Protein AF-0000000084979780 (afdb_homodimer)

Structure (mmCIF, N/CA/C/O backbone):
data_AF-0000000084979780-model_v1
#
loop_
_entity.id
_entity.type
_entity.pdbx_description
1 polymer 'Hydroxymethylpyrimidine/phosphomethylpyrimidine kinase'
#
loop_
_atom_site.group_PDB
_atom_site.id
_atom_site.type_symbol
_atom_site.label_atom_id
_atom_site.label_alt_id
_atom_site.label_comp_id
_atom_site.label_asym_id
_atom_site.label_entity_id
_atom_site.label_seq_id
_atom_site.pdbx_PDB_ins_code
_atom_site.Cartn_x
_atom_site.Cartn_y
_atom_site.Cartn_z
_atom_site.occupancy
_atom_site.B_iso_or_equiv
_atom_site.auth_seq_id
_atom_site.auth_comp_id
_atom_site.auth_asym_id
_atom_site.auth_atom_id
_atom_site.pdbx_PDB_model_num
ATOM 1 N N . MET A 1 1 ? 12.984 9.969 -10 1 93.81 1 MET A N 1
ATOM 2 C CA . MET A 1 1 ? 11.641 9.883 -9.438 1 93.81 1 MET A CA 1
ATOM 3 C C . MET A 1 1 ? 11.625 10.367 -7.988 1 93.81 1 MET A C 1
ATOM 5 O O . MET A 1 1 ? 12.531 10.062 -7.215 1 93.81 1 MET A O 1
ATOM 9 N N . LYS A 1 2 ? 10.664 11.258 -7.609 1 97.56 2 LYS A N 1
ATOM 10 C CA . LYS A 1 2 ? 10.57 11.766 -6.246 1 97.56 2 LYS A CA 1
ATOM 11 C C . LYS A 1 2 ? 10.031 10.695 -5.297 1 97.56 2 LYS A C 1
ATOM 13 O O . LYS A 1 2 ? 9.203 9.875 -5.691 1 97.56 2 LYS A O 1
ATOM 18 N N . LYS A 1 3 ? 10.531 10.641 -4.078 1 98.31 3 LYS A N 1
ATOM 19 C CA . LYS A 1 3 ? 10.172 9.641 -3.074 1 98.31 3 LYS A CA 1
ATOM 20 C C . LYS A 1 3 ? 9.352 10.258 -1.945 1 98.31 3 LYS A C 1
ATOM 22 O O . LYS A 1 3 ? 9.664 11.359 -1.477 1 98.31 3 LYS A O 1
ATOM 27 N N . VAL A 1 4 ? 8.336 9.578 -1.515 1 98.88 4 VAL A N 1
ATOM 28 C CA . VAL A 1 4 ? 7.52 10.023 -0.39 1 98.88 4 VAL A CA 1
ATOM 29 C C . VAL A 1 4 ? 7.348 8.875 0.608 1 98.88 4 VAL A C 1
ATOM 31 O O . VAL A 1 4 ? 7.047 7.746 0.221 1 98.88 4 VAL A O 1
ATOM 34 N N . LEU A 1 5 ? 7.559 9.156 1.873 1 98.88 5 LEU A N 1
ATOM 35 C CA . LEU A 1 5 ? 7.363 8.203 2.961 1 98.88 5 LEU A CA 1
ATOM 36 C C . LEU A 1 5 ? 6.066 8.492 3.711 1 98.88 5 LEU A C 1
ATOM 38 O O . LEU A 1 5 ? 5.781 9.648 4.043 1 98.88 5 LEU A O 1
ATOM 42 N N . THR A 1 6 ? 5.285 7.473 3.896 1 98.88 6 THR A N 1
ATOM 43 C CA . THR A 1 6 ? 4.172 7.578 4.836 1 98.88 6 THR A CA 1
ATOM 44 C C . THR A 1 6 ? 4.41 6.695 6.055 1 98.88 6 THR A C 1
ATOM 46 O O . THR A 1 6 ? 4.828 5.543 5.926 1 98.88 6 THR A O 1
ATOM 49 N N . ILE A 1 7 ? 4.285 7.262 7.199 1 98.81 7 ILE A N 1
ATOM 50 C CA . ILE A 1 7 ? 4.312 6.574 8.484 1 98.81 7 ILE A CA 1
ATOM 51 C C . ILE A 1 7 ? 2.9 6.5 9.062 1 98.81 7 ILE A C 1
ATOM 53 O O . ILE A 1 7 ? 2.383 7.488 9.578 1 98.81 7 ILE A O 1
ATOM 57 N N . ALA A 1 8 ? 2.275 5.34 8.945 1 98 8 ALA A N 1
ATOM 58 C CA . ALA A 1 8 ? 0.847 5.285 9.25 1 98 8 ALA A CA 1
ATOM 59 C C . ALA A 1 8 ? 0.398 3.852 9.531 1 98 8 ALA A C 1
ATOM 61 O O . ALA A 1 8 ? 1.167 2.906 9.336 1 98 8 ALA A O 1
ATOM 62 N N . GLY A 1 9 ? -0.826 3.732 10.031 1 96.62 9 GLY A N 1
ATOM 63 C CA . GLY A 1 9 ? -1.444 2.43 10.219 1 96.62 9 GLY A CA 1
ATOM 64 C C . GLY A 1 9 ? -1.979 1.831 8.93 1 96.62 9 GLY A C 1
ATOM 65 O O . GLY A 1 9 ? -1.971 2.484 7.887 1 96.62 9 GLY A O 1
ATOM 66 N N . SER A 1 10 ? -2.41 0.563 9.102 1 97.62 10 SER A N 1
ATOM 67 C CA . SER A 1 10 ? -2.875 -0.19 7.941 1 97.62 10 SER A CA 1
ATOM 68 C C . SER A 1 10 ? -4.383 -0.415 7.992 1 97.62 10 SER A C 1
ATOM 70 O O . SER A 1 10 ? -4.918 -0.812 9.031 1 97.62 10 SER A O 1
ATOM 72 N N . ASP A 1 11 ? -5.047 -0.083 6.941 1 96.56 11 ASP A N 1
ATOM 73 C CA . ASP A 1 11 ? -6.438 -0.425 6.664 1 96.56 11 ASP A CA 1
ATOM 74 C C . ASP A 1 11 ? -6.535 -1.532 5.617 1 96.56 11 ASP A C 1
ATOM 76 O O . ASP A 1 11 ? -6.395 -1.275 4.418 1 96.56 11 ASP A O 1
ATOM 80 N N . PRO A 1 12 ? -6.828 -2.715 6.023 1 98 12 PRO A N 1
ATOM 81 C CA . PRO A 1 12 ? -6.82 -3.838 5.082 1 98 12 PRO A CA 1
ATOM 82 C C . PRO A 1 12 ? -7.82 -3.662 3.945 1 98 12 PRO A C 1
ATOM 84 O O . PRO A 1 12 ? -7.609 -4.18 2.846 1 98 12 PRO A O 1
ATOM 87 N N . PHE A 1 13 ? -8.875 -2.895 4.141 1 97.12 13 PHE A N 1
ATOM 88 C CA . PHE A 1 13 ? -9.883 -2.705 3.107 1 97.12 13 PHE A CA 1
ATOM 89 C C . PHE A 1 13 ? -9.383 -1.756 2.025 1 97.12 13 PHE A C 1
ATOM 91 O O . PHE A 1 13 ? -9.938 -1.713 0.925 1 97.12 13 PHE A O 1
ATOM 98 N N . GLY A 1 14 ? -8.359 -1.027 2.336 1 96.94 14 GLY A N 1
ATOM 99 C CA . GLY A 1 14 ? -7.621 -0.28 1.326 1 96.94 14 GLY A CA 1
ATOM 100 C C . GLY A 1 14 ? -8.156 1.123 1.115 1 96.94 14 GLY A C 1
ATOM 101 O O . GLY A 1 14 ? -7.738 1.822 0.191 1 96.94 14 GLY A O 1
ATOM 102 N N . GLY A 1 15 ? -9.102 1.529 1.965 1 94.88 15 GLY A N 1
ATOM 103 C CA . GLY A 1 15 ? -9.727 2.828 1.768 1 94.88 15 GLY A CA 1
ATOM 104 C C . GLY A 1 15 ? -9.047 3.939 2.547 1 94.88 15 GLY A C 1
ATOM 105 O O . GLY A 1 15 ? -9.203 5.117 2.219 1 94.88 15 GLY A O 1
ATOM 106 N N . ALA A 1 16 ? -8.336 3.619 3.551 1 94.44 16 ALA A N 1
ATOM 107 C CA . ALA A 1 16 ? -7.613 4.566 4.398 1 94.44 16 ALA A CA 1
ATOM 108 C C . ALA A 1 16 ? -6.227 4.035 4.758 1 94.44 16 ALA A C 1
ATOM 110 O O . ALA A 1 16 ? -5.699 3.154 4.074 1 94.44 16 ALA A O 1
ATOM 111 N N . GLY A 1 17 ? -5.605 4.684 5.672 1 95.69 17 GLY A N 1
ATOM 112 C CA . GLY A 1 17 ? -4.312 4.207 6.145 1 95.69 17 GLY A CA 1
ATOM 113 C C . GLY A 1 17 ? -3.223 4.305 5.094 1 95.69 17 GLY A C 1
ATOM 114 O O . GLY A 1 17 ? -3.34 5.074 4.137 1 95.69 17 GLY A O 1
ATOM 115 N N . MET A 1 18 ? -2.17 3.518 5.336 1 97.5 18 MET A N 1
ATOM 116 C CA . MET A 1 18 ? -1.017 3.568 4.441 1 97.5 18 MET A CA 1
ATOM 117 C C . MET A 1 18 ? -1.385 3.066 3.049 1 97.5 18 MET A C 1
ATOM 119 O O . MET A 1 18 ? -0.716 3.396 2.068 1 97.5 18 MET A O 1
ATOM 123 N N . GLN A 1 19 ? -2.518 2.24 2.949 1 98.56 19 GLN A N 1
ATOM 124 C CA . GLN A 1 19 ? -2.969 1.793 1.637 1 98.56 19 GLN A CA 1
ATOM 125 C C . GLN A 1 19 ? -3.453 2.967 0.791 1 98.56 19 GLN A C 1
ATOM 127 O O . GLN A 1 19 ? -3.064 3.102 -0.372 1 98.56 19 GLN A O 1
ATOM 132 N N . ALA A 1 20 ? -4.281 3.836 1.434 1 97.81 20 ALA A N 1
ATOM 133 C CA . ALA A 1 20 ? -4.73 5.031 0.726 1 97.81 20 ALA A CA 1
ATOM 134 C C . ALA A 1 20 ? -3.555 5.938 0.375 1 97.81 20 ALA A C 1
ATOM 136 O O . ALA A 1 20 ? -3.531 6.551 -0.694 1 97.81 20 ALA A O 1
ATOM 137 N N . ASP A 1 21 ? -2.615 6.016 1.278 1 98.62 21 ASP A N 1
ATOM 138 C CA . ASP A 1 21 ? -1.425 6.828 1.043 1 98.62 21 ASP A CA 1
ATOM 139 C C . ASP A 1 21 ? -0.659 6.336 -0.183 1 98.62 21 ASP A C 1
ATOM 141 O O . ASP A 1 21 ? -0.338 7.117 -1.078 1 98.62 21 ASP A O 1
ATOM 145 N N . LEU A 1 22 ? -0.401 5.059 -0.22 1 98.62 22 LEU A N 1
ATOM 146 C CA . LEU A 1 22 ? 0.39 4.473 -1.297 1 98.62 22 LEU A CA 1
ATOM 147 C C . LEU A 1 22 ? -0.335 4.594 -2.633 1 98.62 22 LEU A C 1
ATOM 149 O O . LEU A 1 22 ? 0.292 4.844 -3.664 1 98.62 22 LEU A O 1
ATOM 153 N N . LYS A 1 23 ? -1.643 4.355 -2.648 1 98.5 23 LYS A N 1
ATOM 154 C CA . LYS A 1 23 ? -2.428 4.527 -3.869 1 98.5 23 LYS A CA 1
ATOM 155 C C . LYS A 1 23 ? -2.342 5.965 -4.379 1 98.5 23 LYS A C 1
ATOM 157 O O . LYS A 1 23 ? -2.174 6.191 -5.582 1 98.5 23 LYS A O 1
ATOM 162 N N . THR A 1 24 ? -2.445 6.926 -3.453 1 98.69 24 THR A N 1
ATOM 163 C CA . THR A 1 24 ? -2.379 8.336 -3.807 1 98.69 24 THR A CA 1
ATOM 164 C C . THR A 1 24 ? -1.003 8.695 -4.363 1 98.69 24 THR A C 1
ATOM 166 O O . THR A 1 24 ? -0.896 9.383 -5.379 1 98.69 24 THR A O 1
ATOM 169 N N . MET A 1 25 ? 0.035 8.219 -3.719 1 98.75 25 MET A N 1
ATOM 170 C CA . MET A 1 25 ? 1.401 8.477 -4.168 1 98.75 25 MET A CA 1
ATOM 171 C C . MET A 1 25 ? 1.639 7.879 -5.551 1 98.75 25 MET A C 1
ATOM 173 O O . MET A 1 25 ? 2.24 8.523 -6.414 1 98.75 25 MET A O 1
ATOM 177 N N . THR A 1 26 ? 1.143 6.641 -5.746 1 98.44 26 THR A N 1
ATOM 178 C CA . THR A 1 26 ? 1.26 5.992 -7.047 1 98.44 26 THR A CA 1
ATOM 179 C C . THR A 1 26 ? 0.545 6.805 -8.125 1 98.44 26 THR A C 1
ATOM 181 O O . THR A 1 26 ? 1.095 7.035 -9.203 1 98.44 26 THR A O 1
ATOM 184 N N . ALA A 1 27 ? -0.66 7.27 -7.824 1 98.19 27 ALA A N 1
ATOM 185 C CA . ALA A 1 27 ? -1.44 8.07 -8.766 1 98.19 27 ALA A CA 1
ATOM 186 C C . ALA A 1 27 ? -0.72 9.375 -9.102 1 98.19 27 ALA A C 1
ATOM 188 O O . ALA A 1 27 ? -0.94 9.945 -10.172 1 98.19 27 ALA A O 1
ATOM 189 N N . HIS A 1 28 ? 0.14 9.836 -8.242 1 98.5 28 HIS A N 1
ATOM 190 C CA . HIS A 1 28 ? 0.884 11.078 -8.461 1 98.5 28 HIS A CA 1
ATOM 191 C C . HIS A 1 28 ? 2.24 10.797 -9.102 1 98.5 28 HIS A C 1
ATOM 193 O O . HIS A 1 28 ? 3.07 11.703 -9.219 1 98.5 28 HIS A O 1
ATOM 199 N N . ALA A 1 29 ? 2.545 9.531 -9.375 1 97.31 29 ALA A N 1
ATOM 200 C CA . ALA A 1 29 ? 3.773 9.109 -10.031 1 97.31 29 ALA A CA 1
ATOM 201 C C . ALA A 1 29 ? 4.996 9.414 -9.172 1 97.31 29 ALA A C 1
ATOM 203 O O . ALA A 1 29 ? 6.047 9.797 -9.688 1 97.31 29 ALA A O 1
ATOM 204 N N . VAL A 1 30 ? 4.855 9.359 -7.922 1 97.94 30 VAL A N 1
ATOM 205 C CA . VAL A 1 30 ? 5.992 9.398 -7.008 1 97.94 30 VAL A CA 1
ATOM 206 C C . VAL A 1 30 ? 6.203 8.023 -6.387 1 97.94 30 VAL A C 1
ATOM 208 O O . VAL A 1 30 ? 5.297 7.184 -6.402 1 97.94 30 VAL A O 1
ATOM 211 N N . TYR A 1 31 ? 7.406 7.75 -5.938 1 98 31 TYR A N 1
ATOM 212 C CA . TYR A 1 31 ? 7.758 6.469 -5.328 1 98 31 TYR A CA 1
ATOM 213 C C . TYR A 1 31 ? 7.375 6.445 -3.854 1 98 31 TYR A C 1
ATOM 215 O O . TYR A 1 31 ? 7.992 7.133 -3.035 1 98 31 TYR A O 1
ATOM 223 N N . GLY A 1 32 ? 6.391 5.586 -3.5 1 98.5 32 GLY A N 1
ATOM 224 C CA . GLY A 1 32 ? 5.883 5.535 -2.137 1 98.5 32 GLY A CA 1
ATOM 225 C C . GLY A 1 32 ? 6.633 4.555 -1.258 1 98.5 32 GLY A C 1
ATOM 226 O O . GLY A 1 32 ? 6.875 3.412 -1.657 1 98.5 32 GLY A O 1
ATOM 227 N N . MET A 1 33 ? 7.031 4.965 -0.113 1 98.69 33 MET A N 1
ATOM 228 C CA . MET A 1 33 ? 7.609 4.164 0.964 1 98.69 33 MET A CA 1
ATOM 229 C C . MET A 1 33 ? 6.715 4.188 2.199 1 98.69 33 MET A C 1
ATOM 231 O O . MET A 1 33 ? 5.922 5.113 2.379 1 98.69 33 MET A O 1
ATOM 235 N N . THR A 1 34 ? 6.797 3.086 2.998 1 98.75 34 THR A N 1
ATOM 236 C CA . THR A 1 34 ? 5.859 3.041 4.113 1 98.75 34 THR A CA 1
ATOM 237 C C . THR A 1 34 ? 6.547 2.52 5.375 1 98.75 34 THR A C 1
ATOM 239 O O . THR A 1 34 ? 7.34 1.58 5.312 1 98.75 34 THR A O 1
ATOM 242 N N . ALA A 1 35 ? 6.355 3.137 6.438 1 98.81 35 ALA A N 1
ATOM 243 C CA . ALA A 1 35 ? 6.594 2.582 7.77 1 98.81 35 ALA A CA 1
ATOM 244 C C . ALA A 1 35 ? 5.277 2.324 8.492 1 98.81 35 ALA A C 1
ATOM 246 O O . ALA A 1 35 ? 4.57 3.264 8.867 1 98.81 35 ALA A O 1
ATOM 247 N N . ILE A 1 36 ? 4.984 1.072 8.711 1 98.75 36 ILE A N 1
ATOM 248 C CA . ILE A 1 36 ? 3.691 0.669 9.25 1 98.75 36 ILE A CA 1
ATOM 249 C C . ILE A 1 36 ? 3.725 0.745 10.773 1 98.75 36 ILE A C 1
ATOM 251 O O . ILE A 1 36 ? 4.645 0.226 11.406 1 98.75 36 ILE A O 1
ATOM 255 N N . THR A 1 37 ? 2.693 1.314 11.344 1 98 37 THR A N 1
ATOM 256 C CA . THR A 1 37 ? 2.686 1.529 12.781 1 98 37 THR A CA 1
ATOM 257 C C . THR A 1 37 ? 1.686 0.6 13.461 1 98 37 THR A C 1
ATOM 259 O O . THR A 1 37 ? 1.779 0.354 14.664 1 98 37 THR A O 1
ATOM 262 N N . LEU A 1 38 ? 0.762 0.186 12.727 1 96 38 LEU A N 1
ATOM 263 C CA . LEU A 1 38 ? -0.234 -0.749 13.234 1 96 38 LEU A CA 1
ATOM 264 C C . LEU A 1 38 ? -0.916 -1.496 12.094 1 96 38 LEU A C 1
ATOM 266 O O . LEU A 1 38 ? -1.036 -0.969 10.984 1 96 38 LEU A O 1
ATOM 270 N N . VAL A 1 39 ? -1.308 -2.723 12.391 1 97.38 39 VAL A N 1
ATOM 271 C CA . VAL A 1 39 ? -2.156 -3.527 11.523 1 97.38 39 VAL A CA 1
ATOM 272 C C . VAL A 1 39 ? -3.561 -3.621 12.109 1 97.38 39 VAL A C 1
ATOM 274 O O . VAL A 1 39 ? -3.723 -3.85 13.312 1 97.38 39 VAL A O 1
ATOM 277 N N . SER A 1 40 ? -4.598 -3.412 11.25 1 96 40 SER A N 1
ATOM 278 C CA . SER A 1 40 ? -5.953 -3.422 11.789 1 96 40 SER A CA 1
ATOM 279 C C . SER A 1 40 ? -6.84 -4.418 11.047 1 96 40 SER A C 1
ATOM 281 O O . SER A 1 40 ? -6.457 -4.93 9.992 1 96 40 SER A O 1
ATOM 283 N N . SER A 1 41 ? -7.879 -4.773 11.727 1 96.44 41 SER A N 1
ATOM 284 C CA . SER A 1 41 ? -9.039 -5.418 11.117 1 96.44 41 SER A CA 1
ATOM 285 C C . SER A 1 41 ? -10.219 -4.461 11.047 1 96.44 41 SER A C 1
ATOM 287 O O . SER A 1 41 ? -10.773 -4.07 12.07 1 96.44 41 SER A O 1
ATOM 289 N N . GLN A 1 42 ? -10.516 -4.047 9.781 1 93.88 42 GLN A N 1
ATOM 290 C CA . GLN A 1 42 ? -11.562 -3.061 9.547 1 93.88 42 GLN A CA 1
ATOM 291 C C . GLN A 1 42 ? -12.047 -3.111 8.102 1 93.88 42 GLN A C 1
ATOM 293 O O . GLN A 1 42 ? -11.352 -3.617 7.223 1 93.88 42 GLN A O 1
ATOM 298 N N . ASN A 1 43 ? -13.195 -2.701 7.914 1 94.69 43 ASN A N 1
ATOM 299 C CA . ASN A 1 43 ? -13.805 -2.543 6.598 1 94.69 43 ASN A CA 1
ATOM 300 C C . ASN A 1 43 ? -14.836 -1.423 6.59 1 94.69 43 ASN A C 1
ATOM 302 O O . ASN A 1 43 ? -14.797 -0.53 7.438 1 94.69 43 ASN A O 1
ATOM 306 N N . THR A 1 44 ? -15.695 -1.312 5.566 1 92.62 44 THR A N 1
ATOM 307 C CA . THR A 1 44 ? -16.609 -0.184 5.473 1 92.62 44 THR A CA 1
ATOM 308 C C . THR A 1 44 ? -17.734 -0.316 6.5 1 92.62 44 THR A C 1
ATOM 310 O O . THR A 1 44 ? -18.484 0.637 6.738 1 92.62 44 THR A O 1
ATOM 313 N N . LEU A 1 45 ? -17.859 -1.456 7.125 1 92.38 45 LEU A N 1
ATOM 314 C CA . LEU A 1 45 ? -18.906 -1.711 8.102 1 92.38 45 LEU A CA 1
ATOM 315 C C . LEU A 1 45 ? -18.438 -1.369 9.508 1 92.38 45 LEU A C 1
ATOM 317 O O . LEU A 1 45 ? -19.266 -1.172 10.414 1 92.38 45 LEU A O 1
ATOM 321 N N . GLY A 1 46 ? -17.078 -1.398 9.703 1 89.5 46 GLY A N 1
ATOM 322 C CA . GLY A 1 46 ? -16.625 -1.092 11.047 1 89.5 46 GLY A CA 1
ATOM 323 C C . GLY A 1 46 ? -15.156 -1.358 11.266 1 89.5 46 GLY A C 1
ATOM 324 O O . GLY A 1 46 ? -14.477 -1.869 10.367 1 89.5 46 GLY A O 1
ATOM 325 N N . PHE A 1 47 ? -14.656 -0.922 12.438 1 90.12 47 PHE A N 1
ATOM 326 C CA . PHE A 1 47 ? -13.336 -1.198 12.984 1 90.12 47 PHE A CA 1
ATOM 327 C C . PHE A 1 47 ? -13.414 -2.264 14.07 1 90.12 47 PHE A C 1
ATOM 329 O O . PHE A 1 47 ? -14.109 -2.088 15.07 1 90.12 47 PHE A O 1
ATOM 336 N N . TYR A 1 48 ? -12.656 -3.307 13.938 1 94 48 TYR A N 1
ATOM 337 C CA . TYR A 1 48 ? -12.875 -4.457 14.805 1 94 48 TYR A CA 1
ATOM 338 C C . TYR A 1 48 ? -11.719 -4.633 15.789 1 94 48 TYR A C 1
ATOM 340 O O . TYR A 1 48 ? -11.938 -4.883 16.969 1 94 48 TYR A O 1
ATOM 348 N N . GLU A 1 49 ? -10.531 -4.566 15.258 1 93.81 49 GLU A N 1
ATOM 349 C CA . GLU A 1 49 ? -9.367 -4.82 16.094 1 93.81 49 GLU A CA 1
ATOM 350 C C . GLU A 1 49 ? -8.109 -4.195 15.508 1 93.81 49 GLU A C 1
ATOM 352 O O . GLU A 1 49 ? -8.07 -3.857 14.32 1 93.81 49 GLU A O 1
ATOM 357 N N . SER A 1 50 ? -7.07 -4.035 16.359 1 93.12 50 SER A N 1
ATOM 358 C CA . SER A 1 50 ? -5.77 -3.566 15.883 1 93.12 50 SER A CA 1
ATOM 359 C C . SER A 1 50 ? -4.629 -4.273 16.609 1 93.12 50 SER A C 1
ATOM 361 O O . SER A 1 50 ? -4.797 -4.723 17.75 1 93.12 50 SER A O 1
ATOM 363 N N . GLN A 1 51 ? -3.578 -4.52 15.945 1 95.06 51 GLN A N 1
ATOM 364 C CA . GLN A 1 51 ? -2.297 -4.973 16.469 1 95.06 51 GLN A CA 1
ATOM 365 C C . GLN A 1 51 ? -1.204 -3.934 16.234 1 95.06 51 GLN A C 1
ATOM 367 O O . GLN A 1 51 ? -0.739 -3.762 15.109 1 95.06 51 GLN A O 1
ATOM 372 N N . PRO A 1 52 ? -0.747 -3.301 17.328 1 94.81 52 PRO A N 1
ATOM 373 C CA . PRO A 1 52 ? 0.339 -2.336 17.125 1 94.81 52 PRO A CA 1
ATOM 374 C C . PRO A 1 52 ? 1.641 -2.994 16.688 1 94.81 52 PRO A C 1
ATOM 376 O O . PRO A 1 52 ? 1.931 -4.129 17.078 1 94.81 52 PRO A O 1
ATOM 379 N N . VAL A 1 53 ? 2.381 -2.365 15.836 1 97.56 53 VAL A N 1
ATOM 380 C CA . VAL A 1 53 ? 3.77 -2.725 15.57 1 97.56 53 VAL A CA 1
ATOM 381 C C . VAL A 1 53 ? 4.652 -2.262 16.719 1 97.56 53 VAL A C 1
ATOM 383 O O . VAL A 1 53 ? 4.426 -1.196 17.297 1 97.56 53 VAL A O 1
ATOM 386 N N . ASN A 1 54 ? 5.605 -3.1 17.047 1 97.44 54 ASN A N 1
ATOM 387 C CA . ASN A 1 54 ? 6.531 -2.689 18.094 1 97.44 54 ASN A CA 1
ATOM 388 C C . ASN A 1 54 ? 7.219 -1.37 17.75 1 97.44 54 ASN A C 1
ATOM 390 O O . ASN A 1 54 ? 7.66 -1.173 16.609 1 97.44 54 ASN A O 1
ATOM 394 N N . SER A 1 55 ? 7.273 -0.476 18.828 1 97.94 55 SER A N 1
ATOM 395 C CA . SER A 1 55 ? 7.863 0.837 18.594 1 97.94 55 SER A CA 1
ATOM 396 C C . SER A 1 55 ? 9.281 0.715 18.047 1 97.94 55 SER A C 1
ATOM 398 O O . SER A 1 55 ? 9.695 1.51 17.188 1 97.94 55 SER A O 1
ATOM 400 N N . ASP A 1 56 ? 10.016 -0.312 18.5 1 98.38 56 ASP A N 1
ATOM 401 C CA . ASP A 1 56 ? 11.367 -0.543 17.984 1 98.38 56 ASP A CA 1
ATOM 402 C C . ASP A 1 56 ? 11.328 -0.905 16.5 1 98.38 56 ASP A C 1
ATOM 404 O O . ASP A 1 56 ? 12.18 -0.464 15.727 1 98.38 56 ASP A O 1
ATOM 408 N N . MET A 1 57 ? 10.367 -1.691 16.125 1 98.31 57 MET A N 1
ATOM 409 C CA . MET A 1 57 ? 10.227 -2.078 14.719 1 98.31 57 MET A CA 1
ATOM 410 C C . MET A 1 57 ? 9.836 -0.878 13.867 1 98.31 57 MET A C 1
ATOM 412 O O . MET A 1 57 ? 10.273 -0.766 12.719 1 98.31 57 MET A O 1
ATOM 416 N N . VAL A 1 58 ? 9 -0.003 14.414 1 98.69 58 VAL A N 1
ATOM 417 C CA . VAL A 1 58 ? 8.664 1.221 13.695 1 98.69 58 VAL A CA 1
ATOM 418 C C . VAL A 1 58 ? 9.922 2.035 13.43 1 98.69 58 VAL A C 1
ATOM 420 O O . VAL A 1 58 ? 10.156 2.488 12.305 1 98.69 58 VAL A O 1
ATOM 423 N N . LYS A 1 59 ? 10.773 2.168 14.445 1 98.81 59 LYS A N 1
ATOM 424 C CA . LYS A 1 59 ? 12.031 2.896 14.297 1 98.81 59 LYS A CA 1
ATOM 425 C C . LYS A 1 59 ? 12.93 2.238 13.25 1 98.81 59 LYS A C 1
ATOM 427 O O . LYS A 1 59 ? 13.547 2.926 12.438 1 98.81 59 LYS A O 1
ATOM 432 N N . LYS A 1 60 ? 12.984 0.942 13.289 1 98.75 60 LYS A N 1
ATOM 433 C CA . LYS A 1 60 ? 13.852 0.203 12.367 1 98.75 60 LYS A CA 1
ATOM 434 C C . LYS A 1 60 ? 13.391 0.368 10.922 1 98.75 60 LYS A C 1
ATOM 436 O O . LYS A 1 60 ? 14.211 0.405 10.008 1 98.75 60 LYS A O 1
ATOM 441 N N . GLN A 1 61 ? 12.07 0.373 10.68 1 98.75 61 GLN A N 1
ATOM 442 C CA . GLN A 1 61 ? 11.57 0.669 9.344 1 98.75 61 GLN A CA 1
ATOM 443 C C . GLN A 1 61 ? 12.055 2.033 8.859 1 98.75 61 GLN A C 1
ATOM 445 O O . GLN A 1 61 ? 12.539 2.164 7.734 1 98.75 61 GLN A O 1
ATOM 450 N N . ILE A 1 62 ? 11.867 3.045 9.734 1 98.88 62 ILE A N 1
ATOM 451 C CA . ILE A 1 62 ? 12.258 4.41 9.391 1 98.88 62 ILE A CA 1
ATOM 452 C C . ILE A 1 62 ? 13.758 4.477 9.148 1 98.88 62 ILE A C 1
ATOM 454 O O . ILE A 1 62 ? 14.211 5.059 8.164 1 98.88 62 ILE A O 1
ATOM 458 N N . ASP A 1 63 ? 14.57 3.809 9.984 1 98.81 63 ASP A N 1
ATOM 459 C CA . ASP A 1 63 ? 16.016 3.76 9.836 1 98.81 63 ASP A CA 1
ATOM 460 C C . ASP A 1 63 ? 16.422 3.129 8.508 1 98.81 63 ASP A C 1
ATOM 462 O O . ASP A 1 63 ? 17.328 3.609 7.832 1 98.81 63 ASP A O 1
ATOM 466 N N . ALA A 1 64 ? 15.758 2.061 8.172 1 98.06 64 ALA A N 1
ATOM 467 C CA . ALA A 1 64 ? 16.078 1.359 6.934 1 98.06 64 ALA A CA 1
ATOM 468 C C . ALA A 1 64 ? 15.867 2.268 5.723 1 98.06 64 ALA A C 1
ATOM 470 O O . ALA A 1 64 ? 16.672 2.252 4.785 1 98.06 64 ALA A O 1
ATOM 471 N N . ILE A 1 65 ? 14.836 3.047 5.734 1 98.44 65 ILE A N 1
ATOM 472 C CA . ILE A 1 65 ? 14.516 3.926 4.621 1 98.44 65 ILE A CA 1
ATOM 473 C C . ILE A 1 65 ? 15.531 5.062 4.547 1 98.44 65 ILE A C 1
ATOM 475 O O . ILE A 1 65 ? 16.156 5.277 3.504 1 98.44 65 ILE A O 1
ATOM 479 N N . PHE A 1 66 ? 15.773 5.746 5.617 1 98.38 66 PHE A N 1
ATOM 480 C CA . PHE A 1 66 ? 16.578 6.957 5.621 1 98.38 66 PHE A CA 1
ATOM 481 C C . PHE A 1 66 ? 18.062 6.625 5.441 1 98.38 66 PHE A C 1
ATOM 483 O O . PHE A 1 66 ? 18.844 7.461 4.977 1 98.38 66 PHE A O 1
ATOM 490 N N . SER A 1 67 ? 18.469 5.398 5.793 1 97.5 67 SER A N 1
ATOM 491 C CA . SER A 1 67 ? 19.859 5.004 5.629 1 97.5 67 SER A CA 1
ATOM 492 C C . SER A 1 67 ? 20.156 4.621 4.184 1 97.5 67 SER A C 1
ATOM 494 O O . SER A 1 67 ? 21.328 4.496 3.795 1 97.5 67 SER A O 1
ATOM 496 N N . ASP A 1 68 ? 19.125 4.445 3.389 1 96.88 68 ASP A N 1
ATOM 497 C CA . ASP A 1 68 ? 19.297 4.031 1.998 1 96.88 68 ASP A CA 1
ATOM 498 C C . ASP A 1 68 ? 19.047 5.199 1.045 1 96.88 68 ASP A C 1
ATOM 500 O O . ASP A 1 68 ? 19.969 5.691 0.404 1 96.88 68 ASP A O 1
ATOM 504 N N . ASP A 1 69 ? 17.891 5.727 1.022 1 95.56 69 ASP A N 1
ATOM 505 C CA . ASP A 1 69 ? 17.516 6.82 0.13 1 95.56 69 ASP A CA 1
ATOM 506 C C . ASP A 1 69 ? 16.531 7.766 0.804 1 95.56 69 ASP A C 1
ATOM 508 O O . ASP A 1 69 ? 15.367 7.414 1.007 1 95.56 69 ASP A O 1
ATOM 512 N N . ILE A 1 70 ? 16.938 8.992 1.052 1 97.5 70 ILE A N 1
ATOM 513 C CA . ILE A 1 70 ? 16.172 9.961 1.84 1 97.5 70 ILE A CA 1
ATOM 514 C C . ILE A 1 70 ? 14.93 10.391 1.065 1 97.5 70 ILE A C 1
ATOM 516 O O . ILE A 1 70 ? 15.031 10.828 -0.084 1 97.5 70 ILE A O 1
ATOM 520 N N . PRO A 1 71 ? 13.742 10.273 1.664 1 98.56 71 PRO A N 1
ATOM 521 C CA . PRO A 1 71 ? 12.523 10.727 0.991 1 98.56 71 PRO A CA 1
ATOM 522 C C . PRO A 1 71 ? 12.523 12.234 0.729 1 98.56 71 PRO A C 1
ATOM 524 O O . PRO A 1 71 ? 13.109 13 1.496 1 98.56 71 PRO A O 1
ATOM 527 N N . ASP A 1 72 ? 11.82 12.633 -0.339 1 98.75 72 ASP A N 1
ATOM 528 C CA . ASP A 1 72 ? 11.68 14.047 -0.686 1 98.75 72 ASP A CA 1
ATOM 529 C C . ASP A 1 72 ? 10.547 14.695 0.102 1 98.75 72 ASP A C 1
ATOM 531 O O . ASP A 1 72 ? 10.445 15.922 0.166 1 98.75 72 ASP A O 1
ATOM 535 N N . ALA A 1 73 ? 9.68 13.922 0.677 1 98.88 73 ALA A N 1
ATOM 536 C CA . ALA A 1 73 ? 8.633 14.328 1.609 1 98.88 73 ALA A CA 1
ATOM 537 C C . ALA A 1 73 ? 8.266 13.188 2.551 1 98.88 73 ALA A C 1
ATOM 539 O O . ALA A 1 73 ? 8.477 12.016 2.229 1 98.88 73 ALA A O 1
ATOM 540 N N . THR A 1 74 ? 7.758 13.492 3.678 1 98.88 74 THR A N 1
ATOM 541 C CA . THR A 1 74 ? 7.32 12.531 4.684 1 98.88 74 THR A CA 1
ATOM 542 C C . THR A 1 74 ? 5.953 12.922 5.242 1 98.88 74 THR A C 1
ATOM 544 O O . THR A 1 74 ? 5.707 14.094 5.539 1 98.88 74 THR A O 1
ATOM 547 N N . LYS A 1 75 ? 5.109 11.953 5.328 1 98.62 75 LYS A N 1
ATOM 548 C CA . LYS A 1 75 ? 3.766 12.156 5.859 1 98.62 75 LYS A CA 1
ATOM 549 C C . LYS A 1 75 ? 3.463 11.164 6.98 1 98.62 75 LYS A C 1
ATOM 551 O O . LYS A 1 75 ? 3.865 10 6.914 1 98.62 75 LYS A O 1
ATOM 556 N N . THR A 1 76 ? 2.773 11.656 8 1 98.56 76 THR A N 1
ATOM 557 C CA . THR A 1 76 ? 2.287 10.734 9.023 1 98.56 76 THR A CA 1
ATOM 558 C C . THR A 1 76 ? 0.767 10.625 8.977 1 98.56 76 THR A C 1
ATOM 560 O O . THR A 1 76 ? 0.083 11.578 8.594 1 98.56 76 THR A O 1
ATOM 563 N N . GLY A 1 77 ? 0.318 9.461 9.281 1 96.25 77 GLY A N 1
ATOM 564 C CA . GLY A 1 77 ? -1.099 9.211 9.492 1 96.25 77 GLY A CA 1
ATOM 565 C C . GLY A 1 77 ? -1.421 8.805 10.922 1 96.25 77 GLY A C 1
ATOM 566 O O . GLY A 1 77 ? -0.913 9.398 11.875 1 96.25 77 GLY A O 1
ATOM 567 N N . MET A 1 78 ? -2.209 7.848 11.086 1 91.75 78 MET A N 1
ATOM 568 C CA . MET A 1 78 ? -2.68 7.426 12.398 1 91.75 78 MET A CA 1
ATOM 569 C C . MET A 1 78 ? -1.553 6.789 13.203 1 91.75 78 MET A C 1
ATOM 571 O O . MET A 1 78 ? -0.911 5.844 12.742 1 91.75 78 MET A O 1
ATOM 575 N N . LEU A 1 79 ? -1.308 7.336 14.281 1 95.38 79 LEU A N 1
ATOM 576 C CA . LEU A 1 79 ? -0.403 6.832 15.305 1 95.38 79 LEU A CA 1
ATOM 577 C C . LEU A 1 79 ? -1.157 6.543 16.594 1 95.38 79 LEU A C 1
ATOM 579 O O . LEU A 1 79 ? -1.539 7.465 17.328 1 95.38 79 LEU A O 1
ATOM 583 N N . GLN A 1 80 ? -1.29 5.352 16.938 1 91.56 80 GLN A N 1
ATOM 584 C CA . GLN A 1 80 ? -2.32 4.918 17.891 1 91.56 80 GLN A CA 1
ATOM 585 C C . GLN A 1 80 ? -1.872 5.129 19.328 1 91.56 80 GLN A C 1
ATOM 587 O O . GLN A 1 80 ? -2.676 5.496 20.188 1 91.56 80 GLN A O 1
ATOM 592 N N . THR A 1 81 ? -0.606 4.895 19.688 1 94.25 81 THR A N 1
ATOM 593 C CA . THR A 1 81 ? -0.201 4.855 21.078 1 94.25 81 THR A CA 1
ATOM 594 C C . THR A 1 81 ? 0.879 5.895 21.359 1 94.25 81 THR A C 1
ATOM 596 O O . THR A 1 81 ? 1.555 6.359 20.438 1 94.25 81 THR A O 1
ATOM 599 N N . VAL A 1 82 ? 1.006 6.184 22.625 1 96.88 82 VAL A N 1
ATOM 600 C CA . VAL A 1 82 ? 2.035 7.109 23.094 1 96.88 82 VAL A CA 1
ATOM 601 C C . VAL A 1 82 ? 3.412 6.609 22.656 1 96.88 82 VAL A C 1
ATOM 603 O O . VAL A 1 82 ? 4.242 7.391 22.188 1 96.88 82 VAL A O 1
ATOM 606 N N . GLU A 1 83 ? 3.645 5.32 22.812 1 97.62 83 GLU A N 1
ATOM 607 C CA . GLU A 1 83 ? 4.934 4.715 22.484 1 97.62 83 GLU A CA 1
ATOM 608 C C . GLU A 1 83 ? 5.273 4.895 21.016 1 97.62 83 GLU A C 1
ATOM 610 O O . GLU A 1 83 ? 6.406 5.23 20.672 1 97.62 83 GLU A O 1
ATOM 615 N N . ILE A 1 84 ? 4.305 4.695 20.172 1 97.81 84 ILE A N 1
ATOM 616 C CA . ILE A 1 84 ? 4.504 4.82 18.734 1 97.81 84 ILE A CA 1
ATOM 617 C C . ILE A 1 84 ? 4.758 6.281 18.375 1 97.81 84 ILE A C 1
ATOM 619 O O . ILE A 1 84 ? 5.652 6.582 17.578 1 97.81 84 ILE A O 1
ATOM 623 N N . ILE A 1 85 ? 3.943 7.164 18.953 1 98.06 85 ILE A N 1
ATOM 624 C CA . ILE A 1 85 ? 4.098 8.586 18.672 1 98.06 85 ILE A CA 1
ATOM 625 C C . ILE A 1 85 ? 5.496 9.047 19.078 1 98.06 85 ILE A C 1
ATOM 627 O O . ILE A 1 85 ? 6.168 9.742 18.312 1 98.06 85 ILE A O 1
ATOM 631 N N . LYS A 1 86 ? 5.938 8.625 20.188 1 98.56 86 LYS A N 1
ATOM 632 C CA . LYS A 1 86 ? 7.258 9 20.672 1 98.56 86 LYS A CA 1
ATOM 633 C C . LYS A 1 86 ? 8.359 8.414 19.797 1 98.56 86 LYS A C 1
ATOM 635 O O . LYS A 1 86 ? 9.367 9.07 19.531 1 98.56 86 LYS A O 1
ATOM 640 N N . ALA A 1 87 ? 8.188 7.191 19.375 1 98.69 87 ALA A N 1
ATOM 641 C CA . ALA A 1 87 ? 9.156 6.555 18.484 1 98.69 87 ALA A CA 1
ATOM 642 C C . ALA A 1 87 ? 9.273 7.316 17.172 1 98.69 87 ALA A C 1
ATOM 644 O O . ALA A 1 87 ? 10.383 7.59 16.703 1 98.69 87 ALA A O 1
ATOM 645 N N . VAL A 1 88 ? 8.172 7.637 16.609 1 98.81 88 VAL A N 1
ATOM 646 C CA . VAL A 1 88 ? 8.141 8.359 15.336 1 98.81 88 VAL A CA 1
ATOM 647 C C . VAL A 1 88 ? 8.758 9.75 15.523 1 98.81 88 VAL A C 1
ATOM 649 O O . VAL A 1 88 ? 9.602 10.172 14.734 1 98.81 88 VAL A O 1
ATOM 652 N N . ALA A 1 89 ? 8.352 10.422 16.547 1 98.81 89 ALA A N 1
ATOM 653 C CA . ALA A 1 89 ? 8.875 11.758 16.828 1 98.81 89 ALA A CA 1
ATOM 654 C C . ALA A 1 89 ? 10.391 11.734 16.984 1 98.81 89 ALA A C 1
ATOM 656 O O . ALA A 1 89 ? 11.094 12.617 16.484 1 98.81 89 ALA A O 1
ATOM 657 N N . SER A 1 90 ? 10.859 10.773 17.703 1 98.81 90 SER A N 1
ATOM 658 C CA . SER A 1 90 ? 12.297 10.656 17.922 1 98.81 90 SER A CA 1
ATOM 659 C C . SER A 1 90 ? 13.055 10.516 16.609 1 98.81 90 SER A C 1
ATOM 661 O O . SER A 1 90 ? 14.094 11.156 16.406 1 98.81 90 SER A O 1
ATOM 663 N N . LYS A 1 91 ? 12.57 9.734 15.695 1 98.81 91 LYS A N 1
ATOM 664 C CA . LYS A 1 91 ? 13.234 9.523 14.414 1 98.81 91 LYS A CA 1
ATOM 665 C C . LYS A 1 91 ? 13.102 10.75 13.516 1 98.81 91 LYS A C 1
ATOM 667 O O . LYS A 1 91 ? 14.008 11.055 12.742 1 98.81 91 LYS A O 1
ATOM 672 N N . LEU A 1 92 ? 11.977 11.414 13.625 1 98.75 92 LEU A N 1
ATOM 673 C CA . LEU A 1 92 ? 11.797 12.625 12.828 1 98.75 92 LEU A CA 1
ATOM 674 C C . LEU A 1 92 ? 12.719 13.734 13.312 1 98.75 92 LEU A C 1
ATOM 676 O O . LEU A 1 92 ? 13.195 14.547 12.516 1 98.75 92 LEU A O 1
ATOM 680 N N . ARG A 1 93 ? 12.984 13.797 14.617 1 98.69 93 ARG A N 1
ATOM 681 C CA . ARG A 1 93 ? 13.961 14.742 15.148 1 98.69 93 ARG A CA 1
ATOM 682 C C . ARG A 1 93 ? 15.367 14.391 14.688 1 98.69 93 ARG A C 1
ATOM 684 O O . ARG A 1 93 ? 16.172 15.281 14.414 1 98.69 93 ARG A O 1
ATOM 691 N N . GLU A 1 94 ? 15.617 13.133 14.609 1 98.56 94 GLU A N 1
ATOM 692 C CA . GLU A 1 94 ? 16.938 12.641 14.227 1 98.56 94 GLU A CA 1
ATOM 693 C C . GLU A 1 94 ? 17.219 12.914 12.75 1 98.56 94 GLU A C 1
ATOM 695 O O . GLU A 1 94 ? 18.281 13.445 12.406 1 98.56 94 GLU A O 1
ATOM 700 N N . TYR A 1 95 ? 16.25 12.625 11.844 1 98.5 95 TYR A N 1
ATOM 701 C CA . TYR A 1 95 ? 16.516 12.641 10.406 1 98.5 95 TYR A CA 1
ATOM 702 C C . TYR A 1 95 ? 16.125 13.977 9.797 1 98.5 95 TYR A C 1
ATOM 704 O O . TYR A 1 95 ? 16.562 14.32 8.695 1 98.5 95 TYR A O 1
ATOM 712 N N . LYS A 1 96 ? 15.188 14.727 10.477 1 98 96 LYS A N 1
ATOM 713 C CA . LYS A 1 96 ? 14.742 16.047 10.031 1 98 96 LYS A CA 1
ATOM 714 C C . LYS A 1 96 ? 14.32 16 8.562 1 98 96 LYS A C 1
ATOM 716 O O . LYS A 1 96 ? 14.852 16.75 7.738 1 98 96 LYS A O 1
ATOM 721 N N . PRO A 1 97 ? 13.297 15.188 8.297 1 97.81 97 PRO A N 1
ATOM 722 C CA . PRO A 1 97 ? 12.898 15.016 6.895 1 97.81 97 PRO A CA 1
ATOM 723 C C . PRO A 1 97 ? 12.359 16.297 6.27 1 97.81 97 PRO A C 1
ATOM 725 O O . PRO A 1 97 ? 11.859 17.172 6.98 1 97.81 97 PRO A O 1
ATOM 728 N N . LYS A 1 98 ? 12.492 16.344 4.98 1 95.19 98 LYS A N 1
ATOM 729 C CA . LYS A 1 98 ? 11.945 17.469 4.219 1 95.19 98 LYS A CA 1
ATOM 730 C C . LYS A 1 98 ? 10.43 17.344 4.062 1 95.19 98 LYS A C 1
ATOM 732 O O . LYS A 1 98 ? 9.906 16.234 3.961 1 95.19 98 LYS A O 1
ATOM 737 N N . ASN A 1 99 ? 9.742 18.5 3.932 1 98.56 99 ASN A N 1
ATOM 738 C CA . ASN A 1 99 ? 8.312 18.516 3.643 1 98.56 99 ASN A CA 1
ATOM 739 C C . ASN A 1 99 ? 7.547 17.547 4.539 1 98.56 99 ASN A C 1
ATOM 741 O O . ASN A 1 99 ? 6.871 16.641 4.047 1 98.56 99 ASN A O 1
ATOM 745 N N . LEU A 1 100 ? 7.66 17.781 5.824 1 98.88 100 LEU A N 1
ATOM 746 C CA . LEU A 1 100 ? 6.977 16.922 6.789 1 98.88 100 LEU A CA 1
ATOM 747 C C . LEU A 1 100 ? 5.516 17.328 6.941 1 98.88 100 LEU A C 1
ATOM 749 O O . LEU A 1 100 ? 5.219 18.391 7.496 1 98.88 100 LEU A O 1
ATOM 753 N N . VAL A 1 101 ? 4.613 16.516 6.41 1 98.94 101 VAL A N 1
ATOM 754 C CA . VAL A 1 101 ? 3.168 16.688 6.508 1 98.94 101 VAL A CA 1
ATOM 755 C C . VAL A 1 101 ? 2.609 15.797 7.613 1 98.94 101 VAL A C 1
ATOM 757 O O . VAL A 1 101 ? 2.713 14.57 7.539 1 98.94 101 VAL A O 1
ATOM 760 N N . ILE A 1 102 ? 2.002 16.375 8.602 1 98.69 102 ILE A N 1
ATOM 761 C CA . ILE A 1 102 ? 1.432 15.578 9.68 1 98.69 102 ILE A CA 1
ATOM 762 C C . ILE A 1 102 ? -0.093 15.633 9.617 1 98.69 102 ILE A C 1
ATOM 764 O O . ILE A 1 102 ? -0.69 16.703 9.766 1 98.69 102 ILE A O 1
ATOM 768 N N . ASP A 1 103 ? -0.676 14.547 9.289 1 97.38 103 ASP A N 1
ATOM 769 C CA . ASP A 1 103 ? -2.113 14.352 9.445 1 97.38 103 ASP A CA 1
ATOM 770 C C . ASP A 1 103 ? -2.451 13.914 10.867 1 97.38 103 ASP A C 1
ATOM 772 O O . ASP A 1 103 ? -2.244 12.75 11.234 1 97.38 103 ASP A O 1
ATOM 776 N N . PRO A 1 104 ? -2.943 14.828 11.633 1 95.75 104 PRO A N 1
ATOM 777 C CA . PRO A 1 104 ? -3.148 14.516 13.055 1 95.75 104 PRO A CA 1
ATOM 778 C C . PRO A 1 104 ? -4.414 13.703 13.305 1 95.75 104 PRO A C 1
ATOM 780 O O . PRO A 1 104 ? -5.316 14.164 14.008 1 95.75 104 PRO A O 1
ATOM 783 N N . VAL A 1 105 ? -4.438 12.492 12.914 1 90.12 105 VAL A N 1
ATOM 784 C CA . VAL A 1 105 ? -5.59 11.609 13.023 1 90.12 105 VAL A CA 1
ATOM 785 C C . VAL A 1 105 ? -5.875 11.32 14.5 1 90.12 105 VAL A C 1
ATOM 787 O O . VAL A 1 105 ? -5.113 10.609 15.156 1 90.12 105 VAL A O 1
ATOM 790 N N . MET A 1 106 ? -6.938 11.891 14.945 1 84.19 106 MET A N 1
ATOM 791 C CA . MET A 1 106 ? -7.328 11.719 16.344 1 84.19 106 MET A CA 1
ATOM 792 C C . MET A 1 106 ? -8.648 10.969 16.438 1 84.19 106 MET A C 1
ATOM 794 O O . MET A 1 106 ? -8.898 10.266 17.422 1 84.19 106 MET A O 1
ATOM 798 N N . MET A 1 107 ? -9.43 11.18 15.516 1 67.38 107 MET A N 1
ATOM 799 C CA . MET A 1 107 ? -10.773 10.602 15.508 1 67.38 107 MET A CA 1
ATOM 800 C C . MET A 1 107 ? -11.07 9.93 14.172 1 67.38 107 MET A C 1
ATOM 802 O O . MET A 1 107 ? -10.477 10.281 13.156 1 67.38 107 MET A O 1
ATOM 806 N N . SER A 1 108 ? -11.828 8.789 14.312 1 57.06 108 SER A N 1
ATOM 807 C CA . SER A 1 108 ? -12.297 8.234 13.047 1 57.06 108 SER A CA 1
ATOM 808 C C . SER A 1 108 ? -13.438 9.062 12.469 1 57.06 108 SER A C 1
ATOM 810 O O . SER A 1 108 ? -14.008 9.906 13.156 1 57.06 108 SER A O 1
ATOM 812 N N . PHE A 1 109 ? -13.68 9 11.133 1 46.41 109 PHE A N 1
ATOM 813 C CA . PHE A 1 109 ? -14.844 9.633 10.523 1 46.41 109 PHE A CA 1
ATOM 814 C C . PHE A 1 109 ? -16.094 9.406 11.367 1 46.41 109 PHE A C 1
ATOM 816 O O . PHE A 1 109 ? -16.984 10.25 11.406 1 46.41 109 PHE A O 1
ATOM 823 N N . ARG A 1 110 ? -16.203 8.297 12.062 1 46.38 110 ARG A N 1
ATOM 824 C CA . ARG A 1 110 ? -17.453 8.008 12.758 1 46.38 110 ARG A CA 1
ATOM 825 C C . ARG A 1 110 ? -17.406 8.5 14.203 1 46.38 110 ARG A C 1
ATOM 827 O O . ARG A 1 110 ? -18.234 8.109 15.023 1 46.38 110 ARG A O 1
ATOM 834 N N . THR A 1 111 ? -16.625 9.289 14.43 1 50.5 111 THR A N 1
ATOM 835 C CA . THR A 1 111 ? -16.656 9.922 15.742 1 50.5 111 THR A CA 1
ATOM 836 C C . THR A 1 111 ? -16.109 8.984 16.812 1 50.5 111 THR A C 1
ATOM 838 O O . THR A 1 111 ? -16.281 9.227 18.016 1 50.5 111 THR A O 1
ATOM 841 N N . ILE A 1 112 ? -15.594 7.926 16.266 1 56.72 112 ILE A N 1
ATOM 842 C CA . ILE A 1 112 ? -14.992 7.043 17.266 1 56.72 112 ILE A CA 1
ATOM 843 C C . ILE A 1 112 ? -13.547 7.461 17.531 1 56.72 112 ILE A C 1
ATOM 845 O O . ILE A 1 112 ? -12.781 7.695 16.594 1 56.72 112 ILE A O 1
ATOM 849 N N . LYS A 1 113 ? -13.484 7.668 18.797 1 63.5 113 LYS A N 1
ATOM 850 C CA . LYS A 1 113 ? -12.125 7.965 19.234 1 63.5 113 LYS A CA 1
ATOM 851 C C . LYS A 1 113 ? -11.172 6.824 18.875 1 63.5 113 LYS A C 1
ATOM 853 O O . LYS A 1 113 ? -11.367 5.688 19.312 1 63.5 113 LYS A O 1
ATOM 858 N N . LEU A 1 114 ? -10.219 7.113 18 1 68.38 114 LEU A N 1
ATOM 859 C CA . LEU A 1 114 ? -9.25 6.113 17.578 1 68.38 114 LEU A CA 1
ATOM 860 C C . LEU A 1 114 ? -8.07 6.035 18.547 1 68.38 114 LEU A C 1
ATOM 862 O O . LEU A 1 114 ? -7.391 5.012 18.625 1 68.38 114 LEU A O 1
ATOM 866 N N . ILE A 1 115 ? -7.828 7.219 19.188 1 79.62 115 ILE A N 1
ATOM 867 C CA . ILE A 1 115 ? -6.699 7.246 20.109 1 79.62 115 ILE A CA 1
ATOM 868 C C . ILE A 1 115 ? -7.121 7.891 21.438 1 79.62 115 ILE A C 1
ATOM 870 O O . ILE A 1 115 ? -8.039 8.719 21.469 1 79.62 115 ILE A O 1
ATOM 874 N N . ASP A 1 116 ? -6.465 7.508 22.5 1 85.75 116 ASP A N 1
ATOM 875 C CA . ASP A 1 116 ? -6.871 7.992 23.812 1 85.75 116 ASP A CA 1
ATOM 876 C C . ASP A 1 116 ? -6.293 9.383 24.094 1 85.75 116 ASP A C 1
ATOM 878 O O . ASP A 1 116 ? -5.52 9.906 23.297 1 85.75 116 ASP A O 1
ATOM 882 N N . ASP A 1 117 ? -6.648 9.938 25.188 1 91.19 117 ASP A N 1
ATOM 883 C CA . ASP A 1 117 ? -6.312 11.32 25.516 1 91.19 117 ASP A CA 1
ATOM 884 C C . ASP A 1 117 ? -4.809 11.484 25.719 1 91.19 117 ASP A C 1
ATOM 886 O O . ASP A 1 117 ? -4.242 12.531 25.391 1 91.19 117 ASP A O 1
ATOM 890 N N . ASN A 1 118 ? -4.188 10.531 26.266 1 94.56 118 ASN A N 1
ATOM 891 C CA . ASN A 1 118 ? -2.744 10.594 26.453 1 94.56 118 ASN A CA 1
ATOM 892 C C . ASN A 1 118 ? -1.999 10.617 25.125 1 94.56 118 ASN A C 1
ATOM 894 O O . ASN A 1 118 ? -1 11.32 24.984 1 94.56 118 ASN A O 1
ATOM 898 N N . ALA A 1 119 ? -2.492 9.859 24.203 1 94 119 ALA A N 1
ATOM 899 C CA . ALA A 1 119 ? -1.903 9.836 22.875 1 94 119 ALA A CA 1
ATOM 900 C C . ALA A 1 119 ? -2.104 11.164 22.156 1 94 119 ALA A C 1
ATOM 902 O O . ALA A 1 119 ? -1.201 11.656 21.469 1 94 119 ALA A O 1
ATOM 903 N N . ILE A 1 120 ? -3.266 11.734 22.344 1 94.69 120 ILE A N 1
ATOM 904 C CA . ILE A 1 120 ? -3.568 13.016 21.734 1 94.69 120 ILE A CA 1
ATOM 905 C C . ILE A 1 120 ? -2.617 14.086 22.266 1 94.69 120 ILE A C 1
ATOM 907 O O . ILE A 1 120 ? -2.039 14.859 21.5 1 94.69 120 ILE A O 1
ATOM 911 N N . GLU A 1 121 ? -2.465 14.094 23.531 1 96 121 GLU A N 1
ATOM 912 C CA . GLU A 1 121 ? -1.562 15.055 24.156 1 96 121 GLU A CA 1
ATOM 913 C C . GLU A 1 121 ? -0.132 14.875 23.656 1 96 121 GLU A C 1
ATOM 915 O O . GLU A 1 121 ? 0.561 15.859 23.391 1 96 121 GLU A O 1
ATOM 920 N N . THR A 1 122 ? 0.279 13.656 23.594 1 97.25 122 THR A N 1
ATOM 921 C CA . THR A 1 122 ? 1.627 13.367 23.125 1 97.25 122 THR A CA 1
ATOM 922 C C . THR A 1 122 ? 1.794 13.797 21.656 1 97.25 122 THR A C 1
ATOM 924 O O . THR A 1 122 ? 2.834 14.344 21.281 1 97.25 122 THR A O 1
ATOM 927 N N . LEU A 1 123 ? 0.814 13.539 20.875 1 97.5 123 LEU A N 1
ATOM 928 C CA . LEU A 1 123 ? 0.819 13.953 19.484 1 97.5 123 LEU A CA 1
ATOM 929 C C . LEU A 1 123 ? 0.99 15.461 19.359 1 97.5 123 LEU A C 1
ATOM 931 O O . LEU A 1 123 ? 1.819 15.938 18.578 1 97.5 123 LEU A O 1
ATOM 935 N N . ILE A 1 124 ? 0.275 16.156 20.125 1 97.19 124 ILE A N 1
ATOM 936 C CA . ILE A 1 124 ? 0.256 17.625 20.078 1 97.19 124 ILE A CA 1
ATOM 937 C C . ILE A 1 124 ? 1.585 18.172 20.578 1 97.19 124 ILE A C 1
ATOM 939 O O . ILE A 1 124 ? 2.154 19.094 19.984 1 97.19 124 ILE A O 1
ATOM 943 N N . ASP A 1 125 ? 2.111 17.547 21.578 1 97.19 125 ASP A N 1
ATOM 944 C CA . ASP A 1 125 ? 3.277 18.094 22.25 1 97.19 125 ASP A CA 1
ATOM 945 C C . ASP A 1 125 ? 4.57 17.656 21.562 1 97.19 125 ASP A C 1
ATOM 947 O O . ASP A 1 125 ? 5.535 18.422 21.516 1 97.19 125 ASP A O 1
ATOM 951 N N . GLU A 1 126 ? 4.539 16.484 21.031 1 97.69 126 GLU A N 1
ATOM 952 C CA . GLU A 1 126 ? 5.816 15.922 20.625 1 97.69 126 GLU A CA 1
ATOM 953 C C . GLU A 1 126 ? 5.914 15.828 19.094 1 97.69 126 GLU A C 1
ATOM 955 O O . GLU A 1 126 ? 7.012 15.82 18.547 1 97.69 126 GLU A O 1
ATOM 960 N N . LEU A 1 127 ? 4.805 15.75 18.422 1 98.31 127 LEU A N 1
ATOM 961 C CA . LEU A 1 127 ? 4.859 15.484 17 1 98.31 127 LEU A CA 1
ATOM 962 C C . LEU A 1 127 ? 4.527 16.734 16.188 1 98.31 127 LEU A C 1
ATOM 964 O O . LEU A 1 127 ? 5.266 17.109 15.273 1 98.31 127 LEU A O 1
ATOM 968 N N . ILE A 1 128 ? 3.51 17.469 16.547 1 98.12 128 ILE A N 1
ATOM 969 C CA . ILE A 1 128 ? 2.994 18.609 15.773 1 98.12 128 ILE A CA 1
ATOM 970 C C . ILE A 1 128 ? 4.078 19.672 15.641 1 98.12 128 ILE A C 1
ATOM 972 O O . ILE A 1 128 ? 4.273 20.234 14.555 1 98.12 128 ILE A O 1
ATOM 976 N N . PRO A 1 129 ? 4.891 19.922 16.672 1 98.12 129 PRO A N 1
ATOM 977 C CA . PRO A 1 129 ? 5.902 20.969 16.562 1 98.12 129 PRO A CA 1
ATOM 978 C C . PRO A 1 129 ? 6.965 20.656 15.5 1 98.12 129 PRO A C 1
ATOM 980 O O . PRO A 1 129 ? 7.723 21.547 15.109 1 98.12 129 PRO A O 1
ATOM 983 N N . LEU A 1 130 ? 7.062 19.438 15.016 1 98.56 130 LEU A N 1
ATOM 984 C CA . LEU A 1 130 ? 8.078 19.031 14.047 1 98.56 130 LEU A CA 1
ATOM 985 C C . LEU A 1 130 ? 7.598 19.297 12.625 1 98.56 130 LEU A C 1
ATOM 987 O O . LEU A 1 130 ? 8.398 19.266 11.68 1 98.56 130 LEU A O 1
ATOM 991 N N . ALA A 1 131 ? 6.34 19.609 12.414 1 98.69 131 ALA A N 1
ATOM 992 C CA . ALA A 1 131 ? 5.691 19.625 11.109 1 98.69 131 ALA A CA 1
ATOM 993 C C . ALA A 1 131 ? 6.043 20.875 10.32 1 98.69 131 ALA A C 1
ATOM 995 O O . ALA A 1 131 ? 6.176 21.969 10.906 1 98.69 131 ALA A O 1
ATOM 996 N N . ASP A 1 132 ? 6.188 20.719 9.031 1 98.69 132 ASP A N 1
ATOM 997 C CA . ASP A 1 132 ? 6.121 21.875 8.148 1 98.69 132 ASP A CA 1
ATOM 998 C C . ASP A 1 132 ? 4.676 22.312 7.93 1 98.69 132 ASP A C 1
ATOM 1000 O O . ASP A 1 132 ? 4.395 23.516 7.812 1 98.69 132 ASP A O 1
ATOM 1004 N N . VAL A 1 133 ? 3.803 21.359 7.883 1 98.81 133 VAL A N 1
ATOM 1005 C CA . VAL A 1 133 ? 2.377 21.609 7.707 1 98.81 133 VAL A CA 1
ATOM 1006 C C . VAL A 1 133 ? 1.566 20.5 8.367 1 98.81 133 VAL A C 1
ATOM 1008 O O . VAL A 1 133 ? 1.951 19.328 8.32 1 98.81 133 VAL A O 1
ATOM 1011 N N . ILE A 1 134 ? 0.487 20.828 9.023 1 98.69 134 ILE A N 1
ATOM 1012 C CA . ILE A 1 134 ? -0.468 19.859 9.555 1 98.69 134 ILE A CA 1
ATOM 1013 C C . ILE A 1 134 ? -1.8 20 8.82 1 98.69 134 ILE A C 1
ATOM 1015 O O . ILE A 1 134 ? -2.127 21.062 8.305 1 98.69 134 ILE A O 1
ATOM 1019 N N . THR A 1 135 ? -2.559 18.875 8.789 1 97.94 135 THR A N 1
ATOM 1020 C CA . THR A 1 135 ? -3.785 18.859 8 1 97.94 135 THR A CA 1
ATOM 1021 C C . THR A 1 135 ? -4.984 18.484 8.867 1 97.94 135 THR A C 1
ATOM 1023 O O . THR A 1 135 ? -5.742 17.578 8.523 1 97.94 135 THR A O 1
ATOM 1026 N N . PRO A 1 136 ? -5.258 19.172 9.852 1 95.5 136 PRO A N 1
ATOM 1027 C CA . PRO A 1 136 ? -6.367 18.844 10.75 1 95.5 136 PRO A CA 1
ATOM 1028 C C . PRO A 1 136 ? -7.734 19.109 10.117 1 95.5 136 PRO A C 1
ATOM 1030 O O . PRO A 1 136 ? -7.867 19.984 9.258 1 95.5 136 PRO A O 1
ATOM 1033 N N . ASN A 1 137 ? -8.664 18.266 10.531 1 91.19 137 ASN A N 1
ATOM 1034 C CA . ASN A 1 137 ? -10.047 18.625 10.211 1 91.19 137 ASN A CA 1
ATOM 1035 C C . ASN A 1 137 ? -10.625 19.609 11.234 1 91.19 137 ASN A C 1
ATOM 1037 O O . ASN A 1 137 ? -9.898 20.094 12.102 1 91.19 137 ASN A O 1
ATOM 1041 N N . TRP A 1 138 ? -11.891 19.922 11.062 1 88.94 138 TRP A N 1
ATOM 1042 C CA . TRP A 1 138 ? -12.562 20.922 11.906 1 88.94 138 TRP A CA 1
ATOM 1043 C C . TRP A 1 138 ? -12.422 20.562 13.383 1 88.94 138 TRP A C 1
ATOM 1045 O O . TRP A 1 138 ? -11.961 21.375 14.188 1 88.94 138 TRP A O 1
ATOM 1055 N N . GLY A 1 139 ? -12.789 19.281 13.727 1 88.81 139 GLY A N 1
ATOM 1056 C CA . GLY A 1 139 ? -12.711 18.812 15.102 1 88.81 139 GLY A CA 1
ATOM 1057 C C . GLY A 1 139 ? -11.297 18.797 15.648 1 88.81 139 GLY A C 1
ATOM 1058 O O . GLY A 1 139 ? -11.055 19.188 16.797 1 88.81 139 GLY A O 1
ATOM 1059 N N . GLU A 1 140 ? -10.367 18.391 14.883 1 92.88 140 GLU A N 1
ATOM 1060 C CA . GLU A 1 140 ? -8.961 18.359 15.273 1 92.88 140 GLU A CA 1
ATOM 1061 C C . GLU A 1 140 ? -8.398 19.766 15.445 1 92.88 140 GLU A C 1
ATOM 1063 O O . GLU A 1 140 ? -7.586 20 16.344 1 92.88 140 GLU A O 1
ATOM 1068 N N . THR A 1 141 ? -8.852 20.688 14.625 1 94.62 141 THR A N 1
ATOM 1069 C CA . THR A 1 141 ? -8.43 22.078 14.75 1 94.62 141 THR A CA 1
ATOM 1070 C C . THR A 1 141 ? -8.883 22.672 16.078 1 94.62 141 THR A C 1
ATOM 1072 O O . THR A 1 141 ? -8.133 23.406 16.734 1 94.62 141 THR A O 1
ATOM 1075 N N . GLU A 1 142 ? -10.125 22.312 16.422 1 94.56 142 GLU A N 1
ATOM 1076 C CA . GLU A 1 142 ? -10.633 22.781 17.703 1 94.56 142 GLU A CA 1
ATOM 1077 C C . GLU A 1 142 ? -9.789 22.25 18.859 1 94.56 142 GLU A C 1
ATOM 1079 O O . GLU A 1 142 ? -9.469 22.984 19.781 1 94.56 142 GLU A O 1
ATOM 1084 N N . ILE A 1 143 ? -9.398 21.031 18.75 1 93.88 143 ILE A N 1
ATOM 1085 C CA . ILE A 1 143 ? -8.641 20.391 19.812 1 93.88 143 ILE A CA 1
ATOM 1086 C C . ILE A 1 143 ? -7.25 21.016 19.906 1 93.88 143 ILE A C 1
ATOM 1088 O O . ILE A 1 143 ? -6.797 21.375 21 1 93.88 143 ILE A O 1
ATOM 1092 N N . ILE A 1 144 ? -6.582 21.188 18.797 1 96.81 144 ILE A N 1
ATOM 1093 C CA . ILE A 1 144 ? -5.199 21.656 18.766 1 96.81 144 ILE A CA 1
ATOM 1094 C C . ILE A 1 144 ? -5.141 23.125 19.172 1 96.81 144 ILE A C 1
ATOM 1096 O O . ILE A 1 144 ? -4.227 23.531 19.875 1 96.81 144 ILE A O 1
ATOM 1100 N N . SER A 1 145 ? -6.113 23.922 18.734 1 97.38 145 SER A N 1
ATOM 1101 C CA . SER A 1 145 ? -6.133 25.344 19.047 1 97.38 145 SER A CA 1
ATOM 1102 C C . SER A 1 145 ? -6.746 25.609 20.406 1 97.38 145 SER A C 1
ATOM 1104 O O . SER A 1 145 ? -6.641 26.719 20.938 1 97.38 145 SER A O 1
ATOM 1106 N N . ASN A 1 146 ? -7.418 24.594 20.938 1 96.56 146 ASN A N 1
ATOM 1107 C CA . ASN A 1 146 ? -8.195 24.766 22.156 1 96.56 146 ASN A CA 1
ATOM 1108 C C . ASN A 1 146 ? -9.203 25.906 22.031 1 96.56 146 ASN A C 1
ATOM 1110 O O . ASN A 1 146 ? -9.273 26.781 22.891 1 96.56 146 ASN A O 1
ATOM 1114 N N . MET A 1 147 ? -9.914 25.922 20.875 1 95.44 147 MET A N 1
ATOM 1115 C CA . MET A 1 147 ? -10.906 26.938 20.562 1 95.44 147 MET A CA 1
ATOM 1116 C C . MET A 1 147 ? -12.086 26.328 19.812 1 95.44 147 MET A C 1
ATOM 1118 O O . MET A 1 147 ? -11.906 25.5 18.922 1 95.44 147 MET A O 1
ATOM 1122 N N . LYS A 1 148 ? -13.273 26.719 20.219 1 95.19 148 LYS A N 1
ATOM 1123 C CA . LYS A 1 148 ? -14.453 26.328 19.438 1 95.19 148 LYS A CA 1
ATOM 1124 C C . LYS A 1 148 ? -14.539 27.141 18.141 1 95.19 148 LYS A C 1
ATOM 1126 O O . LYS A 1 148 ? -14.266 28.328 18.125 1 95.19 148 LYS A O 1
ATOM 1131 N N . ILE A 1 149 ? -14.914 26.469 17.109 1 92.88 149 ILE A N 1
ATOM 1132 C CA . ILE A 1 149 ? -15.031 27.109 15.797 1 92.88 149 ILE A CA 1
ATOM 1133 C C . ILE A 1 149 ? -16.484 27.078 15.344 1 92.88 149 ILE A C 1
ATOM 1135 O O . ILE A 1 149 ? -17.062 26.016 15.125 1 92.88 149 ILE A O 1
ATOM 1139 N N . ASN A 1 150 ? -17.078 28.234 15.148 1 91.19 150 ASN A N 1
ATOM 1140 C CA . ASN A 1 150 ? -18.484 28.312 14.797 1 91.19 150 ASN A CA 1
ATOM 1141 C C . ASN A 1 150 ? -18.703 28.953 13.43 1 91.19 150 ASN A C 1
ATOM 1143 O O . ASN A 1 150 ? -19.797 28.891 12.867 1 91.19 150 ASN A O 1
ATOM 1147 N N . ASN A 1 151 ? -17.703 29.578 12.914 1 89.69 151 ASN A N 1
ATOM 1148 C CA . ASN A 1 151 ? -17.781 30.266 11.625 1 89.69 151 ASN A CA 1
ATOM 1149 C C . ASN A 1 151 ? -16.406 30.375 10.969 1 89.69 151 ASN A C 1
ATOM 1151 O O . ASN A 1 151 ? -15.406 29.906 11.523 1 89.69 151 ASN A O 1
ATOM 1155 N N . GLU A 1 152 ? -16.328 30.969 9.828 1 91.38 152 GLU A N 1
ATOM 1156 C CA . GLU A 1 152 ? -15.094 31.078 9.039 1 91.38 152 GLU A CA 1
ATOM 1157 C C . GLU A 1 152 ? -14.07 31.953 9.75 1 91.38 152 GLU A C 1
ATOM 1159 O O . GLU A 1 152 ? -12.867 31.688 9.672 1 91.38 152 GLU A O 1
ATOM 1164 N N . GLU A 1 153 ? -14.586 32.969 10.336 1 94.88 153 GLU A N 1
ATOM 1165 C CA . GLU A 1 153 ? -13.672 33.844 11.07 1 94.88 153 GLU A CA 1
ATOM 1166 C C . GLU A 1 153 ? -12.992 33.094 12.211 1 94.88 153 GLU A C 1
ATOM 1168 O O . GLU A 1 153 ? -11.805 33.281 12.469 1 94.88 153 GLU A O 1
ATOM 1173 N N . ASP A 1 154 ? -13.773 32.25 12.891 1 95.5 154 ASP A N 1
ATOM 1174 C CA . ASP A 1 154 ? -13.211 31.422 13.961 1 95.5 154 ASP A CA 1
ATOM 1175 C C . ASP A 1 154 ? -12.141 30.484 13.422 1 95.5 154 ASP A C 1
ATOM 1177 O O . ASP A 1 154 ? -11.141 30.219 14.094 1 95.5 154 ASP A O 1
ATOM 1181 N N . MET A 1 155 ? -12.391 29.969 12.25 1 94.75 155 MET A N 1
ATOM 1182 C CA . MET A 1 155 ? -11.445 29.047 11.641 1 94.75 155 MET A CA 1
ATOM 1183 C C . MET A 1 155 ? -10.102 29.734 11.391 1 94.75 155 MET A C 1
ATOM 1185 O O . MET A 1 155 ? -9.047 29.156 11.648 1 94.75 155 MET A O 1
ATOM 1189 N N . ILE A 1 156 ? -10.164 30.953 10.867 1 97.06 156 ILE A N 1
ATOM 1190 C CA . ILE A 1 156 ? -8.961 31.734 10.609 1 97.06 156 ILE A CA 1
ATOM 1191 C C . ILE A 1 156 ? -8.211 31.969 11.922 1 97.06 156 ILE A C 1
ATOM 1193 O O . ILE A 1 156 ? -6.996 31.797 11.992 1 97.06 156 ILE A O 1
ATOM 1197 N N . LYS A 1 157 ? -8.938 32.312 12.961 1 97.94 157 LYS A N 1
ATOM 1198 C CA . LYS A 1 157 ? -8.336 32.562 14.266 1 97.94 157 LYS A CA 1
ATOM 1199 C C . LYS A 1 157 ? -7.688 31.312 14.836 1 97.94 157 LYS A C 1
ATOM 1201 O O . LYS A 1 157 ? -6.578 31.359 15.367 1 97.94 157 LYS A O 1
ATOM 1206 N N . ALA A 1 158 ? -8.438 30.234 14.75 1 97.69 158 ALA A N 1
ATOM 1207 C CA . ALA A 1 158 ? -7.926 28.953 15.266 1 97.69 158 ALA A CA 1
ATOM 1208 C C . ALA A 1 158 ? -6.641 28.547 14.555 1 97.69 158 ALA A C 1
ATOM 1210 O O . ALA A 1 158 ? -5.68 28.125 15.188 1 97.69 158 ALA A O 1
ATOM 1211 N N . ALA A 1 159 ? -6.621 28.688 13.258 1 98.12 159 ALA A N 1
ATOM 1212 C CA . ALA A 1 159 ? -5.441 28.344 12.469 1 98.12 159 ALA A CA 1
ATOM 1213 C C . ALA A 1 159 ? -4.258 29.234 12.844 1 98.12 159 ALA A C 1
ATOM 1215 O O . ALA A 1 159 ? -3.119 28.75 12.914 1 98.12 159 ALA A O 1
ATOM 1216 N N . LYS A 1 160 ? -4.523 30.484 13.047 1 98.44 160 LYS A N 1
ATOM 1217 C CA . LYS A 1 160 ? -3.484 31.422 13.453 1 98.44 160 LYS A CA 1
ATOM 1218 C C . LYS A 1 160 ? -2.883 31.016 14.797 1 98.44 160 LYS A C 1
ATOM 1220 O O . LYS A 1 160 ? -1.664 31.047 14.977 1 98.44 160 LYS A O 1
ATOM 1225 N N . ILE A 1 161 ? -3.754 30.672 15.719 1 98.5 161 ILE A N 1
ATOM 1226 C CA . ILE A 1 161 ? -3.303 30.25 17.047 1 98.5 161 ILE A CA 1
ATOM 1227 C C . ILE A 1 161 ? -2.355 29.062 16.906 1 98.5 161 ILE A C 1
ATOM 1229 O O . ILE A 1 161 ? -1.291 29.031 17.531 1 98.5 161 ILE A O 1
ATOM 1233 N N . ILE A 1 162 ? -2.746 28.094 16.109 1 98.5 162 ILE A N 1
ATOM 1234 C CA . ILE A 1 162 ? -1.935 26.891 15.906 1 98.5 162 ILE A CA 1
ATOM 1235 C C . ILE A 1 162 ? -0.602 27.266 15.266 1 98.5 162 ILE A C 1
ATOM 1237 O O . ILE A 1 162 ? 0.459 26.844 15.719 1 98.5 162 ILE A O 1
ATOM 1241 N N . PHE A 1 163 ? -0.626 28.094 14.219 1 98.44 163 PHE A N 1
ATOM 1242 C CA . PHE A 1 163 ? 0.572 28.531 13.516 1 98.44 163 PHE A CA 1
ATOM 1243 C C . PHE A 1 163 ? 1.543 29.219 14.469 1 98.44 163 PHE A C 1
ATOM 1245 O O . PHE A 1 163 ? 2.742 28.922 14.453 1 98.44 163 PHE A O 1
ATOM 1252 N N . GLU A 1 164 ? 1.044 30.125 15.258 1 98 164 GLU A N 1
ATOM 1253 C CA . GLU A 1 164 ? 1.884 30.906 16.156 1 98 164 GLU A CA 1
ATOM 1254 C C . GLU A 1 164 ? 2.48 30.031 17.266 1 98 164 GLU A C 1
ATOM 1256 O O . GLU A 1 164 ? 3.619 30.234 17.688 1 98 164 GLU A O 1
ATOM 1261 N N . LYS A 1 165 ? 1.707 29.094 17.688 1 98 165 LYS A N 1
ATOM 1262 C CA . LYS A 1 165 ? 2.143 28.266 18.797 1 98 165 LYS A CA 1
ATOM 1263 C C . LYS A 1 165 ? 3.174 27.234 18.344 1 98 165 LYS A C 1
ATOM 1265 O O . LYS A 1 165 ? 4.141 26.953 19.062 1 98 165 LYS A O 1
ATOM 1270 N N . TYR A 1 166 ? 2.955 26.656 17.219 1 97.81 166 TYR A N 1
ATOM 1271 C CA . TYR A 1 166 ? 3.762 25.5 16.828 1 97.81 166 TYR A CA 1
ATOM 1272 C C . TYR A 1 166 ? 4.648 25.828 15.641 1 97.81 166 TYR A C 1
ATOM 1274 O O . TYR A 1 166 ? 5.496 25.016 15.25 1 97.81 166 TYR A O 1
ATOM 1282 N N . ASN A 1 167 ? 4.508 26.984 15 1 96.44 167 ASN A N 1
ATOM 1283 C CA . ASN A 1 167 ? 5.328 27.469 13.898 1 96.44 167 ASN A CA 1
ATOM 1284 C C . ASN A 1 167 ? 5.277 26.531 12.695 1 96.44 167 ASN A C 1
ATOM 1286 O O . ASN A 1 167 ? 6.309 26.234 12.094 1 96.44 167 ASN A O 1
ATOM 1290 N N . CYS A 1 168 ? 4.129 25.969 12.398 1 97.5 168 CYS A N 1
ATOM 1291 C CA . CYS A 1 168 ? 3.881 25.141 11.219 1 97.5 168 CYS A CA 1
ATOM 1292 C C . CYS A 1 168 ? 2.67 25.656 10.445 1 97.5 168 CYS A C 1
ATOM 1294 O O . CYS A 1 168 ? 1.768 26.266 11.023 1 97.5 168 CYS A O 1
ATOM 1296 N N . ALA A 1 169 ? 2.686 25.484 9.125 1 98.75 169 ALA A N 1
ATOM 1297 C CA . ALA A 1 169 ? 1.5 25.812 8.336 1 98.75 169 ALA A CA 1
ATOM 1298 C C . ALA A 1 169 ? 0.323 24.922 8.719 1 98.75 169 ALA A C 1
ATOM 1300 O O . ALA A 1 169 ? 0.514 23.797 9.172 1 98.75 169 ALA A O 1
ATOM 1301 N N . VAL A 1 170 ? -0.864 25.453 8.57 1 98.69 170 VAL A N 1
ATOM 1302 C CA . VAL A 1 170 ? -2.074 24.734 8.953 1 98.69 170 VAL A CA 1
ATOM 1303 C C . VAL A 1 170 ? -3.027 24.656 7.762 1 98.69 170 VAL A C 1
ATOM 1305 O O . VAL A 1 170 ? -3.531 25.688 7.297 1 98.69 170 VAL A O 1
ATOM 1308 N N . TYR A 1 171 ? -3.195 23.469 7.242 1 98.31 171 TYR A N 1
ATOM 1309 C CA . TYR A 1 171 ? -4.223 23.188 6.25 1 98.31 171 TYR A CA 1
ATOM 1310 C C . TYR A 1 171 ? -5.438 22.531 6.895 1 98.31 171 TYR A C 1
ATOM 1312 O O . TYR A 1 171 ? -5.496 21.297 7.023 1 98.31 171 TYR A O 1
ATOM 1320 N N . THR A 1 172 ? -6.43 23.297 7.234 1 95.06 172 THR A N 1
ATOM 1321 C CA . THR A 1 172 ? -7.594 22.766 7.938 1 95.06 172 THR A CA 1
ATOM 1322 C C . THR A 1 172 ? -8.719 22.438 6.957 1 95.06 172 THR A C 1
ATOM 1324 O O . THR A 1 172 ? -9.102 23.281 6.141 1 95.06 172 THR A O 1
ATOM 1327 N N . LYS A 1 173 ? -9.18 21.172 7.039 1 89.69 173 LYS A N 1
ATOM 1328 C CA . LYS A 1 173 ? -10.297 20.703 6.227 1 89.69 173 LYS A CA 1
ATOM 1329 C C . LYS A 1 173 ? -11.633 21.031 6.883 1 89.69 173 LYS A C 1
ATOM 1331 O O . LYS A 1 173 ? -11.805 20.828 8.086 1 89.69 173 LYS A O 1
ATOM 1336 N N . THR A 1 174 ? -12.383 21.75 6.148 1 75.06 174 THR A N 1
ATOM 1337 C CA . THR A 1 174 ? -13.633 22.234 6.734 1 75.06 174 THR A CA 1
ATOM 1338 C C . THR A 1 174 ? -14.797 21.312 6.359 1 75.06 174 THR A C 1
ATOM 1340 O O . THR A 1 174 ? -14.867 20.828 5.23 1 75.06 174 THR A O 1
ATOM 1343 N N . THR A 1 175 ? -15.102 20.281 7.164 1 58.94 175 THR A N 1
ATOM 1344 C CA . THR A 1 175 ? -16.344 19.547 6.922 1 58.94 175 THR A CA 1
ATOM 1345 C C . THR A 1 175 ? -17.547 20.406 7.23 1 58.94 175 THR A C 1
ATOM 1347 O O . THR A 1 175 ? -18.688 19.922 7.234 1 58.94 175 THR A O 1
ATOM 1350 N N . LEU A 1 176 ? -17.219 21.531 7.785 1 48.91 176 LEU A N 1
ATOM 1351 C CA . LEU A 1 176 ? -18.266 22.219 8.539 1 48.91 176 LEU A CA 1
ATOM 1352 C C . LEU A 1 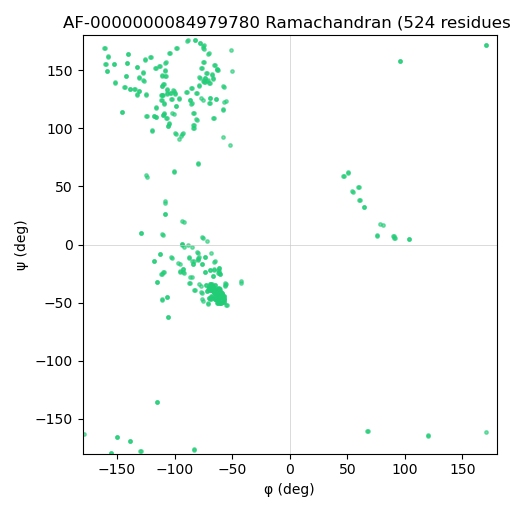176 ? -19.531 22.359 7.703 1 48.91 176 LEU A C 1
ATOM 1354 O O . LEU A 1 176 ? -19.484 22.25 6.477 1 48.91 176 LEU A O 1
ATOM 1358 N N . GLN A 1 177 ? -20.547 22.75 8.562 1 49.12 177 GLN A N 1
ATOM 1359 C CA . GLN A 1 177 ? -21.938 23.156 8.461 1 49.12 177 GLN A CA 1
ATOM 1360 C C . GLN A 1 177 ? -22.094 24.375 7.566 1 49.12 177 GLN A C 1
ATOM 1362 O O . GLN A 1 177 ? -21.375 25.359 7.727 1 49.12 177 GLN A O 1
ATOM 1367 N N . GLY A 1 178 ? -22.328 24.109 6.34 1 53.31 178 GLY A N 1
ATOM 1368 C CA . GLY A 1 178 ? -22.828 25.125 5.422 1 53.31 178 GLY A CA 1
ATOM 1369 C C . GLY A 1 178 ? -22.812 24.672 3.973 1 53.31 178 GLY A C 1
ATOM 1370 O O . GLY A 1 178 ? -22.75 23.469 3.691 1 53.31 178 GLY A O 1
ATOM 1371 N N . ASN A 1 179 ? -22.875 25.656 3.113 1 61.38 179 ASN A N 1
ATOM 1372 C CA . ASN A 1 179 ? -23.219 25.5 1.705 1 61.38 179 ASN A CA 1
ATOM 1373 C C . ASN A 1 179 ? -21.984 25.203 0.855 1 61.38 179 ASN A C 1
ATOM 1375 O O . ASN A 1 179 ? -22.094 25.016 -0.358 1 61.38 179 ASN A O 1
ATOM 1379 N N . ASN A 1 180 ? -20.578 25.141 1.71 1 70 180 ASN A N 1
ATOM 1380 C CA . ASN A 1 180 ? -19.438 24.875 0.839 1 70 180 ASN A CA 1
ATOM 1381 C C . ASN A 1 180 ? -18.438 23.922 1.504 1 70 180 ASN A C 1
ATOM 1383 O O . ASN A 1 180 ? -18.578 23.594 2.684 1 70 180 ASN A O 1
ATOM 1387 N N . ALA A 1 181 ? -17.516 23.312 0.77 1 83.75 181 ALA A N 1
ATOM 1388 C CA . ALA A 1 181 ? -16.453 22.422 1.221 1 83.75 181 ALA A CA 1
ATOM 1389 C C . ALA A 1 181 ? -15.078 23.094 1.116 1 83.75 181 ALA A C 1
ATOM 1391 O O . ALA A 1 181 ? -14.094 22.453 0.739 1 83.75 181 ALA A O 1
ATOM 1392 N N . ASN A 1 182 ? -15.078 24.453 1.431 1 91.12 182 ASN A N 1
ATOM 1393 C CA . ASN A 1 182 ? -13.805 25.172 1.369 1 91.12 182 ASN A CA 1
ATOM 1394 C C . ASN A 1 182 ? -12.883 24.781 2.52 1 91.12 182 ASN A C 1
ATOM 1396 O O . ASN A 1 182 ? -13.336 24.594 3.648 1 91.12 182 ASN A O 1
ATOM 1400 N N . ASP A 1 183 ? -11.609 24.672 2.176 1 94.94 183 ASP A N 1
ATOM 1401 C CA . ASP A 1 183 ? -10.57 24.484 3.182 1 94.94 183 ASP A CA 1
ATOM 1402 C C . ASP A 1 183 ? -9.797 25.781 3.42 1 94.94 183 ASP A C 1
ATOM 1404 O O . ASP A 1 183 ? -9.961 26.75 2.684 1 94.94 183 ASP A O 1
ATOM 1408 N N . LEU A 1 184 ? -9.07 25.8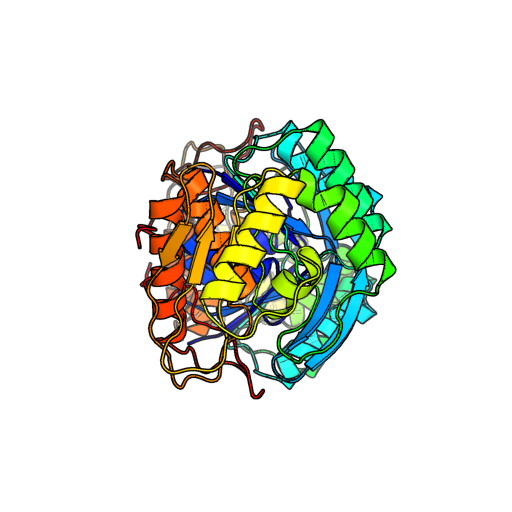12 4.48 1 96.88 184 LEU A N 1
ATOM 1409 C CA . LEU A 1 184 ? -8.266 26.984 4.816 1 96.88 184 LEU A CA 1
ATOM 1410 C C . LEU A 1 184 ? -6.801 26.594 5 1 96.88 184 LEU A C 1
ATOM 1412 O O . LEU A 1 184 ? -6.488 25.641 5.707 1 96.88 184 LEU A O 1
ATOM 1416 N N . LEU A 1 185 ? -5.922 27.328 4.309 1 98.38 185 LEU A N 1
ATOM 1417 C CA . LEU A 1 185 ? -4.484 27.203 4.504 1 98.38 185 LEU A CA 1
ATOM 1418 C C . LEU A 1 185 ? -3.932 28.453 5.207 1 98.38 185 LEU A C 1
ATOM 1420 O O . LEU A 1 185 ? -4.129 29.578 4.738 1 98.38 185 LEU A O 1
ATOM 1424 N N . TYR A 1 186 ? -3.326 28.266 6.344 1 98.56 186 TYR A N 1
ATOM 1425 C CA . TYR A 1 186 ? -2.648 29.344 7.062 1 98.56 186 TYR A CA 1
ATOM 1426 C C . TYR A 1 186 ? -1.138 29.141 7.047 1 98.56 186 TYR A C 1
ATOM 1428 O O . TYR A 1 186 ? -0.643 28.078 7.434 1 98.56 186 TYR A O 1
ATOM 1436 N N . THR A 1 187 ? -0.42 30.156 6.562 1 98.25 187 THR A N 1
ATOM 1437 C CA . THR A 1 187 ? 1.035 30.109 6.461 1 98.25 187 THR A CA 1
ATOM 1438 C C . THR A 1 187 ? 1.662 31.359 7.066 1 98.25 187 THR A C 1
ATOM 1440 O O . THR A 1 187 ? 0.959 32.219 7.621 1 98.25 187 THR A O 1
ATOM 1443 N N . LYS A 1 188 ? 2.977 31.438 6.973 1 96.75 188 LYS A N 1
ATOM 1444 C CA . LYS A 1 188 ? 3.689 32.625 7.445 1 96.75 188 LYS A CA 1
ATOM 1445 C C . LYS A 1 188 ? 3.275 33.844 6.66 1 96.75 188 LYS A C 1
ATOM 1447 O O . LYS A 1 188 ? 3.385 34.969 7.16 1 96.75 188 LYS A O 1
ATOM 1452 N N . ASP A 1 189 ? 2.729 33.625 5.414 1 97.06 189 ASP A N 1
ATOM 1453 C CA . ASP A 1 189 ? 2.361 34.75 4.535 1 97.06 189 ASP A CA 1
ATOM 1454 C C . ASP A 1 189 ? 0.896 35.125 4.723 1 97.06 189 ASP A C 1
ATOM 1456 O O . ASP A 1 189 ? 0.406 36.062 4.078 1 97.06 189 ASP A O 1
ATOM 1460 N N . GLY A 1 190 ? 0.222 34.438 5.57 1 97.25 190 GLY A N 1
ATOM 1461 C CA . GLY A 1 190 ? -1.194 34.688 5.785 1 97.25 190 GLY A CA 1
ATOM 1462 C C . GLY A 1 190 ? -2.068 33.5 5.484 1 97.25 190 GLY A C 1
ATOM 1463 O O . GLY A 1 190 ? -1.593 32.344 5.496 1 97.25 190 GLY A O 1
ATOM 1464 N N . TYR A 1 191 ? -3.383 33.781 5.34 1 97.88 191 TYR A N 1
ATOM 1465 C CA . TYR A 1 191 ? -4.312 32.688 5.117 1 97.88 191 TYR A CA 1
ATOM 1466 C C . TYR A 1 191 ? -4.844 32.688 3.689 1 97.88 191 TYR A C 1
ATOM 1468 O O . TYR A 1 191 ? -4.91 33.75 3.059 1 97.88 191 TYR A O 1
ATOM 1476 N N . TYR A 1 192 ? -5.168 31.531 3.145 1 97.69 192 TYR A N 1
ATOM 1477 C CA . TYR A 1 192 ? -5.773 31.312 1.835 1 97.69 192 TYR A CA 1
ATOM 1478 C C . TYR A 1 192 ? -6.945 30.344 1.93 1 97.69 192 TYR A C 1
ATOM 1480 O O . TYR A 1 192 ? -6.824 29.281 2.527 1 97.69 192 TYR A O 1
ATO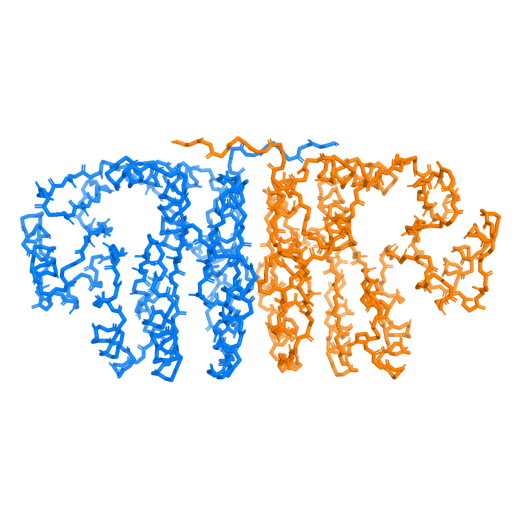M 1488 N N . TRP A 1 193 ? -8.031 30.766 1.369 1 95.44 193 TRP A N 1
ATOM 1489 C CA . TRP A 1 193 ? -9.117 29.812 1.204 1 95.44 193 TRP A CA 1
ATOM 1490 C C . TRP A 1 193 ? -8.883 28.938 -0.023 1 95.44 193 TRP A C 1
ATOM 1492 O O . TRP A 1 193 ? -8.508 29.438 -1.087 1 95.44 193 TRP A O 1
ATOM 1502 N N . ILE A 1 194 ? -9.016 27.641 0.198 1 95.88 194 ILE A N 1
ATOM 1503 C CA . ILE A 1 194 ? -8.961 26.672 -0.885 1 95.88 194 ILE A CA 1
ATOM 1504 C C . ILE A 1 194 ? -10.375 26.219 -1.244 1 95.88 194 ILE A C 1
ATOM 1506 O O . ILE A 1 194 ? -11.023 25.5 -0.476 1 95.88 194 ILE A O 1
ATOM 1510 N N . GLU A 1 195 ? -10.797 26.578 -2.42 1 90.25 195 GLU A N 1
ATOM 1511 C CA . GLU A 1 195 ? -12.188 26.344 -2.814 1 90.25 195 GLU A CA 1
ATOM 1512 C C . GLU A 1 195 ? -12.453 24.859 -3.016 1 90.25 195 GLU A C 1
ATOM 1514 O O . GLU A 1 195 ? -11.602 24.125 -3.537 1 90.25 195 GLU A O 1
ATOM 1519 N N . GLY A 1 196 ? -13.602 24.484 -2.543 1 87.38 196 GLY A N 1
ATOM 1520 C CA . GLY A 1 196 ? -14.078 23.125 -2.736 1 87.38 196 GLY A CA 1
A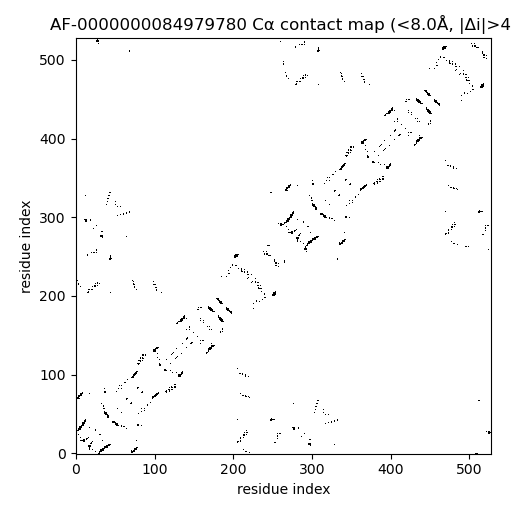TOM 1521 C C . GLY A 1 196 ? -15.57 23.047 -3.018 1 87.38 196 GLY A C 1
ATOM 1522 O O . GLY A 1 196 ? -16.312 23.984 -2.744 1 87.38 196 GLY A O 1
ATOM 1523 N N . GLU A 1 197 ? -15.938 21.969 -3.654 1 83.31 197 GLU A N 1
ATOM 1524 C CA . GLU A 1 197 ? -17.344 21.703 -3.961 1 83.31 197 GLU A CA 1
ATOM 1525 C C . GLU A 1 197 ? -17.922 20.688 -2.988 1 83.31 197 GLU A C 1
ATOM 1527 O O . GLU A 1 197 ? -17.281 19.688 -2.648 1 83.31 197 GLU A O 1
ATOM 1532 N N . LYS A 1 198 ? -19.109 21.062 -2.504 1 80.94 198 LYS A N 1
ATOM 1533 C CA . LYS A 1 198 ? -19.797 20.078 -1.67 1 80.94 198 LYS A CA 1
ATOM 1534 C C . LYS A 1 198 ? -20.438 18.984 -2.52 1 80.94 198 LYS A C 1
ATOM 1536 O O . LYS A 1 198 ? -21.172 19.281 -3.463 1 80.94 198 LYS A O 1
ATOM 1541 N N . LEU A 1 199 ? -20.062 17.844 -2.143 1 81 199 LEU A N 1
ATOM 1542 C CA . LEU A 1 199 ? -20.594 16.703 -2.875 1 81 199 LEU A CA 1
ATOM 1543 C C . LEU A 1 199 ? -21.609 15.945 -2.033 1 81 199 LEU A C 1
ATOM 1545 O O . LEU A 1 199 ? -21.516 15.914 -0.805 1 81 199 LEU A O 1
ATOM 1549 N N . LYS A 1 200 ? -22.719 15.359 -2.623 1 76.38 200 LYS A N 1
ATOM 1550 C CA . LYS A 1 200 ? -23.766 14.57 -1.956 1 76.38 200 LYS A CA 1
ATOM 1551 C C . LYS A 1 200 ? -23.266 13.172 -1.62 1 76.38 200 LYS A C 1
ATOM 1553 O O . LYS A 1 200 ? -23.906 12.445 -0.859 1 76.38 200 LYS A O 1
ATOM 1558 N N . ASN A 1 201 ? -22.047 13 -1.871 1 69.81 201 ASN A N 1
ATOM 1559 C CA . ASN A 1 201 ? -21.5 11.656 -1.737 1 69.81 201 ASN A CA 1
ATOM 1560 C C . ASN A 1 201 ? -21.234 11.305 -0.278 1 69.81 201 ASN A C 1
ATOM 1562 O O . ASN A 1 201 ? -20.781 12.148 0.498 1 69.81 201 ASN A O 1
ATOM 1566 N N . THR A 1 202 ? -21.609 10.102 -0.033 1 68.38 202 THR A N 1
ATOM 1567 C CA . THR A 1 202 ? -21.469 9.625 1.339 1 68.38 202 THR A CA 1
ATOM 1568 C C . THR A 1 202 ? -20.188 8.836 1.512 1 68.38 202 THR A C 1
ATOM 1570 O O . THR A 1 202 ? -19.75 8.578 2.637 1 68.38 202 THR A O 1
ATOM 1573 N N . ASN A 1 203 ? -19.609 8.445 0.457 1 76.5 203 ASN A N 1
ATOM 1574 C CA . ASN A 1 203 ? -18.375 7.668 0.563 1 76.5 203 ASN A CA 1
ATOM 1575 C C . ASN A 1 203 ? -17.156 8.57 0.73 1 76.5 203 ASN A C 1
ATOM 1577 O O . ASN A 1 203 ? -16.656 9.125 -0.246 1 76.5 203 ASN A O 1
ATOM 1581 N N . VAL A 1 204 ? -16.734 8.672 1.999 1 77.06 204 VAL A N 1
ATOM 1582 C CA . VAL A 1 204 ? -15.703 9.664 2.289 1 77.06 204 VAL A CA 1
ATOM 1583 C C . VAL A 1 204 ? -14.555 9.016 3.059 1 77.06 204 VAL A C 1
ATOM 1585 O O . VAL A 1 204 ? -13.617 9.695 3.482 1 77.06 204 VAL A O 1
ATOM 1588 N N . ARG A 1 205 ? -14.578 7.711 3.148 1 82.88 205 ARG A N 1
ATOM 1589 C CA . ARG A 1 205 ? -13.531 7.027 3.904 1 82.88 205 ARG A CA 1
ATOM 1590 C C . ARG A 1 205 ? -12.164 7.238 3.262 1 82.88 205 ARG A C 1
ATOM 1592 O O . ARG A 1 205 ? -12 7.027 2.059 1 82.88 205 ARG A O 1
ATOM 1599 N N . GLY A 1 206 ? -11.266 7.707 4.027 1 88.44 206 GLY A N 1
ATOM 1600 C CA . GLY A 1 206 ? -9.891 7.852 3.578 1 88.44 206 GLY A CA 1
ATOM 1601 C C . GLY A 1 206 ? -9.602 9.203 2.957 1 88.44 206 GLY A C 1
ATOM 1602 O O . GLY A 1 206 ? -8.492 9.453 2.486 1 88.44 206 GLY A O 1
ATOM 1603 N N . THR A 1 207 ? -10.555 10.125 2.994 1 90.25 207 THR A N 1
ATOM 1604 C CA . THR A 1 207 ? -10.383 11.438 2.377 1 90.25 207 THR A CA 1
ATOM 1605 C C . THR A 1 207 ? -9.234 12.195 3.025 1 90.25 207 THR A C 1
ATOM 1607 O O . THR A 1 207 ? -8.438 12.836 2.334 1 90.25 207 THR A O 1
ATOM 1610 N N . GLY A 1 208 ? -9.133 12.125 4.312 1 92.19 208 GLY A N 1
ATOM 1611 C CA . GLY A 1 208 ? -8.047 12.789 5.012 1 92.19 208 GLY A CA 1
ATOM 1612 C C . GLY A 1 208 ? -6.68 12.227 4.672 1 92.19 208 GLY A C 1
ATOM 1613 O O . GLY A 1 208 ? -5.734 12.977 4.41 1 92.19 208 GLY A O 1
ATOM 1614 N N . CYS A 1 209 ? -6.559 10.875 4.68 1 95.31 209 CYS A N 1
ATOM 1615 C CA . CYS A 1 209 ? -5.316 10.211 4.305 1 95.31 209 CYS A CA 1
ATOM 1616 C C . CYS A 1 209 ? -4.914 10.578 2.883 1 95.31 209 CYS A C 1
ATOM 1618 O O . CYS A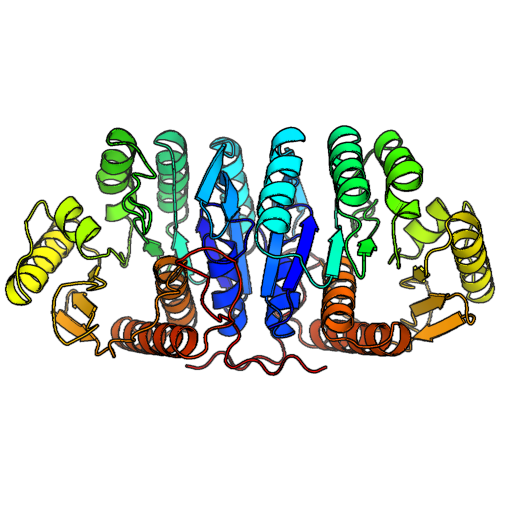 1 209 ? -3.74 10.852 2.617 1 95.31 209 CYS A O 1
ATOM 1620 N N . THR A 1 210 ? -5.879 10.617 2.02 1 97.12 210 THR A N 1
ATOM 1621 C CA . THR A 1 210 ? -5.641 10.898 0.609 1 97.12 210 THR A CA 1
ATOM 1622 C C . THR A 1 210 ? -5.184 12.344 0.417 1 97.12 210 THR A C 1
ATOM 1624 O O . THR A 1 210 ? -4.238 12.602 -0.328 1 97.12 210 THR A O 1
ATOM 1627 N N . LEU A 1 211 ? -5.828 13.25 1.082 1 97 211 LEU A N 1
ATOM 1628 C CA . LEU A 1 211 ? -5.488 14.664 0.948 1 97 211 LEU A CA 1
ATOM 1629 C C . LEU A 1 211 ? -4.062 14.922 1.423 1 97 211 LEU A C 1
ATOM 1631 O O . LEU A 1 211 ? -3.285 15.586 0.731 1 97 211 LEU A O 1
ATOM 1635 N N . SER A 1 212 ? -3.758 14.438 2.588 1 98.44 212 SER A N 1
ATOM 1636 C CA . SER A 1 212 ? -2.43 14.68 3.143 1 98.44 212 SER A CA 1
ATOM 1637 C C . SER A 1 212 ? -1.349 14.008 2.303 1 98.44 212 SER A C 1
ATOM 1639 O O . SER A 1 212 ? -0.25 14.547 2.152 1 98.44 212 SER A O 1
ATOM 1641 N N . SER A 1 213 ? -1.638 12.844 1.733 1 98.69 213 SER A N 1
ATOM 1642 C CA . SER A 1 213 ? -0.678 12.156 0.879 1 98.69 213 SER A CA 1
ATOM 1643 C C . SER A 1 213 ? -0.506 12.875 -0.455 1 98.69 213 SER A C 1
ATOM 1645 O O . SER A 1 213 ? 0.601 12.938 -0.995 1 98.69 213 SER A O 1
ATOM 1647 N N . ALA A 1 214 ? -1.622 13.375 -1.01 1 98.75 214 ALA A N 1
ATOM 1648 C CA . ALA A 1 214 ? -1.542 14.18 -2.227 1 98.75 214 ALA A CA 1
ATOM 1649 C C . ALA A 1 214 ? -0.715 15.438 -1.996 1 98.75 214 ALA A C 1
ATOM 1651 O O . ALA A 1 214 ? 0.118 15.805 -2.828 1 98.75 214 ALA A O 1
ATOM 1652 N N . LEU A 1 215 ? -0.95 16.078 -0.872 1 98.81 215 LEU A N 1
ATOM 1653 C CA . LEU A 1 215 ? -0.179 17.266 -0.501 1 98.81 215 LEU A CA 1
ATOM 1654 C C . LEU A 1 215 ? 1.31 16.938 -0.425 1 98.81 215 LEU A C 1
ATOM 1656 O O . LEU A 1 215 ? 2.133 17.641 -1.02 1 98.81 215 LEU A O 1
ATOM 1660 N N . ALA A 1 216 ? 1.645 15.867 0.289 1 98.88 216 ALA A N 1
ATOM 1661 C CA . ALA A 1 216 ? 3.035 15.438 0.433 1 98.88 216 ALA A CA 1
ATOM 1662 C C . ALA A 1 216 ? 3.656 15.133 -0.926 1 98.88 216 ALA A C 1
ATOM 1664 O O . ALA A 1 216 ? 4.812 15.477 -1.181 1 98.88 216 ALA A O 1
ATOM 1665 N N . SER A 1 217 ? 2.9 14.453 -1.795 1 98.88 217 SER A N 1
ATOM 1666 C CA . SER A 1 217 ? 3.391 14.102 -3.123 1 98.88 217 SER A CA 1
ATOM 1667 C C . SER A 1 217 ? 3.705 15.352 -3.943 1 98.88 217 SER A C 1
ATOM 1669 O O . SER A 1 217 ? 4.75 15.43 -4.59 1 98.88 217 SER A O 1
ATOM 1671 N N . ASN A 1 218 ? 2.838 16.297 -3.947 1 98.81 218 ASN A N 1
ATOM 1672 C CA . ASN A 1 218 ? 3.031 17.531 -4.699 1 98.81 218 ASN A CA 1
ATOM 1673 C C . ASN A 1 218 ? 4.207 18.344 -4.16 1 98.81 218 ASN A C 1
ATOM 1675 O O . ASN A 1 218 ? 4.965 18.938 -4.93 1 98.81 218 ASN A O 1
ATOM 1679 N N . LEU A 1 219 ? 4.34 18.359 -2.824 1 98.88 219 LEU A N 1
ATOM 1680 C CA . LEU A 1 219 ? 5.488 19.031 -2.223 1 98.88 219 LEU A CA 1
ATOM 1681 C C . LEU A 1 219 ? 6.789 18.359 -2.629 1 98.88 219 LEU A C 1
ATOM 1683 O O . LEU A 1 219 ? 7.781 19.031 -2.932 1 98.88 219 LEU A O 1
ATOM 1687 N N . ALA A 1 220 ? 6.781 17.047 -2.594 1 98.75 220 ALA A N 1
ATOM 1688 C CA . ALA A 1 220 ? 7.949 16.281 -3.023 1 98.75 220 ALA A CA 1
ATOM 1689 C C . ALA A 1 220 ? 8.359 16.656 -4.445 1 98.75 220 ALA A C 1
ATOM 1691 O O . ALA A 1 220 ? 9.547 16.719 -4.766 1 98.75 220 ALA A O 1
ATOM 1692 N N . LYS A 1 221 ? 7.375 16.969 -5.266 1 98.25 221 LYS A N 1
ATOM 1693 C CA . LYS A 1 221 ? 7.602 17.312 -6.672 1 98.25 221 LYS A CA 1
ATOM 1694 C C . LYS A 1 221 ? 8.07 18.75 -6.824 1 98.25 221 LYS A C 1
ATOM 1696 O O . LYS A 1 221 ? 8.359 19.203 -7.934 1 98.25 221 LYS A O 1
ATOM 1701 N N . GLY A 1 222 ? 8.07 19.5 -5.754 1 98.25 222 GLY A N 1
ATOM 1702 C CA . GLY A 1 222 ? 8.656 20.828 -5.781 1 98.25 222 GLY A CA 1
ATOM 1703 C C . GLY A 1 222 ? 7.621 21.938 -5.836 1 98.25 222 GLY A C 1
ATOM 1704 O O . GLY A 1 222 ? 7.969 23.109 -5.93 1 98.25 222 GLY A O 1
ATOM 1705 N N . MET A 1 223 ? 6.355 21.641 -5.758 1 98.31 223 MET A N 1
ATOM 1706 C CA . MET A 1 223 ? 5.324 22.672 -5.719 1 98.31 223 MET A CA 1
ATOM 1707 C C . MET A 1 223 ? 5.402 23.469 -4.422 1 98.31 223 MET A C 1
ATOM 1709 O O . MET A 1 223 ? 5.734 22.922 -3.369 1 98.31 223 MET A O 1
ATOM 1713 N N . ASP A 1 224 ? 5.074 24.734 -4.543 1 98.19 224 ASP A N 1
ATOM 1714 C CA . ASP A 1 224 ? 4.938 25.5 -3.305 1 98.19 224 ASP A CA 1
ATOM 1715 C C . ASP A 1 224 ? 3.693 25.078 -2.529 1 98.19 224 ASP A C 1
ATOM 1717 O O . ASP A 1 224 ? 2.789 24.453 -3.09 1 98.19 224 ASP A O 1
ATOM 1721 N N . LEU A 1 225 ? 3.645 25.438 -1.31 1 98.62 225 LEU A N 1
ATOM 1722 C CA . LEU A 1 225 ? 2.643 24.906 -0.39 1 98.62 225 LEU A CA 1
ATOM 1723 C C . LEU A 1 225 ? 1.234 25.266 -0.86 1 98.62 225 LEU A C 1
ATOM 1725 O O . LEU A 1 225 ? 0.336 24.422 -0.831 1 98.62 225 LEU A O 1
ATOM 1729 N N . LEU A 1 226 ? 1.003 26.484 -1.271 1 98.44 226 LEU A N 1
ATOM 1730 C CA . LEU A 1 226 ? -0.324 26.891 -1.716 1 98.44 226 LEU A CA 1
ATOM 1731 C C . LEU A 1 226 ? -0.747 26.109 -2.953 1 98.44 226 LEU A C 1
ATOM 1733 O O . LEU A 1 226 ? -1.85 25.562 -2.998 1 98.44 226 LEU A O 1
ATOM 1737 N N . SER A 1 227 ? 0.086 26.031 -3.975 1 98.44 227 SER A N 1
ATOM 1738 C CA . SER A 1 227 ? -0.208 25.297 -5.195 1 98.44 227 SER A CA 1
ATOM 1739 C C . SER A 1 227 ? -0.422 23.812 -4.902 1 98.44 227 SER A C 1
ATOM 1741 O O . SER A 1 227 ? -1.317 23.188 -5.473 1 98.44 227 SER A O 1
ATOM 1743 N N . ALA A 1 228 ? 0.441 23.266 -4.023 1 98.62 228 ALA A N 1
ATOM 1744 C CA . ALA A 1 228 ? 0.317 21.859 -3.633 1 98.62 228 ALA A CA 1
ATOM 1745 C C . ALA A 1 228 ? -1.024 21.594 -2.955 1 98.62 228 ALA A C 1
ATOM 1747 O O . ALA A 1 228 ? -1.652 20.562 -3.191 1 98.62 228 ALA A O 1
ATOM 1748 N N . SER A 1 229 ? -1.429 22.516 -2.131 1 98.19 229 SER A N 1
ATOM 1749 C CA . SER A 1 229 ? -2.697 22.406 -1.418 1 98.19 229 SER A CA 1
ATOM 1750 C C . SER A 1 229 ? -3.877 22.422 -2.385 1 98.19 229 SER A C 1
ATOM 1752 O O . SER A 1 229 ? -4.785 21.594 -2.279 1 98.19 229 SER A O 1
ATOM 1754 N N . LYS A 1 230 ? -3.869 23.359 -3.318 1 97.88 230 LYS A N 1
ATOM 1755 C CA . LYS A 1 230 ? -4.934 23.453 -4.312 1 97.88 230 LYS A CA 1
ATOM 1756 C C . LYS A 1 230 ? -5.008 22.188 -5.16 1 97.88 230 LYS A C 1
ATOM 1758 O O . LYS A 1 230 ? -6.098 21.672 -5.426 1 97.88 230 LYS A O 1
ATOM 1763 N N . ALA A 1 231 ? -3.881 21.703 -5.555 1 98.25 231 ALA A N 1
ATOM 1764 C CA . ALA A 1 231 ? -3.822 20.484 -6.363 1 98.25 231 ALA A CA 1
ATOM 1765 C C . ALA A 1 231 ? -4.328 19.281 -5.582 1 98.25 231 ALA A C 1
ATOM 1767 O O . ALA A 1 231 ? -5.023 18.422 -6.133 1 98.25 231 ALA A O 1
ATOM 1768 N N . ALA A 1 232 ? -3.943 19.188 -4.293 1 98 232 ALA A N 1
ATOM 1769 C CA . ALA A 1 232 ? -4.398 18.094 -3.445 1 98 232 ALA A CA 1
ATOM 1770 C C . ALA A 1 232 ? -5.918 18.109 -3.305 1 98 232 ALA A C 1
ATOM 1772 O O . ALA A 1 232 ? -6.562 17.062 -3.396 1 98 232 ALA A O 1
ATOM 1773 N N . LYS A 1 233 ? -6.48 19.266 -3.105 1 95.88 233 LYS A N 1
ATOM 1774 C CA . LYS A 1 233 ? -7.93 19.406 -2.992 1 95.88 233 LYS A CA 1
ATOM 1775 C C . LYS A 1 233 ? -8.625 18.984 -4.281 1 95.88 233 LYS A C 1
ATOM 1777 O O . LYS A 1 233 ? -9.648 18.312 -4.246 1 95.88 233 LYS A O 1
ATOM 1782 N N . ARG A 1 234 ? -8.117 19.406 -5.395 1 95.94 234 ARG A N 1
ATOM 1783 C CA . ARG A 1 234 ? -8.68 19.031 -6.688 1 95.94 234 ARG A CA 1
ATOM 1784 C C . ARG A 1 234 ? -8.656 17.516 -6.871 1 95.94 234 ARG A C 1
ATOM 1786 O O . ARG A 1 234 ? -9.633 16.922 -7.34 1 95.94 234 ARG A O 1
ATOM 1793 N N . TYR A 1 235 ? -7.555 16.922 -6.516 1 96.62 235 TYR A N 1
ATOM 1794 C CA . TYR A 1 235 ? -7.418 15.469 -6.633 1 96.62 235 TYR A CA 1
ATOM 1795 C C . TYR A 1 235 ? -8.477 14.75 -5.809 1 96.62 235 TYR A C 1
ATOM 1797 O O . TYR A 1 235 ? -9.172 13.867 -6.312 1 96.62 235 TYR A O 1
ATOM 1805 N N . VAL A 1 236 ? -8.586 15.141 -4.555 1 94.69 236 VAL A N 1
ATOM 1806 C CA . VAL A 1 236 ? -9.508 14.477 -3.641 1 94.69 236 VAL A CA 1
ATOM 1807 C C . VAL A 1 236 ? -10.945 14.703 -4.105 1 94.69 236 VAL A C 1
ATOM 1809 O O . VAL A 1 236 ? -11.766 13.781 -4.07 1 94.69 236 VAL A O 1
ATOM 1812 N N . THR A 1 237 ? -11.273 15.891 -4.535 1 92.44 237 THR A N 1
ATOM 1813 C CA . THR A 1 237 ? -12.617 16.203 -5.012 1 92.44 237 THR A CA 1
ATOM 1814 C C . THR A 1 237 ? -12.984 15.328 -6.207 1 92.44 237 THR A C 1
ATOM 1816 O O . THR A 1 237 ? -14.086 14.773 -6.262 1 92.44 237 THR A O 1
ATOM 1819 N N . ASN A 1 238 ? -12.086 15.188 -7.109 1 93.94 238 ASN A N 1
ATOM 1820 C CA . ASN A 1 238 ? -12.344 14.367 -8.289 1 93.94 238 ASN A CA 1
ATOM 1821 C C . ASN A 1 238 ? -12.414 12.883 -7.938 1 93.94 238 ASN A C 1
ATOM 1823 O O . ASN A 1 238 ? -13.195 12.141 -8.531 1 93.94 238 ASN A O 1
ATOM 1827 N N . ALA A 1 239 ? -11.578 12.469 -7.012 1 94.06 239 ALA A N 1
ATOM 1828 C CA . ALA A 1 239 ? -11.648 11.086 -6.551 1 94.06 239 ALA A CA 1
ATOM 1829 C C . ALA A 1 239 ? -13 10.781 -5.91 1 94.06 239 ALA A C 1
ATOM 1831 O O . ALA A 1 239 ? -13.523 9.68 -6.051 1 94.06 239 ALA A O 1
ATOM 1832 N N . LEU A 1 240 ? -13.516 11.758 -5.195 1 91.06 240 LEU A N 1
ATOM 1833 C CA . LEU A 1 240 ? -14.82 11.633 -4.551 1 91.06 240 LEU A CA 1
ATOM 1834 C C . LEU A 1 240 ? -15.938 11.586 -5.586 1 91.06 240 LEU A C 1
ATOM 1836 O O . LEU A 1 240 ? -16.906 10.836 -5.434 1 91.06 240 LEU A O 1
ATOM 1840 N N . LYS A 1 241 ? -15.867 12.352 -6.652 1 90.88 241 LYS A N 1
ATOM 1841 C CA . LYS A 1 241 ? -16.875 12.422 -7.703 1 90.88 241 LYS A CA 1
ATOM 1842 C C . LYS A 1 241 ? -16.953 11.109 -8.477 1 90.88 241 LYS A C 1
ATOM 1844 O O . LYS A 1 241 ? -18.016 10.75 -9 1 90.88 241 LYS A O 1
ATOM 1849 N N . ASN A 1 242 ? -15.852 10.422 -8.492 1 90.69 242 ASN A N 1
ATOM 1850 C CA . ASN A 1 242 ? -15.789 9.148 -9.203 1 90.69 242 ASN A CA 1
ATOM 1851 C C . ASN A 1 242 ? -15.914 7.965 -8.25 1 90.69 242 ASN A C 1
ATOM 1853 O O . ASN A 1 242 ? -15.023 7.121 -8.18 1 90.69 242 ASN A O 1
ATOM 1857 N N . ASP A 1 243 ? -16.984 7.879 -7.609 1 85 243 ASP A N 1
ATOM 1858 C CA . ASP A 1 243 ? -17.234 6.855 -6.598 1 85 243 ASP A CA 1
ATOM 1859 C C . ASP A 1 243 ? -17.031 5.453 -7.172 1 85 243 ASP A C 1
ATOM 1861 O O . ASP A 1 243 ? -17.734 5.047 -8.102 1 85 243 ASP A O 1
ATOM 1865 N N . PRO A 1 244 ? -16.141 4.68 -6.531 1 88.94 244 PRO A N 1
ATOM 1866 C CA . PRO A 1 244 ? -15.891 3.338 -7.055 1 88.94 244 PRO A CA 1
ATOM 1867 C C . PRO A 1 244 ? -16.969 2.336 -6.656 1 88.94 244 PRO A C 1
ATOM 1869 O O . PRO A 1 244 ? -17.016 1.226 -7.191 1 88.94 244 PRO A O 1
ATOM 1872 N N . LYS A 1 245 ? -17.891 2.631 -5.723 1 88.56 245 LYS A N 1
ATOM 1873 C CA . LYS A 1 245 ? -19.016 1.799 -5.273 1 88.56 245 LYS A CA 1
ATOM 1874 C C . LYS A 1 245 ? -18.516 0.483 -4.684 1 88.56 245 LYS A C 1
ATOM 1876 O O . LYS A 1 245 ? -18.969 -0.593 -5.082 1 88.56 245 LYS A O 1
ATOM 1881 N N . ILE A 1 246 ? -17.547 0.668 -3.793 1 93.38 246 ILE A N 1
ATOM 1882 C CA . ILE A 1 246 ? -16.953 -0.487 -3.139 1 93.38 246 ILE A CA 1
ATOM 1883 C C . ILE A 1 246 ? -17.344 -0.511 -1.664 1 93.38 246 ILE A C 1
ATOM 1885 O O . ILE A 1 246 ? -17.328 0.524 -0.993 1 93.38 246 ILE A O 1
ATOM 1889 N N . GLY A 1 247 ? -17.703 -1.73 -1.172 1 92.94 247 GLY A N 1
ATOM 1890 C CA . GLY A 1 247 ? -18.047 -1.912 0.23 1 92.94 247 GLY A CA 1
ATOM 1891 C C . GLY A 1 247 ? -19.531 -1.85 0.494 1 92.94 247 GLY A C 1
ATOM 1892 O O . GLY A 1 247 ? -20.281 -1.26 -0.288 1 92.94 247 GLY A O 1
ATOM 1893 N N . LYS A 1 248 ? -20.047 -2.393 1.554 1 91.81 248 LYS A N 1
ATOM 1894 C CA . LYS A 1 248 ? -21.453 -2.455 1.925 1 91.81 248 LYS A CA 1
ATOM 1895 C C . LYS A 1 248 ? -21.781 -1.427 3.002 1 91.81 248 LYS A C 1
ATOM 1897 O O . LYS A 1 248 ? -22.953 -1.187 3.301 1 91.81 248 LYS A O 1
ATOM 1902 N N . GLY A 1 249 ? -20.703 -0.862 3.551 1 88.19 249 GLY A N 1
ATOM 1903 C CA . GLY A 1 249 ? -20.922 0.098 4.621 1 88.19 249 GLY A CA 1
ATOM 1904 C C . GLY A 1 249 ? -21.422 1.441 4.125 1 88.19 249 GLY A C 1
ATOM 1905 O O . GLY A 1 249 ? -21.422 1.7 2.918 1 88.19 249 GLY A O 1
ATOM 1906 N N . GLU A 1 250 ? -21.812 2.305 4.996 1 80.06 250 GLU A N 1
ATOM 1907 C CA . GLU A 1 250 ? -22.375 3.611 4.688 1 80.06 250 GLU A CA 1
ATOM 1908 C C . GLU A 1 250 ? -21.344 4.535 4.062 1 80.06 250 GLU A C 1
ATOM 1910 O O . GLU A 1 250 ? -21.672 5.379 3.225 1 80.06 250 GLU A O 1
ATOM 1915 N N . LYS A 1 251 ? -20.125 4.348 4.523 1 84.25 251 LYS A N 1
ATOM 1916 C CA . LYS A 1 251 ? -19.031 5.195 4.043 1 84.25 251 LYS A CA 1
ATOM 1917 C C . LYS A 1 251 ? -17.953 4.363 3.369 1 84.25 251 LYS A C 1
ATOM 1919 O O . LYS A 1 251 ? -17.047 3.848 4.035 1 84.25 251 LYS A O 1
ATOM 1924 N N . GLY A 1 252 ? -18.031 4.328 2.088 1 87.19 252 GLY A N 1
ATOM 1925 C CA . GLY A 1 252 ? -17.047 3.584 1.316 1 87.19 252 GLY A CA 1
ATOM 1926 C C . GLY A 1 252 ? -15.836 4.414 0.944 1 87.19 252 GLY A C 1
ATOM 1927 O O . GLY A 1 252 ? -15.75 5.594 1.288 1 87.19 252 GLY A O 1
ATOM 1928 N N . PRO A 1 253 ? -14.891 3.74 0.329 1 91.81 253 PRO A N 1
ATOM 1929 C CA . PRO A 1 253 ? -13.656 4.422 -0.072 1 91.81 253 PRO A CA 1
ATOM 1930 C C . PRO A 1 253 ? -13.852 5.32 -1.29 1 91.81 253 PRO A C 1
ATOM 1932 O O . PRO A 1 253 ? -14.906 5.285 -1.929 1 91.81 253 PRO A O 1
ATOM 1935 N N . ILE A 1 254 ? -12.828 6.152 -1.543 1 90.12 254 ILE A N 1
ATOM 1936 C CA . ILE A 1 254 ? -12.828 6.992 -2.734 1 90.12 254 ILE A CA 1
ATOM 19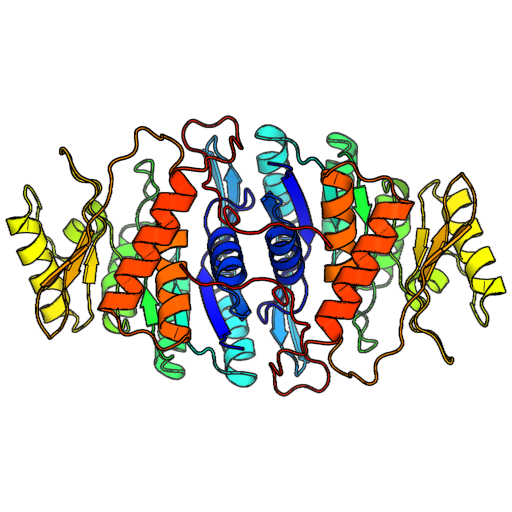37 C C . ILE A 1 254 ? -12 6.328 -3.834 1 90.12 254 ILE A C 1
ATOM 1939 O O . ILE A 1 254 ? -11.32 5.324 -3.592 1 90.12 254 ILE A O 1
ATOM 1943 N N . ASN A 1 255 ? -12.086 6.867 -5.062 1 93.75 255 ASN A N 1
ATOM 1944 C CA . ASN A 1 255 ? -11.383 6.301 -6.207 1 93.75 255 ASN A CA 1
ATOM 1945 C C . ASN A 1 255 ? -10.023 6.969 -6.414 1 93.75 255 ASN A C 1
ATOM 1947 O O . ASN A 1 255 ? -9.906 7.922 -7.188 1 93.75 255 ASN A O 1
ATOM 1951 N N . HIS A 1 256 ? -8.992 6.34 -5.871 1 95.62 256 HIS A N 1
ATOM 1952 C CA . HIS A 1 256 ? -7.648 6.91 -5.941 1 95.62 256 HIS A CA 1
ATOM 1953 C C . HIS A 1 256 ? -7.109 6.883 -7.367 1 95.62 256 HIS A C 1
ATOM 1955 O O . HIS A 1 256 ? -6.18 7.625 -7.695 1 95.62 256 HIS A O 1
ATOM 1961 N N . SER A 1 257 ? -7.637 6 -8.242 1 93.75 257 SER A N 1
ATOM 1962 C CA . SER A 1 257 ? -7.082 5.781 -9.578 1 93.75 257 SER A CA 1
ATOM 1963 C C . SER A 1 257 ? -7.988 6.367 -10.656 1 93.75 257 SER A C 1
ATOM 1965 O O . SER A 1 257 ? -7.961 5.926 -11.805 1 93.75 257 SER A O 1
ATOM 1967 N N . TYR A 1 258 ? -8.773 7.379 -10.328 1 93.31 258 TYR A N 1
ATOM 1968 C CA . TYR A 1 258 ? -9.844 7.859 -11.195 1 93.31 258 TYR A CA 1
ATOM 1969 C C . TYR A 1 258 ? -9.289 8.352 -12.523 1 93.31 258 TYR A C 1
ATOM 1971 O O . TYR A 1 258 ? -10.008 8.391 -13.523 1 93.31 258 TYR A O 1
ATOM 1979 N N . LYS A 1 259 ? -8.016 8.68 -12.609 1 93.5 259 LYS A N 1
ATOM 1980 C CA . LYS A 1 259 ? -7.441 9.188 -13.852 1 93.5 259 LYS A CA 1
ATOM 1981 C C . LYS A 1 259 ? -6.484 8.18 -14.477 1 93.5 259 LYS A C 1
ATOM 1983 O O . LYS A 1 259 ? -5.746 8.5 -15.406 1 93.5 259 LYS A O 1
ATOM 1988 N N . ILE A 1 260 ? -6.422 6.996 -13.969 1 93.56 260 ILE A N 1
ATOM 1989 C CA . ILE A 1 260 ? -5.477 5.988 -14.445 1 93.56 260 ILE A CA 1
ATOM 1990 C C . ILE A 1 260 ? -6.18 5.027 -15.398 1 93.56 260 ILE A C 1
ATOM 1992 O O . ILE A 1 260 ? -7.227 4.469 -15.07 1 93.56 260 ILE A O 1
ATOM 1996 N N . GLU A 1 261 ? -5.656 4.75 -16.578 1 88.06 261 GLU A N 1
ATOM 1997 C CA . GLU A 1 261 ? -6.262 3.883 -17.594 1 88.06 261 GLU A CA 1
ATOM 1998 C C . GLU A 1 261 ? -6.109 2.412 -17.219 1 88.06 261 GLU A C 1
ATOM 2000 O O . GLU A 1 261 ? -7.07 1.646 -17.281 1 88.06 261 GLU A O 1
ATOM 2005 N N . GLY A 1 262 ? -4.898 2.053 -16.828 1 86.69 262 GLY A N 1
ATOM 2006 C CA . GLY A 1 262 ? -4.68 0.727 -16.281 1 86.69 262 GLY A CA 1
ATOM 2007 C C . GLY A 1 262 ? -4.586 -0.357 -17.328 1 86.69 262 GLY A C 1
ATOM 2008 O O . GLY A 1 262 ? -4.797 -1.536 -17.031 1 86.69 262 GLY A O 1
ATOM 2009 N N . ASN A 1 263 ? -4.34 0.039 -18.609 1 88.06 263 ASN A N 1
ATOM 2010 C CA . ASN A 1 263 ? -4.215 -0.933 -19.703 1 88.06 263 ASN A CA 1
ATOM 2011 C C . ASN A 1 263 ? -2.766 -1.084 -20.156 1 88.06 263 ASN A C 1
ATOM 2013 O O . ASN A 1 263 ? -2.068 -0.089 -20.359 1 88.06 263 ASN A O 1
ATOM 2017 N N . TYR A 1 264 ? -2.348 -2.33 -20.219 1 89.62 264 TYR A N 1
ATOM 2018 C CA . TYR A 1 264 ? -0.977 -2.615 -20.625 1 89.62 264 TYR A CA 1
ATOM 2019 C C . TYR A 1 264 ? -0.939 -3.723 -21.672 1 89.62 264 TYR A C 1
ATOM 2021 O O . TYR A 1 264 ? -1.824 -4.582 -21.703 1 89.62 264 TYR A O 1
ATOM 2029 N N . MET B 1 1 ? -15.719 -0.818 -10.164 1 93.94 1 MET B N 1
ATOM 2030 C CA . MET B 1 1 ? -14.273 -1.013 -10.125 1 93.94 1 MET B CA 1
ATOM 2031 C C . MET B 1 1 ? -13.93 -2.404 -9.609 1 93.94 1 MET B C 1
ATOM 2033 O O . MET B 1 1 ? -14.547 -2.896 -8.664 1 93.94 1 MET B O 1
ATOM 2037 N N . LYS B 1 2 ? -13.016 -3.148 -10.289 1 97.62 2 LYS B N 1
ATOM 2038 C CA . LYS B 1 2 ? -12.617 -4.488 -9.867 1 97.62 2 LYS B CA 1
ATOM 2039 C C . LYS B 1 2 ? -11.719 -4.43 -8.641 1 97.62 2 LYS B C 1
ATOM 2041 O O . LYS B 1 2 ? -10.93 -3.494 -8.484 1 97.62 2 LYS B O 1
ATOM 2046 N N . LYS B 1 3 ? -11.852 -5.371 -7.723 1 98.31 3 LYS B N 1
ATOM 2047 C CA . LYS B 1 3 ? -11.109 -5.418 -6.465 1 98.31 3 LYS B CA 1
ATOM 2048 C C . LYS B 1 3 ? -10.102 -6.562 -6.465 1 98.31 3 LYS B C 1
ATOM 2050 O O . LYS B 1 3 ? -10.414 -7.668 -6.91 1 98.31 3 LYS B O 1
ATOM 2055 N N . VAL B 1 4 ? -8.922 -6.305 -5.969 1 98.88 4 VAL B N 1
ATOM 2056 C CA . VAL B 1 4 ? -7.891 -7.328 -5.84 1 98.88 4 VAL B CA 1
ATOM 2057 C C . VAL B 1 4 ? -7.312 -7.301 -4.426 1 98.88 4 VAL B C 1
ATOM 2059 O O . VAL B 1 4 ? -6.992 -6.234 -3.898 1 98.88 4 VAL B O 1
ATOM 2062 N N . LEU B 1 5 ? -7.203 -8.461 -3.805 1 98.88 5 LEU B N 1
ATOM 2063 C CA . LEU B 1 5 ? -6.605 -8.617 -2.484 1 98.88 5 LEU B CA 1
ATOM 2064 C C . LEU B 1 5 ? -5.199 -9.203 -2.594 1 98.88 5 LEU B C 1
ATOM 2066 O O . LEU B 1 5 ? -4.98 -10.172 -3.326 1 98.88 5 LEU B O 1
ATOM 2070 N N . THR B 1 6 ? -4.273 -8.578 -1.938 1 98.88 6 THR B N 1
ATOM 2071 C CA . THR B 1 6 ? -2.971 -9.203 -1.746 1 98.88 6 THR B CA 1
ATOM 2072 C C . THR B 1 6 ? -2.756 -9.57 -0.28 1 98.88 6 THR B C 1
ATOM 2074 O O . THR B 1 6 ? -3.049 -8.773 0.613 1 98.88 6 THR B O 1
ATOM 2077 N N . ILE B 1 7 ? -2.391 -10.773 -0.035 1 98.81 7 ILE B N 1
ATOM 2078 C CA . ILE B 1 7 ? -1.98 -11.289 1.269 1 98.81 7 ILE B CA 1
ATOM 2079 C C . ILE B 1 7 ? -0.468 -11.492 1.289 1 98.81 7 ILE B C 1
ATOM 2081 O O . ILE B 1 7 ? 0.043 -12.461 0.726 1 98.81 7 ILE B O 1
ATOM 2085 N N . ALA B 1 8 ? 0.24 -10.57 1.921 1 98 8 ALA B N 1
ATOM 2086 C CA . ALA B 1 8 ? 1.691 -10.578 1.755 1 98 8 ALA B CA 1
ATOM 2087 C C . ALA B 1 8 ? 2.377 -9.797 2.869 1 98 8 ALA B C 1
ATOM 2089 O O . ALA B 1 8 ? 1.712 -9.141 3.674 1 98 8 ALA B O 1
ATOM 2090 N N . GLY B 1 9 ? 3.693 -9.93 2.934 1 96.69 9 GLY B N 1
ATOM 2091 C CA . GLY B 1 9 ? 4.5 -9.141 3.854 1 96.69 9 GLY B CA 1
ATOM 2092 C C . GLY B 1 9 ? 4.734 -7.723 3.377 1 96.69 9 GLY B C 1
ATOM 2093 O O . GLY B 1 9 ? 4.355 -7.367 2.258 1 96.69 9 GLY B O 1
ATOM 2094 N N . SER B 1 10 ? 5.355 -6.969 4.297 1 97.62 10 SER B N 1
ATOM 2095 C CA . SER B 1 10 ? 5.578 -5.551 4.031 1 97.62 10 SER B CA 1
ATOM 2096 C C . SER B 1 10 ? 7.059 -5.25 3.824 1 97.62 10 SER B C 1
ATOM 2098 O O . SER B 1 10 ? 7.902 -5.691 4.609 1 97.62 10 SER B O 1
ATOM 2100 N N . ASP B 1 11 ? 7.363 -4.602 2.762 1 96.5 11 ASP B N 1
ATOM 2101 C CA . ASP B 1 11 ? 8.656 -3.994 2.469 1 96.5 11 ASP B CA 1
ATOM 2102 C C . ASP B 1 11 ? 8.609 -2.477 2.633 1 96.5 11 ASP B C 1
ATOM 2104 O O . ASP B 1 11 ? 8.117 -1.77 1.751 1 96.5 11 ASP B O 1
ATOM 2108 N N . PRO B 1 12 ? 9.141 -1.975 3.684 1 98 12 PRO B N 1
ATOM 2109 C CA . PRO B 1 12 ? 9.016 -0.54 3.951 1 98 12 PRO B CA 1
ATOM 2110 C C . PRO B 1 12 ? 9.641 0.319 2.852 1 98 12 PRO B C 1
ATOM 2112 O O . PRO B 1 12 ? 9.203 1.45 2.625 1 98 12 PRO B O 1
ATOM 2115 N N . PHE B 1 13 ? 10.602 -0.189 2.107 1 97.12 13 PHE B N 1
ATOM 2116 C CA . PHE B 1 13 ? 11.258 0.583 1.062 1 97.12 13 PHE B CA 1
ATOM 2117 C C . PHE B 1 13 ? 10.367 0.705 -0.168 1 97.12 13 PHE B C 1
ATOM 2119 O O . PHE B 1 13 ? 10.586 1.57 -1.018 1 97.12 13 PHE B O 1
ATOM 2126 N N . GLY B 1 14 ? 9.375 -0.137 -0.232 1 96.94 14 GLY B N 1
ATOM 2127 C CA . GLY B 1 14 ? 8.312 0.031 -1.208 1 96.94 14 GLY B CA 1
ATOM 2128 C C . GLY B 1 14 ? 8.594 -0.665 -2.525 1 96.94 14 GLY B C 1
ATOM 2129 O O . GLY B 1 14 ? 7.859 -0.486 -3.498 1 96.94 14 GLY B O 1
ATOM 2130 N N . GLY B 1 15 ? 9.68 -1.442 -2.564 1 94.88 15 GLY B N 1
ATOM 2131 C CA . GLY B 1 15 ? 10.055 -2.068 -3.82 1 94.88 15 GLY B CA 1
ATOM 2132 C C . GLY B 1 15 ? 9.477 -3.461 -3.994 1 94.88 15 GLY B C 1
ATOM 2133 O O . GLY B 1 15 ? 9.375 -3.961 -5.113 1 94.88 15 GLY B O 1
ATOM 2134 N N . ALA B 1 16 ? 9.109 -4.086 -2.955 1 94.44 16 ALA B N 1
ATOM 2135 C CA . ALA B 1 16 ? 8.523 -5.43 -2.953 1 94.44 16 ALA B CA 1
ATOM 2136 C C . ALA B 1 16 ? 7.367 -5.52 -1.965 1 94.44 16 ALA B C 1
ATOM 2138 O O . ALA B 1 16 ? 6.781 -4.504 -1.586 1 94.44 16 ALA B O 1
ATOM 2139 N N . GLY B 1 17 ? 6.934 -6.711 -1.723 1 95.69 17 GLY B N 1
ATOM 2140 C CA . GLY B 1 17 ? 5.891 -6.914 -0.731 1 95.69 17 GLY B CA 1
ATOM 2141 C C . GLY B 1 17 ? 4.551 -6.332 -1.146 1 95.69 17 GLY B C 1
ATOM 2142 O O . GLY B 1 17 ? 4.309 -6.102 -2.332 1 95.69 17 GLY B O 1
ATOM 2143 N N . MET B 1 18 ? 3.713 -6.129 -0.13 1 97.56 18 MET B N 1
ATOM 2144 C CA . MET B 1 18 ? 2.365 -5.637 -0.398 1 97.56 18 MET B CA 1
ATOM 2145 C C . MET B 1 18 ? 2.408 -4.223 -0.971 1 97.56 18 MET B C 1
ATOM 2147 O O . MET B 1 18 ? 1.462 -3.789 -1.631 1 97.56 18 MET B O 1
ATOM 2151 N N . GLN B 1 19 ? 3.562 -3.471 -0.719 1 98.56 19 GLN B N 1
ATOM 2152 C CA . GLN B 1 19 ? 3.697 -2.141 -1.306 1 98.56 19 GLN B CA 1
ATOM 2153 C C . GLN B 1 19 ? 3.779 -2.217 -2.826 1 98.56 19 GLN B C 1
ATOM 2155 O O . GLN B 1 19 ? 3.076 -1.486 -3.529 1 98.56 19 GLN B O 1
ATOM 2160 N N . ALA B 1 20 ? 4.633 -3.158 -3.309 1 97.81 20 ALA B N 1
ATOM 2161 C CA . ALA B 1 20 ? 4.723 -3.355 -4.754 1 97.81 20 ALA B CA 1
ATOM 2162 C C . ALA B 1 20 ? 3.389 -3.834 -5.324 1 97.81 20 ALA B C 1
ATOM 2164 O O . ALA B 1 20 ? 3 -3.439 -6.426 1 97.81 20 ALA B O 1
ATOM 2165 N N . ASP B 1 21 ? 2.729 -4.672 -4.582 1 98.69 21 ASP B N 1
ATOM 2166 C CA . ASP B 1 21 ? 1.426 -5.176 -5.008 1 98.69 21 ASP B CA 1
ATOM 2167 C C . ASP B 1 21 ? 0.424 -4.035 -5.176 1 98.69 21 ASP B C 1
ATOM 2169 O O . ASP B 1 21 ? -0.223 -3.922 -6.219 1 98.69 21 ASP B O 1
ATOM 2173 N N . LEU B 1 22 ? 0.328 -3.205 -4.18 1 98.62 22 LEU B N 1
ATOM 2174 C CA . LEU B 1 22 ? -0.645 -2.119 -4.18 1 98.62 22 LEU B CA 1
ATOM 2175 C C . LEU B 1 22 ? -0.331 -1.11 -5.281 1 98.62 22 LEU B C 1
ATOM 2177 O O . LEU B 1 22 ? -1.242 -0.583 -5.922 1 98.62 22 LEU B O 1
ATOM 2181 N N . LYS B 1 23 ? 0.942 -0.781 -5.465 1 98.5 23 LYS B N 1
ATOM 2182 C CA . LYS B 1 23 ? 1.338 0.115 -6.547 1 98.5 23 LYS B CA 1
ATOM 2183 C C . LYS B 1 23 ? 0.936 -0.454 -7.906 1 98.5 23 LYS B C 1
ATOM 2185 O O . LYS B 1 23 ? 0.419 0.27 -8.758 1 98.5 23 LYS B O 1
ATOM 2190 N N . THR B 1 24 ? 1.172 -1.755 -8.094 1 98.69 24 THR B N 1
ATOM 2191 C CA . THR B 1 24 ? 0.835 -2.426 -9.344 1 98.69 24 THR B CA 1
ATOM 2192 C C . THR B 1 24 ? -0.674 -2.416 -9.57 1 98.69 24 THR B C 1
ATOM 2194 O O . THR B 1 24 ? -1.137 -2.125 -10.68 1 98.69 24 THR B O 1
ATOM 2197 N N . MET B 1 25 ? -1.428 -2.715 -8.547 1 98.75 25 MET B N 1
ATOM 2198 C CA . MET B 1 25 ? -2.885 -2.719 -8.641 1 98.75 25 MET B CA 1
ATOM 2199 C C . MET B 1 25 ? -3.412 -1.326 -8.969 1 98.75 25 MET B C 1
ATOM 2201 O O . MET B 1 25 ? -4.301 -1.179 -9.812 1 98.75 25 MET B O 1
ATOM 2205 N N . THR B 1 26 ? -2.834 -0.313 -8.297 1 98.44 26 THR B N 1
ATOM 2206 C CA . THR B 1 26 ? -3.219 1.066 -8.57 1 98.44 26 THR B CA 1
ATOM 2207 C C . THR B 1 26 ? -2.932 1.428 -10.023 1 98.44 26 THR B C 1
ATOM 2209 O O . THR B 1 26 ? -3.779 2.014 -10.703 1 98.44 26 THR B O 1
ATOM 2212 N N . ALA B 1 27 ? -1.756 1.051 -10.508 1 98.19 27 ALA B N 1
ATOM 2213 C CA . ALA B 1 27 ? -1.368 1.326 -11.891 1 98.19 27 ALA B CA 1
ATOM 2214 C C . ALA B 1 27 ? -2.312 0.638 -12.875 1 98.19 27 ALA B C 1
ATOM 2216 O O . ALA B 1 27 ? -2.467 1.085 -14.016 1 98.19 27 ALA B O 1
ATOM 2217 N N . HIS B 1 28 ? -2.959 -0.42 -12.469 1 98.5 28 HIS B N 1
ATOM 2218 C CA . HIS B 1 28 ? -3.881 -1.165 -13.32 1 98.5 28 HIS B CA 1
ATOM 2219 C C . HIS B 1 28 ? -5.316 -0.676 -13.141 1 98.5 28 HIS B C 1
ATOM 2221 O O . HIS B 1 28 ? -6.254 -1.28 -13.664 1 98.5 28 HIS B O 1
ATOM 2227 N N . ALA B 1 29 ? -5.52 0.316 -12.281 1 97.38 29 ALA B N 1
ATOM 2228 C CA . ALA B 1 29 ? -6.82 0.933 -12.031 1 97.38 29 ALA B CA 1
ATOM 2229 C C . ALA B 1 29 ? -7.789 -0.066 -11.406 1 97.38 29 ALA B C 1
ATOM 2231 O O . ALA B 1 29 ? -8.984 -0.067 -11.727 1 97.38 29 ALA B O 1
ATOM 2232 N N . VAL B 1 30 ? -7.32 -0.953 -10.648 1 97.94 30 VAL B N 1
ATOM 2233 C CA . VAL B 1 30 ? -8.164 -1.803 -9.812 1 97.94 30 VAL B CA 1
ATOM 2234 C C . VAL B 1 30 ? -8.023 -1.389 -8.352 1 97.94 30 VAL B C 1
ATOM 2236 O O . VAL B 1 30 ? -7.055 -0.716 -7.98 1 97.94 30 VAL B O 1
ATOM 2239 N N . TYR B 1 31 ? -9.016 -1.699 -7.547 1 98 31 TYR B N 1
ATOM 2240 C CA . TYR B 1 31 ? -9.016 -1.358 -6.129 1 98 31 TYR B CA 1
ATOM 2241 C C . TYR B 1 31 ? -8.25 -2.393 -5.316 1 98 31 TYR B C 1
ATOM 2243 O O . TYR B 1 31 ? -8.703 -3.527 -5.152 1 98 31 TYR B O 1
ATOM 2251 N N . GLY B 1 32 ? -7.102 -1.97 -4.73 1 98.5 32 GLY B N 1
ATOM 2252 C CA . GLY B 1 32 ? -6.238 -2.885 -4 1 98.5 32 GLY B CA 1
ATOM 2253 C C . GLY B 1 32 ? -6.594 -2.992 -2.529 1 98.5 32 GLY B C 1
ATOM 2254 O O . GLY B 1 32 ? -6.785 -1.977 -1.856 1 98.5 32 GLY B O 1
ATOM 2255 N N . MET B 1 33 ? -6.707 -4.164 -2.029 1 98.69 33 MET B N 1
ATOM 2256 C CA . MET B 1 33 ? -6.867 -4.516 -0.622 1 98.69 33 MET B CA 1
ATOM 2257 C C . MET B 1 33 ? -5.684 -5.34 -0.128 1 98.69 33 MET B C 1
ATOM 2259 O O . MET B 1 33 ? -4.996 -5.984 -0.923 1 98.69 33 MET B O 1
ATOM 2263 N N . THR B 1 34 ? -5.406 -5.227 1.192 1 98.75 34 THR B N 1
ATOM 2264 C CA . THR B 1 34 ? -4.207 -5.914 1.654 1 98.75 34 THR B CA 1
ATOM 2265 C C . THR B 1 34 ? -4.457 -6.598 2.994 1 98.75 34 THR B C 1
ATOM 2267 O O . THR B 1 34 ? -5.121 -6.039 3.869 1 98.75 34 THR B O 1
ATOM 2270 N N . ALA B 1 35 ? -4.062 -7.77 3.135 1 98.81 35 ALA B N 1
ATOM 2271 C CA . ALA B 1 35 ? -3.857 -8.43 4.422 1 98.81 35 ALA B CA 1
ATOM 2272 C C . ALA B 1 35 ? -2.373 -8.641 4.703 1 98.81 35 ALA B C 1
ATOM 2274 O O . ALA B 1 35 ? -1.719 -9.445 4.039 1 98.81 35 ALA B O 1
ATOM 2275 N N . ILE B 1 36 ? -1.881 -7.941 5.688 1 98.75 36 ILE B N 1
ATOM 2276 C CA . ILE B 1 36 ? -0.449 -7.918 5.965 1 98.75 36 ILE B CA 1
ATOM 2277 C C . ILE B 1 36 ? -0.075 -9.109 6.844 1 98.75 36 ILE B C 1
ATOM 2279 O O . ILE B 1 36 ? -0.719 -9.359 7.867 1 98.75 36 ILE B O 1
ATOM 2283 N N . THR B 1 37 ? 0.997 -9.773 6.496 1 98.06 37 THR B N 1
ATOM 2284 C CA . THR B 1 37 ? 1.369 -10.984 7.211 1 98.06 37 THR B CA 1
ATOM 2285 C C . THR B 1 37 ? 2.625 -10.758 8.047 1 98.06 37 THR B C 1
ATOM 2287 O O . THR B 1 37 ? 2.895 -11.508 8.992 1 98.06 37 THR B O 1
ATOM 2290 N N . LEU B 1 38 ? 3.354 -9.82 7.656 1 96.12 38 LEU B N 1
ATOM 2291 C CA . LEU B 1 38 ? 4.559 -9.461 8.398 1 96.12 38 LEU B CA 1
ATOM 2292 C C . LEU B 1 38 ? 4.992 -8.039 8.078 1 96.12 38 LEU B C 1
ATOM 2294 O O . LEU B 1 38 ? 4.738 -7.539 6.977 1 96.12 38 LEU B O 1
ATOM 2298 N N . VAL B 1 39 ? 5.602 -7.402 9.062 1 97.5 39 VAL B N 1
ATOM 2299 C CA . VAL B 1 39 ? 6.273 -6.117 8.906 1 97.5 39 VAL B CA 1
ATOM 2300 C C . VAL B 1 39 ? 7.785 -6.316 8.953 1 97.5 39 VAL B C 1
ATOM 2302 O O . VAL B 1 39 ? 8.297 -7.039 9.812 1 97.5 39 VAL B O 1
ATOM 2305 N N . SER B 1 40 ? 8.516 -5.688 7.992 1 96.06 40 SER B N 1
ATOM 2306 C CA . SER B 1 40 ? 9.953 -5.914 7.965 1 96.06 40 SER B CA 1
ATOM 2307 C C . SER B 1 40 ? 10.727 -4.598 8.008 1 96.06 40 SER B C 1
ATOM 2309 O O . SER B 1 40 ? 10.141 -3.525 7.848 1 96.06 40 SER B O 1
ATOM 2311 N N . SER B 1 41 ? 11.953 -4.742 8.414 1 96.44 41 SER B N 1
ATOM 2312 C CA . SER B 1 41 ? 12.977 -3.719 8.203 1 96.44 41 SER B CA 1
ATOM 2313 C C . SER B 1 41 ? 13.961 -4.141 7.125 1 96.44 41 SER B C 1
ATOM 2315 O O . SER B 1 41 ? 14.719 -5.098 7.305 1 96.44 41 SER B O 1
ATOM 2317 N N . GLN B 1 42 ? 13.852 -3.443 5.965 1 93.94 42 GLN B N 1
ATOM 2318 C CA . GLN B 1 42 ? 14.664 -3.775 4.801 1 93.94 42 GLN B CA 1
ATOM 2319 C C . GLN B 1 42 ? 14.742 -2.602 3.828 1 93.94 42 GLN B C 1
ATOM 2321 O O . GLN B 1 42 ? 13.898 -1.701 3.867 1 93.94 42 GLN B O 1
ATOM 2326 N N . ASN B 1 43 ? 15.727 -2.58 3.098 1 94.69 43 ASN B N 1
ATOM 2327 C CA . ASN B 1 43 ? 15.93 -1.624 2.014 1 94.69 43 ASN B CA 1
ATOM 2328 C C . ASN B 1 43 ? 16.766 -2.221 0.891 1 94.69 43 ASN B C 1
ATOM 2330 O O . ASN B 1 43 ? 16.859 -3.443 0.756 1 94.69 43 ASN B O 1
ATOM 2334 N N . THR B 1 44 ? 17.297 -1.423 -0.051 1 92.56 44 THR B N 1
ATOM 2335 C CA . THR B 1 44 ? 18 -1.977 -1.199 1 92.56 44 THR B CA 1
ATOM 2336 C C . THR B 1 44 ? 19.375 -2.514 -0.783 1 92.56 44 THR B C 1
ATOM 2338 O O . THR B 1 44 ? 20.031 -3.223 -1.552 1 92.56 44 THR B O 1
ATOM 2341 N N . LEU B 1 45 ? 19.797 -2.225 0.416 1 92.38 45 LEU B N 1
ATOM 2342 C CA . LEU B 1 45 ? 21.094 -2.652 0.911 1 92.38 45 LEU B CA 1
ATOM 2343 C C . LEU B 1 45 ? 20.984 -3.986 1.642 1 92.38 45 LEU B C 1
ATOM 2345 O O . LEU B 1 45 ? 21.984 -4.68 1.823 1 92.38 45 LEU B O 1
ATOM 2349 N N . GLY B 1 46 ? 19.75 -4.273 2.146 1 89.5 46 GLY B N 1
ATOM 2350 C CA . GLY B 1 46 ? 19.656 -5.535 2.861 1 89.5 46 GLY B CA 1
ATOM 2351 C C . GLY B 1 46 ? 18.328 -5.707 3.592 1 89.5 46 GLY B C 1
ATOM 2352 O O . GLY B 1 46 ? 17.5 -4.797 3.609 1 89.5 46 GLY B O 1
ATOM 2353 N N . PHE B 1 47 ? 18.125 -6.934 4.117 1 90.19 47 PHE B N 1
ATOM 2354 C CA . PHE B 1 47 ? 17.047 -7.332 5.016 1 90.19 47 PHE B CA 1
ATOM 2355 C C . PHE B 1 47 ? 17.547 -7.441 6.449 1 90.19 47 PHE B C 1
ATOM 2357 O O . PHE B 1 47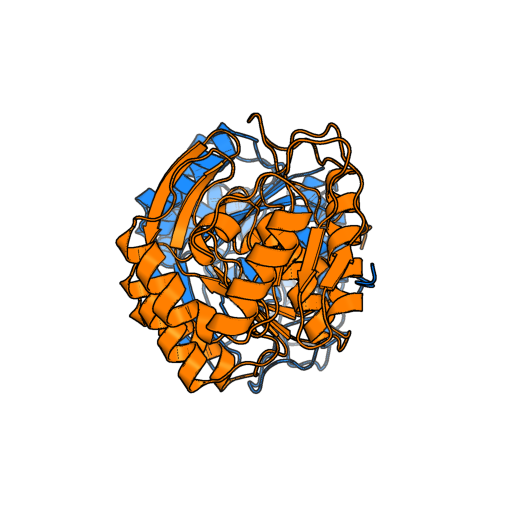 ? 18.469 -8.211 6.734 1 90.19 47 PHE B O 1
ATOM 2364 N N . TYR B 1 48 ? 16.922 -6.75 7.359 1 94.06 48 TYR B N 1
ATOM 2365 C CA . TYR B 1 48 ? 17.516 -6.621 8.688 1 94.06 48 TYR B CA 1
ATOM 2366 C C . TYR B 1 48 ? 16.703 -7.383 9.727 1 94.06 48 TYR B C 1
ATOM 2368 O O . TYR B 1 48 ? 17.266 -8.078 10.578 1 94.06 48 TYR B O 1
ATOM 2376 N N . GLU B 1 49 ? 15.406 -7.18 9.672 1 93.94 49 GLU B N 1
ATOM 2377 C CA . GLU B 1 49 ? 14.562 -7.785 10.688 1 93.94 49 GLU B CA 1
ATOM 2378 C C . GLU B 1 49 ? 13.117 -7.91 10.203 1 93.94 49 GLU B C 1
ATOM 2380 O O . GLU B 1 49 ? 12.727 -7.258 9.234 1 93.94 49 GLU B O 1
ATOM 2385 N N . SER B 1 50 ? 12.344 -8.781 10.883 1 93.25 50 SER B N 1
ATOM 2386 C CA . SER B 1 50 ? 10.914 -8.898 10.602 1 93.25 50 SER B CA 1
ATOM 2387 C C . SER B 1 50 ? 10.117 -9.125 11.883 1 93.25 50 SER B C 1
ATOM 2389 O O . SER B 1 50 ? 10.641 -9.664 12.859 1 93.25 50 SER B O 1
ATOM 2391 N N . GLN B 1 51 ? 8.961 -8.594 11.945 1 95.19 51 GLN B N 1
ATOM 2392 C CA . GLN B 1 51 ? 7.938 -8.852 12.953 1 95.19 51 GLN B CA 1
ATOM 2393 C C . GLN B 1 51 ? 6.699 -9.492 12.328 1 95.19 51 GLN B C 1
ATOM 2395 O O . GLN B 1 51 ? 5.926 -8.812 11.648 1 95.19 51 GLN B O 1
ATOM 2400 N N . PRO B 1 52 ? 6.473 -10.781 12.633 1 95 52 PRO B N 1
ATOM 2401 C CA . PRO B 1 52 ? 5.266 -11.406 12.094 1 95 52 PRO B CA 1
ATOM 2402 C C . PRO B 1 52 ? 3.982 -10.805 12.672 1 95 52 PRO B C 1
ATOM 2404 O O . PRO B 1 52 ? 3.953 -10.414 13.836 1 95 52 PRO B O 1
ATOM 2407 N N . VAL B 1 53 ? 2.975 -10.672 11.883 1 97.62 53 VAL B N 1
ATOM 2408 C CA . VAL B 1 53 ? 1.623 -10.414 12.367 1 97.62 53 VAL B CA 1
ATOM 2409 C C . VAL B 1 53 ? 1.037 -11.695 12.969 1 97.62 53 VAL B C 1
ATOM 2411 O O . VAL B 1 53 ? 1.28 -12.789 12.469 1 97.62 53 VAL B O 1
ATOM 2414 N N . ASN B 1 54 ? 0.314 -11.492 14.039 1 97.44 54 ASN B N 1
ATOM 2415 C CA . ASN B 1 54 ? -0.339 -12.664 14.625 1 97.44 54 ASN B CA 1
ATOM 2416 C C . ASN B 1 54 ? -1.252 -13.359 13.617 1 97.44 54 ASN B C 1
ATOM 2418 O O . ASN B 1 54 ? -2.008 -12.695 12.906 1 97.44 54 ASN B O 1
ATOM 2422 N N . SER B 1 55 ? -1.128 -14.758 13.625 1 97.94 55 SER B N 1
ATOM 2423 C CA . SER B 1 55 ? -1.921 -15.516 12.664 1 97.94 55 SER B CA 1
ATOM 2424 C C . SER B 1 55 ? -3.406 -15.203 12.805 1 97.94 55 SER B C 1
ATOM 2426 O O . SER B 1 55 ? -4.129 -15.148 11.805 1 97.94 55 SER B O 1
ATOM 2428 N N . ASP B 1 56 ? -3.861 -14.977 14.047 1 98.38 56 ASP B N 1
ATOM 2429 C CA . ASP B 1 56 ? -5.258 -14.609 14.273 1 98.38 56 ASP B CA 1
ATOM 2430 C C . ASP B 1 56 ? -5.578 -13.258 13.633 1 98.38 56 ASP B C 1
ATOM 2432 O O . ASP B 1 56 ? -6.66 -13.078 13.062 1 98.38 56 ASP B O 1
ATOM 2436 N N . MET B 1 57 ? -4.664 -12.344 13.727 1 98.31 57 MET B N 1
ATOM 2437 C CA . MET B 1 57 ? -4.859 -11.023 13.125 1 98.31 57 MET B CA 1
ATOM 2438 C C . MET B 1 57 ? -4.875 -11.117 11.602 1 98.31 57 MET B C 1
ATOM 2440 O O . MET B 1 57 ? -5.613 -10.391 10.938 1 98.31 57 MET B O 1
ATOM 2444 N N . VAL B 1 58 ? -4.039 -11.992 11.055 1 98.69 58 VAL B N 1
ATOM 2445 C CA . VAL B 1 58 ? -4.062 -12.211 9.617 1 98.69 58 VAL B CA 1
ATOM 2446 C C . VAL B 1 58 ? -5.441 -12.703 9.188 1 98.69 58 VAL B C 1
ATOM 2448 O O . VAL B 1 58 ? -6.023 -12.188 8.227 1 98.69 58 VAL B O 1
ATOM 2451 N N . LYS B 1 59 ? -5.996 -13.664 9.938 1 98.81 59 LYS B N 1
ATOM 2452 C CA . LYS B 1 59 ? -7.324 -14.188 9.648 1 98.81 59 LYS B CA 1
ATOM 2453 C C . LYS B 1 59 ? -8.383 -13.094 9.742 1 98.81 59 LYS B C 1
ATOM 2455 O O . LYS B 1 59 ? -9.281 -13.016 8.906 1 98.81 59 LYS B O 1
ATOM 2460 N N . LYS B 1 60 ? -8.266 -12.273 10.75 1 98.75 60 LYS B N 1
ATOM 2461 C CA . LYS B 1 60 ? -9.242 -11.219 10.977 1 98.75 60 LYS B CA 1
ATOM 2462 C C . LYS B 1 60 ? -9.219 -10.188 9.852 1 98.75 60 LYS B C 1
ATOM 2464 O O . LYS B 1 60 ? -10.258 -9.633 9.484 1 98.75 60 LYS B O 1
ATOM 2469 N N . GLN B 1 61 ? -8.016 -9.844 9.344 1 98.75 61 GLN B N 1
ATOM 2470 C CA . GLN B 1 61 ? -7.938 -8.977 8.172 1 98.75 61 GLN B CA 1
ATOM 2471 C C . GLN B 1 61 ? -8.703 -9.57 6.992 1 98.75 61 GLN B C 1
ATOM 2473 O O . GLN B 1 61 ? -9.484 -8.883 6.336 1 98.75 61 GLN B O 1
ATOM 2478 N N . ILE B 1 62 ? -8.422 -10.852 6.719 1 98.88 62 ILE B N 1
ATOM 2479 C CA . ILE B 1 62 ? -9.055 -11.539 5.598 1 98.88 62 ILE B CA 1
ATOM 2480 C C . ILE B 1 62 ? -10.562 -11.594 5.809 1 98.88 62 ILE B C 1
ATOM 2482 O O . ILE B 1 62 ? -11.336 -11.297 4.895 1 98.88 62 ILE B O 1
ATOM 2486 N N . ASP B 1 63 ? -11.031 -11.883 7.031 1 98.81 63 ASP B N 1
ATOM 2487 C CA . ASP B 1 63 ? -12.453 -11.922 7.375 1 98.81 63 ASP B CA 1
ATOM 2488 C C . ASP B 1 63 ? -13.109 -10.57 7.141 1 98.81 63 ASP B C 1
ATOM 2490 O O . ASP B 1 63 ? -14.227 -10.492 6.621 1 98.81 63 ASP B O 1
ATOM 2494 N N . ALA B 1 64 ? -12.43 -9.539 7.559 1 98.06 64 ALA B N 1
ATOM 2495 C CA . ALA B 1 64 ? -12.977 -8.195 7.41 1 98.06 64 ALA B CA 1
ATOM 2496 C C . ALA B 1 64 ? -13.227 -7.863 5.941 1 98.06 64 ALA B C 1
ATOM 2498 O O . ALA B 1 64 ? -14.25 -7.258 5.598 1 98.06 64 ALA B O 1
ATOM 2499 N N . ILE B 1 65 ? -12.336 -8.25 5.086 1 98.44 65 ILE B N 1
ATOM 2500 C CA . ILE B 1 65 ? -12.438 -7.949 3.662 1 98.44 65 ILE B CA 1
ATOM 2501 C C . ILE B 1 65 ? -13.57 -8.766 3.045 1 98.44 65 ILE B C 1
ATOM 2503 O O . ILE B 1 65 ? -14.477 -8.211 2.416 1 98.44 65 ILE B O 1
ATOM 2507 N N . PHE B 1 66 ? -13.602 -10.039 3.26 1 98.38 66 PHE B N 1
ATOM 2508 C CA . PHE B 1 66 ? -14.531 -10.938 2.578 1 98.38 66 PHE B CA 1
ATOM 2509 C C . PHE B 1 66 ? -15.945 -10.773 3.119 1 98.38 66 PHE B C 1
ATOM 2511 O O . PHE B 1 66 ? -16.922 -11.078 2.428 1 98.38 66 PHE B O 1
ATOM 2518 N N . SER B 1 67 ? -16.078 -10.289 4.348 1 97.44 67 SER B N 1
ATOM 2519 C CA . SER B 1 67 ? -17.406 -10.078 4.922 1 97.44 67 SER B CA 1
ATOM 2520 C C . SER B 1 67 ? -18.031 -8.789 4.406 1 97.44 67 SER B C 1
ATOM 2522 O O . SER B 1 67 ? -19.234 -8.562 4.578 1 97.44 67 SER B O 1
ATOM 2524 N N . ASP B 1 68 ? -17.25 -7.941 3.783 1 96.88 68 ASP B N 1
ATOM 2525 C CA . ASP B 1 68 ? -17.734 -6.656 3.287 1 96.88 68 ASP B CA 1
ATOM 2526 C C . ASP B 1 68 ? -17.891 -6.684 1.77 1 96.88 68 ASP B C 1
ATOM 2528 O O . ASP B 1 68 ? -19.016 -6.633 1.263 1 96.88 68 ASP B O 1
ATOM 2532 N N . ASP B 1 69 ? -16.859 -6.871 1.044 1 95.56 69 ASP B N 1
ATOM 2533 C CA . ASP B 1 69 ? -16.891 -6.871 -0.415 1 95.56 69 ASP B CA 1
ATOM 2534 C C . ASP B 1 69 ? -15.883 -7.871 -0.979 1 95.56 69 ASP B C 1
ATOM 2536 O O . ASP B 1 69 ? -14.672 -7.641 -0.914 1 95.56 69 ASP B O 1
ATOM 2540 N N . ILE B 1 70 ? -16.359 -8.906 -1.622 1 97.5 70 ILE B N 1
ATOM 2541 C CA . ILE B 1 70 ? -15.539 -10.031 -2.066 1 97.5 70 ILE B CA 1
ATOM 2542 C C . ILE B 1 70 ? -14.617 -9.586 -3.199 1 97.5 70 ILE B C 1
ATOM 2544 O O . ILE B 1 70 ? -15.078 -9.023 -4.195 1 97.5 70 ILE B O 1
ATOM 2548 N N . PRO B 1 71 ? -13.297 -9.812 -3.08 1 98.56 71 PRO B N 1
ATOM 2549 C CA . PRO B 1 71 ? -12.375 -9.453 -4.16 1 98.56 71 PRO B CA 1
ATOM 2550 C C . PRO B 1 71 ? -12.641 -10.242 -5.441 1 98.56 71 PRO B C 1
ATOM 2552 O O . PRO B 1 71 ? -13.086 -11.391 -5.387 1 98.56 71 PRO B O 1
ATOM 2555 N N . ASP B 1 72 ? -12.312 -9.617 -6.578 1 98.81 72 ASP B N 1
ATOM 2556 C CA . ASP B 1 72 ? -12.453 -10.266 -7.883 1 98.81 72 ASP B CA 1
ATOM 2557 C C . ASP B 1 72 ? -11.234 -11.133 -8.195 1 98.81 72 ASP B C 1
ATOM 2559 O O . ASP B 1 72 ? -11.281 -11.969 -9.102 1 98.81 72 ASP B O 1
ATOM 2563 N N . ALA B 1 73 ? -10.156 -10.953 -7.512 1 98.88 73 ALA B N 1
ATOM 2564 C CA . ALA B 1 73 ? -8.953 -11.781 -7.527 1 98.88 73 ALA B CA 1
ATOM 2565 C C . ALA B 1 73 ? -8.203 -11.688 -6.203 1 98.88 73 ALA B C 1
ATOM 2567 O O . ALA B 1 73 ? -8.344 -10.711 -5.469 1 98.88 73 ALA B O 1
ATOM 2568 N N . THR B 1 74 ? -7.441 -12.672 -5.883 1 98.88 74 THR B N 1
ATOM 2569 C CA . THR B 1 74 ? -6.633 -12.734 -4.672 1 98.88 74 THR B CA 1
ATOM 2570 C C . THR B 1 74 ? -5.227 -13.234 -4.988 1 98.88 74 THR B C 1
ATOM 2572 O O . THR B 1 74 ? -5.055 -14.188 -5.75 1 98.88 74 THR B O 1
ATOM 2575 N N . LYS B 1 75 ? -4.277 -12.555 -4.449 1 98.62 75 LYS B N 1
ATOM 2576 C CA . LYS B 1 75 ? -2.875 -12.914 -4.641 1 98.62 75 LYS B CA 1
ATOM 2577 C C . LYS B 1 75 ? -2.158 -13.062 -3.301 1 98.62 75 LYS B C 1
ATOM 2579 O O . LYS B 1 75 ? -2.412 -12.297 -2.367 1 98.62 75 LYS B O 1
ATOM 2584 N N . THR B 1 76 ? -1.292 -14.055 -3.229 1 98.56 76 THR B N 1
ATOM 2585 C CA . THR B 1 76 ? -0.436 -14.164 -2.053 1 98.56 76 THR B CA 1
ATOM 2586 C C . THR B 1 76 ? 1.018 -13.867 -2.414 1 98.56 76 THR B C 1
ATOM 2588 O O . THR B 1 76 ? 1.446 -14.117 -3.541 1 98.56 76 THR B O 1
ATOM 2591 N N . GLY B 1 77 ? 1.671 -13.266 -1.488 1 96.25 77 GLY B N 1
ATOM 2592 C CA . GLY B 1 77 ? 3.113 -13.086 -1.555 1 96.25 77 GLY B CA 1
ATOM 2593 C C . GLY B 1 77 ? 3.857 -13.836 -0.467 1 96.25 77 GLY B C 1
ATOM 2594 O O . GLY B 1 77 ? 3.559 -15 -0.193 1 96.25 77 GLY B O 1
ATOM 2595 N N . MET B 1 78 ? 4.773 -13.234 0.134 1 91.88 78 MET B N 1
ATOM 2596 C CA . MET B 1 78 ? 5.633 -13.875 1.123 1 91.88 78 MET B CA 1
ATOM 2597 C C . MET B 1 78 ? 4.852 -14.203 2.393 1 91.88 78 MET B C 1
ATOM 2599 O O . MET B 1 78 ? 4.223 -13.32 2.982 1 91.88 78 MET B O 1
ATOM 2603 N N . LEU B 1 79 ? 4.844 -15.391 2.711 1 95.56 79 LEU B N 1
ATOM 2604 C CA . LEU B 1 79 ? 4.324 -15.945 3.957 1 95.56 79 LEU B CA 1
ATOM 2605 C C . LEU B 1 79 ? 5.43 -16.625 4.754 1 95.56 79 LEU B C 1
ATOM 2607 O O . LEU B 1 79 ? 5.875 -17.719 4.398 1 95.56 79 LEU B O 1
ATOM 2611 N N . GLN B 1 80 ? 5.801 -16.078 5.816 1 91.75 80 GLN B N 1
ATOM 2612 C CA . GLN B 1 80 ? 7.094 -16.375 6.43 1 91.75 80 GLN B CA 1
ATOM 2613 C C . GLN B 1 80 ? 7.031 -17.641 7.273 1 91.75 80 GLN B C 1
ATOM 2615 O O . GLN B 1 80 ? 7.977 -18.438 7.293 1 91.75 80 GLN B O 1
ATOM 2620 N N . THR B 1 81 ? 5.941 -17.906 8.023 1 94.31 81 THR B N 1
ATOM 2621 C CA . THR B 1 81 ? 5.941 -18.984 9.016 1 94.31 81 THR B CA 1
ATOM 2622 C C . THR B 1 81 ? 4.855 -20 8.695 1 94.31 81 THR B C 1
ATOM 2624 O O . THR B 1 81 ? 3.904 -19.719 7.973 1 94.31 81 THR B O 1
ATOM 2627 N N . VAL B 1 82 ? 5.047 -21.156 9.281 1 96.94 82 VAL B N 1
ATOM 2628 C CA . VAL B 1 82 ? 4.074 -22.25 9.156 1 96.94 82 VAL B CA 1
ATOM 2629 C C . VAL B 1 82 ? 2.707 -21.766 9.641 1 96.94 82 VAL B C 1
ATOM 2631 O O . VAL B 1 82 ? 1.689 -22.031 8.992 1 96.94 82 VAL B O 1
ATOM 2634 N N . GLU B 1 83 ? 2.684 -21.062 10.758 1 97.69 83 GLU B N 1
ATOM 2635 C CA . GLU B 1 83 ? 1.439 -20.594 11.359 1 97.69 83 GLU B CA 1
ATOM 2636 C C . GLU B 1 83 ? 0.694 -19.656 10.422 1 97.69 83 GLU B C 1
ATOM 2638 O O . GLU B 1 83 ? -0.525 -19.75 10.266 1 97.69 83 GLU B O 1
ATOM 2643 N N . ILE B 1 84 ? 1.421 -18.781 9.797 1 97.88 84 ILE B N 1
ATOM 2644 C CA . ILE B 1 84 ? 0.825 -17.812 8.883 1 97.88 84 ILE B CA 1
ATOM 2645 C C . ILE B 1 84 ? 0.303 -18.531 7.641 1 97.88 84 ILE B C 1
ATOM 2647 O O . ILE B 1 84 ? -0.802 -18.25 7.172 1 97.88 84 ILE B O 1
ATOM 2651 N N . ILE B 1 85 ? 1.126 -19.422 7.109 1 98.12 85 ILE B N 1
ATOM 2652 C CA . ILE B 1 85 ? 0.728 -20.172 5.918 1 98.12 85 ILE B CA 1
ATOM 2653 C C . ILE B 1 85 ? -0.559 -20.938 6.199 1 98.12 85 ILE B C 1
ATOM 2655 O O . ILE B 1 85 ? -1.493 -20.922 5.395 1 98.12 85 ILE B O 1
ATOM 2659 N N . LYS B 1 86 ? -0.624 -21.562 7.309 1 98.56 86 LYS B N 1
ATOM 2660 C CA . LYS B 1 86 ? -1.802 -22.344 7.68 1 98.56 86 LYS B CA 1
ATOM 2661 C C . LYS B 1 86 ? -3.018 -21.438 7.879 1 98.56 86 LYS B C 1
ATOM 2663 O O . LYS B 1 86 ? -4.133 -21.797 7.504 1 98.56 86 LYS B O 1
ATOM 2668 N N . ALA B 1 87 ? -2.822 -20.297 8.492 1 98.69 87 ALA B N 1
ATOM 2669 C CA . ALA B 1 87 ? -3.91 -19.344 8.688 1 98.69 87 ALA B CA 1
ATOM 2670 C C . ALA B 1 87 ? -4.473 -18.875 7.352 1 98.69 87 ALA B C 1
ATOM 2672 O O . ALA B 1 87 ? -5.691 -18.844 7.16 1 98.69 87 ALA B O 1
ATOM 2673 N N . VAL B 1 88 ? -3.604 -18.516 6.473 1 98.81 88 VAL B N 1
ATOM 2674 C CA . VAL B 1 88 ? -4.012 -18.047 5.152 1 98.81 88 VAL B CA 1
ATOM 2675 C C . VAL B 1 88 ? -4.719 -19.172 4.398 1 98.81 88 VAL B C 1
ATOM 2677 O O . VAL B 1 88 ? -5.793 -18.969 3.828 1 98.81 88 VAL B O 1
ATOM 2680 N N . ALA B 1 89 ? -4.141 -20.328 4.418 1 98.81 89 ALA B N 1
ATOM 2681 C CA . ALA B 1 89 ? -4.73 -21.484 3.729 1 98.81 89 ALA B CA 1
ATOM 2682 C C . ALA B 1 89 ? -6.133 -21.766 4.258 1 98.81 89 ALA B C 1
ATOM 2684 O O . ALA B 1 89 ? -7.047 -22.062 3.482 1 98.81 89 ALA B O 1
ATOM 2685 N N . SER B 1 90 ? -6.273 -21.734 5.531 1 98.81 90 SER B N 1
ATOM 2686 C CA . SER B 1 90 ? -7.57 -22 6.141 1 98.81 90 SER B CA 1
ATOM 2687 C C . SER B 1 90 ? -8.633 -21.031 5.648 1 98.81 90 SER B C 1
ATOM 2689 O O . SER B 1 90 ? -9.75 -21.422 5.332 1 98.81 90 SER B O 1
ATOM 2691 N N . LYS B 1 91 ? -8.312 -19.781 5.547 1 98.81 91 LYS B N 1
ATOM 2692 C CA . LYS B 1 91 ? -9.266 -18.766 5.109 1 98.81 91 LYS B CA 1
ATOM 2693 C C . LYS B 1 91 ? -9.539 -18.875 3.611 1 98.81 91 LYS B C 1
ATOM 2695 O O . LYS B 1 91 ? -10.656 -18.625 3.158 1 98.81 91 LYS B O 1
ATOM 2700 N N . LEU B 1 92 ? -8.516 -19.25 2.875 1 98.75 92 LEU B N 1
ATOM 2701 C CA . LEU B 1 92 ? -8.711 -19.422 1.44 1 98.75 92 LEU B CA 1
ATOM 2702 C C . LEU B 1 92 ? -9.602 -20.625 1.156 1 98.75 92 LEU B C 1
ATOM 2704 O O . LEU B 1 92 ? -10.375 -20.625 0.193 1 98.75 92 LEU B O 1
ATOM 2708 N N . ARG B 1 93 ? -9.508 -21.672 1.979 1 98.69 93 ARG B N 1
ATOM 2709 C CA . ARG B 1 93 ? -10.414 -22.812 1.861 1 98.69 93 ARG B CA 1
ATOM 2710 C C . ARG B 1 93 ? -11.844 -22.422 2.219 1 98.69 93 ARG B C 1
ATOM 2712 O O . ARG B 1 93 ? -12.797 -22.906 1.61 1 98.69 93 ARG B O 1
ATOM 2719 N N . GLU B 1 94 ? -11.938 -21.578 3.17 1 98.56 94 GLU B N 1
ATOM 2720 C CA . GLU B 1 94 ? -13.242 -21.141 3.658 1 98.56 94 GLU B CA 1
ATOM 2721 C C . GLU B 1 94 ? -13.945 -20.25 2.631 1 98.56 94 GLU B C 1
ATOM 2723 O O . GLU B 1 94 ? -15.117 -20.469 2.316 1 98.56 94 GLU B O 1
ATOM 2728 N N . TYR B 1 95 ? -13.234 -19.266 2.045 1 98.5 95 TYR B N 1
ATOM 2729 C CA . TYR B 1 95 ? -13.875 -18.234 1.229 1 98.5 95 TYR B CA 1
ATOM 2730 C C . TYR B 1 95 ? -13.836 -18.609 -0.248 1 98.5 95 TYR B C 1
ATOM 2732 O O . TYR B 1 95 ? -14.594 -18.062 -1.053 1 98.5 95 TYR B O 1
ATOM 2740 N N . LYS B 1 96 ? -12.852 -19.484 -0.643 1 98 96 LYS B N 1
ATOM 2741 C CA . LYS B 1 96 ? -12.703 -19.953 -2.02 1 98 96 LYS B CA 1
ATOM 2742 C C . LYS B 1 96 ? -12.695 -18.781 -2.996 1 98 96 LYS B C 1
ATOM 2744 O O . LYS B 1 96 ? -13.523 -18.719 -3.912 1 98 96 LYS B O 1
ATOM 2749 N N . PRO B 1 97 ? -11.688 -17.922 -2.83 1 97.81 97 PRO B N 1
ATOM 2750 C CA . PRO B 1 97 ? -11.672 -16.703 -3.662 1 97.81 97 PRO B CA 1
ATOM 2751 C C . PRO B 1 97 ? -11.484 -17.016 -5.145 1 97.81 97 PRO B C 1
ATOM 2753 O O . PRO B 1 97 ? -10.93 -18.062 -5.5 1 97.81 97 PRO B O 1
ATOM 2756 N N . LYS B 1 98 ? -11.969 -16.109 -5.926 1 95.25 98 LYS B N 1
ATOM 2757 C CA . LYS B 1 98 ? -11.797 -16.203 -7.375 1 95.25 98 LYS B CA 1
ATOM 2758 C C . LYS B 1 98 ? -10.375 -15.812 -7.785 1 95.25 98 LYS B C 1
ATOM 2760 O O . LYS B 1 98 ? -9.758 -14.953 -7.16 1 95.25 98 LYS B O 1
ATOM 2765 N N . ASN B 1 99 ? -9.906 -16.375 -8.914 1 98.56 99 ASN B N 1
ATOM 2766 C CA . ASN B 1 99 ? -8.625 -16 -9.492 1 98.56 99 ASN B CA 1
ATOM 2767 C C . ASN B 1 99 ? -7.527 -15.945 -8.438 1 98.56 99 ASN B C 1
ATOM 2769 O O . ASN B 1 99 ? -6.906 -14.898 -8.242 1 98.56 99 ASN B O 1
ATOM 2773 N N . LEU B 1 100 ? -7.312 -17.062 -7.785 1 98.88 100 LEU B N 1
ATOM 2774 C CA . LEU B 1 100 ? -6.289 -17.141 -6.746 1 98.88 100 LEU B CA 1
ATOM 2775 C C . LEU B 1 100 ? -4.906 -17.328 -7.355 1 98.88 100 LEU B C 1
ATOM 2777 O O . LEU B 1 100 ? -4.605 -18.406 -7.883 1 98.88 100 LEU B O 1
ATOM 2781 N N . VAL B 1 101 ? -4.094 -16.281 -7.32 1 98.94 101 VAL B N 1
ATOM 2782 C CA . VAL B 1 101 ? -2.711 -16.281 -7.789 1 98.94 101 VAL B CA 1
ATOM 2783 C C . VAL B 1 101 ? -1.764 -16.453 -6.602 1 98.94 101 VAL B C 1
ATOM 2785 O O . VAL B 1 101 ? -1.726 -15.609 -5.707 1 98.94 101 VAL B O 1
ATOM 2788 N N . ILE B 1 102 ? -0.986 -17.5 -6.586 1 98.69 102 ILE B N 1
ATOM 2789 C CA . ILE B 1 102 ? -0.049 -17.703 -5.492 1 98.69 102 ILE B CA 1
ATOM 2790 C C . ILE B 1 102 ? 1.381 -17.5 -5.984 1 98.69 102 ILE B C 1
ATOM 2792 O O . ILE B 1 102 ? 1.86 -18.25 -6.844 1 98.69 102 ILE B O 1
ATOM 2796 N N . ASP B 1 103 ? 1.99 -16.469 -5.543 1 97.31 103 ASP B N 1
ATOM 2797 C CA . ASP B 1 103 ? 3.43 -16.281 -5.688 1 97.31 103 ASP B CA 1
ATOM 2798 C C . ASP B 1 103 ? 4.191 -17.016 -4.578 1 97.31 103 ASP B C 1
ATOM 2800 O O . ASP B 1 103 ? 4.234 -16.547 -3.441 1 97.31 103 ASP B O 1
ATOM 2804 N N . PRO B 1 104 ? 4.754 -18.125 -4.922 1 95.69 104 PRO B N 1
ATOM 2805 C CA . PRO B 1 104 ? 5.367 -18.953 -3.883 1 95.69 104 PRO B CA 1
ATOM 2806 C C . PRO B 1 104 ? 6.75 -18.453 -3.465 1 95.69 104 PRO B C 1
ATOM 2808 O O . PRO B 1 104 ? 7.742 -19.172 -3.615 1 95.69 104 PRO B O 1
ATOM 2811 N N . VAL B 1 105 ? 6.809 -17.359 -2.818 1 90 105 VAL B N 1
ATOM 2812 C CA . VAL B 1 105 ? 8.055 -16.719 -2.398 1 90 105 VAL B CA 1
ATOM 2813 C C . VAL B 1 105 ? 8.758 -17.594 -1.369 1 90 105 VAL B C 1
ATOM 2815 O O . VAL B 1 105 ? 8.305 -17.734 -0.232 1 90 105 VAL B O 1
ATOM 2818 N N . MET B 1 106 ? 9.828 -18.172 -1.807 1 84.31 106 MET B N 1
ATOM 2819 C CA . MET B 1 106 ? 10.602 -19.047 -0.935 1 84.31 106 MET B CA 1
ATOM 2820 C C . MET B 1 106 ? 11.992 -18.469 -0.679 1 84.31 106 MET B C 1
ATOM 2822 O O . MET B 1 106 ? 12.578 -18.703 0.377 1 84.31 106 MET B O 1
ATOM 2826 N N . MET B 1 107 ? 12.453 -17.828 -1.616 1 67.44 107 MET B N 1
ATOM 2827 C CA . MET B 1 107 ? 13.805 -17.281 -1.559 1 67.44 107 MET B CA 1
ATOM 2828 C C . MET B 1 107 ? 13.812 -15.805 -1.952 1 67.44 107 MET B C 1
ATOM 2830 O O . MET B 1 107 ? 12.93 -15.352 -2.682 1 67.44 107 MET B O 1
ATOM 2834 N N . SER B 1 108 ? 14.703 -15.062 -1.223 1 56.91 108 SER B N 1
ATOM 2835 C CA . SER B 1 108 ? 14.875 -13.703 -1.712 1 56.91 108 SER B CA 1
ATOM 2836 C C . SER B 1 108 ? 15.719 -13.672 -2.984 1 56.91 108 SER B C 1
ATOM 2838 O O . SER B 1 108 ? 16.359 -14.664 -3.338 1 56.91 108 SER B O 1
ATOM 2840 N N . PHE B 1 109 ? 15.594 -12.602 -3.822 1 46.31 109 PHE B N 1
ATOM 2841 C CA . PHE B 1 109 ? 16.469 -12.422 -4.98 1 46.31 109 PHE B CA 1
ATOM 2842 C C . PHE B 1 109 ? 17.906 -12.75 -4.629 1 46.31 109 PHE B C 1
ATOM 2844 O O . PHE B 1 109 ? 18.672 -13.219 -5.48 1 46.31 109 PHE B O 1
ATOM 2851 N N . ARG B 1 110 ? 18.359 -12.508 -3.426 1 46.22 110 ARG B N 1
ATOM 2852 C CA . ARG B 1 110 ? 19.766 -12.688 -3.127 1 46.22 110 ARG B CA 1
ATOM 2853 C C . ARG B 1 110 ? 20.047 -14.094 -2.6 1 46.22 110 ARG B C 1
ATOM 2855 O O . ARG B 1 110 ? 21.109 -14.344 -2.033 1 46.22 110 ARG B O 1
ATOM 2862 N N . THR B 1 111 ? 19.234 -14.891 -2.836 1 50.25 111 THR B N 1
ATOM 2863 C CA . THR B 1 111 ? 19.547 -16.281 -2.518 1 50.25 111 THR B CA 1
ATOM 2864 C C . THR B 1 111 ? 19.438 -16.531 -1.016 1 50.25 111 THR B C 1
ATOM 2866 O O . THR B 1 111 ? 19.922 -17.531 -0.509 1 50.25 111 THR B O 1
ATOM 2869 N N . ILE B 1 112 ? 18.938 -15.477 -0.416 1 56.75 112 ILE B N 1
ATOM 2870 C CA . ILE B 1 112 ? 18.766 -15.719 1.011 1 56.75 112 ILE B CA 1
ATOM 2871 C C . ILE B 1 112 ? 17.406 -16.375 1.252 1 56.75 112 ILE B C 1
ATOM 2873 O O . ILE B 1 112 ? 16.375 -15.914 0.726 1 56.75 112 ILE B O 1
ATOM 2877 N N . LYS B 1 113 ? 17.656 -17.453 1.876 1 63.72 113 LYS B N 1
ATOM 2878 C CA . LYS B 1 113 ? 16.438 -18.141 2.293 1 63.72 113 LYS B CA 1
ATOM 2879 C C . LYS B 1 113 ? 15.578 -17.25 3.186 1 63.72 113 LYS B C 1
ATOM 2881 O O . LYS B 1 113 ? 16.031 -16.812 4.246 1 63.72 113 LYS B O 1
ATOM 2886 N N . LEU B 1 114 ? 14.383 -16.922 2.713 1 68.38 114 LEU B N 1
ATOM 2887 C CA . LEU B 1 114 ? 13.469 -16.062 3.457 1 68.38 114 LEU B CA 1
ATOM 2888 C C . LEU B 1 114 ? 12.625 -16.875 4.43 1 68.38 114 LEU B C 1
ATOM 2890 O O . LEU B 1 114 ? 12.133 -16.344 5.426 1 68.38 114 LEU B O 1
ATOM 2894 N N . ILE B 1 115 ? 12.422 -18.172 4.008 1 79.81 115 ILE B N 1
ATOM 2895 C CA . ILE B 1 115 ? 11.594 -19.016 4.863 1 79.81 115 ILE B CA 1
ATOM 2896 C C . ILE B 1 115 ? 12.273 -20.375 5.074 1 79.81 115 ILE B C 1
ATOM 2898 O O . ILE B 1 115 ? 13.047 -20.812 4.227 1 79.81 115 ILE B O 1
ATOM 2902 N N . ASP B 1 116 ? 11.977 -21 6.188 1 85.88 116 ASP B N 1
ATOM 2903 C CA . ASP B 1 116 ? 12.664 -22.25 6.516 1 85.88 116 ASP B CA 1
ATOM 2904 C C . ASP B 1 116 ? 12.016 -23.438 5.809 1 85.88 116 ASP B C 1
ATOM 2906 O O . ASP B 1 116 ? 10.992 -23.281 5.141 1 85.88 116 ASP B O 1
ATOM 2910 N N . ASP B 1 117 ? 12.586 -24.562 5.965 1 91.25 117 ASP B N 1
ATOM 2911 C CA . ASP B 1 117 ? 12.18 -25.766 5.219 1 91.25 117 ASP B CA 1
ATOM 2912 C C . ASP B 1 117 ? 10.773 -26.203 5.629 1 91.25 117 ASP B C 1
ATOM 2914 O O . ASP B 1 117 ? 10.016 -26.719 4.801 1 91.25 117 ASP B O 1
ATOM 2918 N N . ASN B 1 118 ? 10.453 -26.062 6.84 1 94.56 118 ASN B N 1
ATOM 2919 C CA . ASN B 1 118 ? 9.117 -26.438 7.301 1 94.56 118 ASN B CA 1
ATOM 2920 C C . ASN B 1 118 ? 8.047 -25.547 6.68 1 94.56 118 ASN B C 1
ATOM 2922 O O . ASN B 1 118 ? 6.965 -26.031 6.336 1 94.56 118 ASN B O 1
ATOM 2926 N N . ALA B 1 119 ? 8.359 -24.312 6.555 1 94 119 ALA B N 1
ATOM 2927 C CA . ALA B 1 119 ? 7.441 -23.359 5.922 1 94 119 ALA B CA 1
ATOM 2928 C C . ALA B 1 119 ? 7.27 -23.688 4.441 1 94 119 ALA B C 1
ATOM 2930 O O . ALA B 1 119 ? 6.16 -23.609 3.906 1 94 119 ALA B O 1
ATOM 2931 N N . ILE B 1 120 ? 8.359 -24.047 3.824 1 94.69 120 ILE B N 1
ATOM 2932 C CA . ILE B 1 120 ? 8.312 -24.391 2.408 1 94.69 120 ILE B CA 1
ATOM 2933 C C . ILE B 1 120 ? 7.418 -25.609 2.201 1 94.69 120 ILE B C 1
ATOM 2935 O O . ILE B 1 120 ? 6.562 -25.625 1.315 1 94.69 120 ILE B O 1
ATOM 2939 N N . GLU B 1 121 ? 7.609 -26.578 3 1 95.94 121 GLU B N 1
ATOM 2940 C CA . GLU B 1 121 ? 6.801 -27.797 2.912 1 95.94 121 GLU B CA 1
ATOM 2941 C C . GLU B 1 121 ? 5.32 -27.484 3.129 1 95.94 121 GLU B C 1
ATOM 2943 O O . GLU B 1 121 ? 4.461 -28 2.416 1 95.94 121 GLU B O 1
ATOM 2948 N N . THR B 1 122 ? 5.066 -26.688 4.109 1 97.25 122 THR B N 1
ATOM 2949 C CA . THR B 1 122 ? 3.688 -26.297 4.406 1 97.25 122 THR B CA 1
ATOM 2950 C C . THR B 1 122 ? 3.078 -25.531 3.244 1 97.25 122 THR B C 1
ATOM 2952 O O . THR B 1 122 ? 1.914 -25.734 2.891 1 97.25 122 THR B O 1
ATOM 2955 N N . LEU B 1 123 ? 3.832 -24.641 2.686 1 97.44 123 LEU B N 1
ATOM 2956 C CA . LEU B 1 123 ? 3.395 -23.875 1.527 1 97.44 123 LEU B CA 1
ATOM 2957 C C . LEU B 1 123 ? 3.01 -24.797 0.375 1 97.44 123 LEU B C 1
ATOM 2959 O O . LEU B 1 123 ? 1.946 -24.641 -0.227 1 97.44 123 LEU B O 1
ATOM 2963 N N . ILE B 1 124 ? 3.814 -25.734 0.122 1 97.12 124 ILE B N 1
ATOM 2964 C CA . ILE B 1 124 ? 3.637 -26.641 -1.002 1 97.12 124 ILE B CA 1
ATOM 2965 C C . ILE B 1 124 ? 2.438 -27.562 -0.743 1 97.12 124 ILE B C 1
ATOM 2967 O O . ILE B 1 124 ? 1.62 -27.781 -1.637 1 97.12 124 ILE B O 1
ATOM 2971 N N . ASP B 1 125 ? 2.283 -27.953 0.475 1 97.19 125 ASP B N 1
ATOM 2972 C CA . ASP B 1 125 ? 1.287 -28.969 0.793 1 97.19 125 ASP B CA 1
ATOM 2973 C C . ASP B 1 125 ? -0.081 -28.344 1.047 1 97.19 125 ASP B C 1
ATOM 2975 O O . ASP B 1 125 ? -1.112 -28.922 0.703 1 97.19 125 ASP B O 1
ATOM 2979 N N . GLU B 1 126 ? -0.049 -27.172 1.587 1 97.69 126 GLU B N 1
ATOM 2980 C CA . GLU B 1 126 ? -1.311 -26.641 2.105 1 97.69 126 GLU B CA 1
ATOM 2981 C C . GLU B 1 126 ? -1.802 -25.469 1.274 1 97.69 126 GLU B C 1
ATOM 2983 O O . GLU B 1 126 ? -3.002 -25.188 1.233 1 97.69 126 GLU B O 1
ATOM 2988 N N . LEU B 1 127 ? -0.919 -24.781 0.624 1 98.31 127 LEU B N 1
ATOM 2989 C CA . LEU B 1 127 ? -1.324 -23.547 -0.032 1 98.31 127 LEU B CA 1
ATOM 2990 C C . LEU B 1 127 ? -1.384 -23.719 -1.545 1 98.31 127 LEU B C 1
ATOM 2992 O O . LEU B 1 127 ? -2.381 -23.359 -2.178 1 98.31 127 LEU B O 1
ATOM 2996 N N . ILE B 1 128 ? -0.41 -24.328 -2.154 1 98.12 128 ILE B N 1
ATOM 2997 C CA . ILE B 1 128 ? -0.266 -24.438 -3.602 1 98.12 128 ILE B CA 1
ATOM 2998 C C . ILE B 1 128 ? -1.469 -25.172 -4.191 1 98.12 128 ILE B C 1
ATOM 3000 O O . ILE B 1 128 ? -2.018 -24.75 -5.215 1 98.12 128 ILE B O 1
ATOM 3004 N N . PRO B 1 129 ? -1.996 -26.188 -3.533 1 98.12 129 PRO B N 1
ATOM 3005 C CA . PRO B 1 129 ? -3.121 -26.938 -4.113 1 98.12 129 PRO B CA 1
ATOM 3006 C C . PRO B 1 129 ? -4.383 -26.078 -4.238 1 98.12 129 PRO B C 1
ATOM 3008 O O . PRO B 1 129 ? -5.324 -26.453 -4.941 1 98.12 129 PRO B O 1
ATOM 3011 N N . LEU B 1 130 ? -4.457 -24.922 -3.582 1 98.56 130 LEU B N 1
ATOM 3012 C CA . LEU B 1 130 ? -5.637 -24.078 -3.605 1 98.56 130 LEU B CA 1
ATOM 3013 C C . LEU B 1 130 ? -5.598 -23.125 -4.801 1 98.56 130 LEU B C 1
ATOM 3015 O O . LEU B 1 130 ? -6.609 -22.5 -5.141 1 98.56 130 LEU B O 1
ATOM 3019 N N . ALA B 1 131 ? -4.492 -23.016 -5.504 1 98.69 131 ALA B N 1
ATOM 3020 C CA . ALA B 1 131 ? -4.23 -21.953 -6.48 1 98.69 131 ALA B CA 1
ATOM 3021 C C . ALA B 1 131 ? -4.938 -22.234 -7.801 1 98.69 131 ALA B C 1
ATOM 3023 O O . ALA B 1 131 ? -5.051 -23.391 -8.219 1 98.69 131 ALA B O 1
ATOM 3024 N N . ASP B 1 132 ? -5.398 -21.172 -8.43 1 98.69 132 ASP B N 1
ATOM 3025 C CA . ASP B 1 132 ? -5.723 -21.281 -9.844 1 98.69 132 ASP B CA 1
ATOM 3026 C C . ASP B 1 132 ? -4.461 -21.219 -10.703 1 98.69 132 ASP B C 1
ATOM 3028 O O . ASP B 1 132 ? -4.383 -21.875 -11.742 1 98.69 132 ASP B O 1
ATOM 3032 N N . VAL B 1 133 ? -3.523 -20.453 -10.258 1 98.81 133 VAL B N 1
ATOM 3033 C CA . VAL B 1 133 ? -2.244 -20.312 -10.945 1 98.81 133 VAL B CA 1
ATOM 3034 C C . VAL B 1 133 ? -1.149 -19.969 -9.93 1 98.81 133 VAL B C 1
ATOM 3036 O O . VAL B 1 133 ? -1.382 -19.219 -8.984 1 98.81 133 VAL B O 1
ATOM 3039 N N . ILE B 1 134 ? 0.021 -20.547 -10.062 1 98.69 134 ILE B N 1
ATOM 3040 C CA . ILE B 1 134 ? 1.197 -20.188 -9.281 1 98.69 134 ILE B CA 1
ATOM 3041 C C . ILE B 1 134 ? 2.25 -19.547 -10.188 1 98.69 134 ILE B C 1
ATOM 3043 O O . ILE B 1 134 ? 2.287 -19.828 -11.391 1 98.69 134 ILE B O 1
ATOM 3047 N N . THR B 1 135 ? 3.105 -18.703 -9.586 1 97.94 135 THR B N 1
ATOM 3048 C CA . THR B 1 135 ? 4.066 -17.953 -10.391 1 97.94 135 THR B CA 1
ATOM 3049 C C . THR B 1 135 ? 5.488 -18.188 -9.898 1 97.94 135 THR B C 1
ATOM 3051 O O . THR B 1 135 ? 6.238 -17.25 -9.648 1 97.94 135 THR B O 1
ATOM 3054 N N . PRO B 1 136 ? 5.938 -19.344 -9.891 1 95.44 136 PRO B N 1
ATOM 3055 C CA . PRO B 1 136 ? 7.277 -19.656 -9.398 1 95.44 136 PRO B CA 1
ATOM 3056 C C . PRO B 1 136 ? 8.383 -19.188 -10.344 1 95.44 136 PRO B C 1
ATOM 3058 O O . PRO B 1 136 ? 8.172 -19.109 -11.555 1 95.44 136 PRO B O 1
ATOM 3061 N N . ASN B 1 137 ? 9.477 -18.828 -9.719 1 91.06 137 ASN B N 1
ATOM 3062 C CA . ASN B 1 137 ? 10.672 -18.641 -10.547 1 91.06 137 ASN B CA 1
ATOM 3063 C C . ASN B 1 137 ? 11.375 -19.969 -10.812 1 91.06 137 ASN B C 1
ATOM 3065 O O . ASN B 1 137 ? 10.859 -21.031 -10.461 1 91.06 137 ASN B O 1
ATOM 3069 N N . TRP B 1 138 ? 12.492 -19.891 -11.5 1 88.75 138 TRP B N 1
ATOM 3070 C CA . TRP B 1 138 ? 13.234 -21.078 -11.906 1 88.75 138 TRP B CA 1
ATOM 3071 C C . TRP B 1 138 ? 13.547 -21.969 -10.703 1 88.75 138 TRP B C 1
ATOM 3073 O O . TRP B 1 138 ? 13.227 -23.156 -10.695 1 88.75 138 TRP B O 1
ATOM 3083 N N . GLY B 1 139 ? 14.156 -21.344 -9.633 1 88.69 139 GLY B N 1
ATOM 3084 C CA . GLY B 1 139 ? 14.508 -22.078 -8.438 1 88.69 139 GLY B CA 1
ATOM 3085 C C . GLY B 1 139 ? 13.312 -22.656 -7.707 1 88.69 139 GLY B C 1
ATOM 3086 O O . GLY B 1 139 ? 13.344 -23.797 -7.242 1 88.69 139 GLY B O 1
ATOM 3087 N N . GLU B 1 140 ? 12.266 -21.938 -7.621 1 92.75 140 GLU B N 1
ATOM 3088 C CA . GLU B 1 140 ? 11.039 -22.375 -6.973 1 92.75 140 GLU B CA 1
ATOM 3089 C C . GLU B 1 140 ? 10.375 -23.5 -7.766 1 92.75 140 GLU B C 1
ATOM 3091 O O . GLU B 1 140 ? 9.812 -24.422 -7.18 1 92.75 140 GLU B O 1
ATOM 3096 N N . THR B 1 141 ? 10.477 -23.438 -9.07 1 94.5 141 THR B N 1
ATOM 3097 C CA . THR B 1 141 ? 9.93 -24.5 -9.922 1 94.5 141 THR B CA 1
ATOM 3098 C C . THR B 1 141 ? 10.648 -25.812 -9.68 1 94.5 141 THR B C 1
ATOM 3100 O O . THR B 1 141 ? 10.023 -26.875 -9.625 1 94.5 141 THR B O 1
ATOM 3103 N N . GLU B 1 142 ? 11.969 -25.672 -9.539 1 94.5 142 GLU B N 1
ATOM 3104 C CA . GLU B 1 142 ? 12.742 -26.859 -9.242 1 94.5 142 GLU B CA 1
ATOM 3105 C C . GLU B 1 142 ? 12.32 -27.484 -7.918 1 94.5 142 GLU B C 1
ATOM 3107 O O . GLU B 1 142 ? 12.172 -28.703 -7.812 1 94.5 142 GLU B O 1
ATOM 3112 N N . ILE B 1 143 ? 12.07 -26.672 -6.969 1 93.88 143 ILE B N 1
ATOM 3113 C CA . ILE B 1 143 ? 11.711 -27.141 -5.633 1 93.88 143 ILE B CA 1
ATOM 3114 C C . ILE B 1 143 ? 10.336 -27.797 -5.668 1 93.88 143 ILE B C 1
ATOM 3116 O O . ILE B 1 143 ? 10.148 -28.906 -5.164 1 93.88 143 ILE B O 1
ATOM 3120 N N . ILE B 1 144 ? 9.375 -27.156 -6.305 1 96.81 144 ILE B N 1
ATOM 3121 C CA . ILE B 1 144 ? 7.992 -27.609 -6.293 1 96.81 144 ILE B CA 1
ATOM 3122 C C . ILE B 1 144 ? 7.859 -28.891 -7.129 1 96.81 144 ILE B C 1
ATOM 3124 O O . ILE B 1 144 ? 7.129 -29.812 -6.758 1 96.81 144 ILE B O 1
ATOM 3128 N N . SER B 1 145 ? 8.578 -28.969 -8.242 1 97.31 145 SER B N 1
ATOM 3129 C CA . SER B 1 145 ? 8.492 -30.125 -9.125 1 97.31 145 SER B CA 1
ATOM 3130 C C . SER B 1 145 ? 9.422 -31.25 -8.664 1 97.31 145 SER B C 1
ATOM 3132 O O . SER B 1 145 ? 9.32 -32.375 -9.141 1 97.31 145 SER B O 1
ATOM 3134 N N . ASN B 1 146 ? 10.328 -30.891 -7.754 1 96.5 146 ASN B N 1
ATOM 3135 C CA . ASN B 1 146 ? 11.375 -31.812 -7.348 1 96.5 146 ASN B CA 1
ATOM 3136 C C . ASN B 1 146 ? 12.164 -32.344 -8.547 1 96.5 146 ASN B C 1
ATOM 3138 O O . ASN B 1 146 ? 12.359 -33.531 -8.695 1 96.5 146 ASN B O 1
ATOM 3142 N N . MET B 1 147 ? 12.531 -31.391 -9.445 1 95.38 147 MET B N 1
ATOM 3143 C CA . MET B 1 147 ? 13.273 -31.688 -10.672 1 95.38 147 MET B CA 1
ATOM 3144 C C . MET B 1 147 ? 14.266 -30.578 -11 1 95.38 147 MET B C 1
ATOM 3146 O O . MET B 1 147 ? 13.953 -29.406 -10.852 1 95.38 147 MET B O 1
ATOM 3150 N N . LYS B 1 148 ? 15.453 -30.984 -11.367 1 95.19 148 LYS B N 1
ATOM 3151 C CA . LYS B 1 148 ? 16.406 -30 -11.875 1 95.19 148 LYS B CA 1
ATOM 3152 C C . LYS B 1 148 ? 16.031 -29.547 -13.281 1 95.19 148 LYS B C 1
ATOM 3154 O O . LYS B 1 148 ? 15.617 -30.359 -14.109 1 95.19 148 LYS B O 1
ATOM 3159 N N . ILE B 1 149 ? 16.188 -28.297 -13.523 1 92.81 149 ILE B N 1
ATOM 3160 C CA . ILE B 1 149 ? 15.875 -27.719 -14.82 1 92.81 149 ILE B CA 1
ATOM 3161 C C . ILE B 1 149 ? 17.141 -27.172 -15.477 1 92.81 149 ILE B C 1
ATOM 3163 O O . ILE B 1 149 ? 17.766 -26.25 -14.961 1 92.81 149 ILE B O 1
ATOM 3167 N N . ASN B 1 150 ? 17.5 -27.719 -16.609 1 91.19 150 ASN B N 1
ATOM 3168 C CA . ASN B 1 150 ? 18.75 -27.328 -17.266 1 91.19 150 ASN B CA 1
ATOM 3169 C C . ASN B 1 150 ? 18.5 -26.703 -18.625 1 91.19 150 ASN B C 1
ATOM 3171 O O . ASN B 1 150 ? 19.391 -26.109 -19.219 1 91.19 150 ASN B O 1
ATOM 3175 N N . ASN B 1 151 ? 17.328 -26.844 -19.141 1 89.56 151 ASN B N 1
ATOM 3176 C CA . ASN B 1 151 ? 16.969 -26.312 -20.453 1 89.56 151 ASN B CA 1
ATOM 3177 C C . ASN B 1 151 ? 15.461 -26.078 -20.562 1 89.56 151 ASN B C 1
ATOM 3179 O O . ASN B 1 151 ? 14.719 -26.297 -19.609 1 89.56 151 ASN B O 1
ATOM 3183 N N . GLU B 1 152 ? 15 -25.625 -21.672 1 91.25 152 GLU B N 1
ATOM 3184 C CA . GLU B 1 152 ? 13.602 -25.266 -21.906 1 91.25 152 GLU B CA 1
ATOM 3185 C C . GLU B 1 152 ? 12.703 -26.5 -21.844 1 91.25 152 GLU B C 1
ATOM 3187 O O . GLU B 1 152 ? 11.57 -26.422 -21.375 1 91.25 152 GLU B O 1
ATOM 3192 N N . GLU B 1 153 ? 13.234 -27.531 -22.391 1 94.81 153 GLU B N 1
ATOM 3193 C CA . GLU B 1 153 ? 12.453 -28.766 -22.344 1 94.81 153 GLU B CA 1
ATOM 3194 C C . GLU B 1 153 ? 12.203 -29.219 -20.906 1 94.81 153 GLU B C 1
ATOM 3196 O O . GLU B 1 153 ? 11.117 -29.688 -20.578 1 94.81 153 GLU B O 1
ATOM 3201 N N . ASP B 1 154 ? 13.242 -29.078 -20.078 1 95.44 154 ASP B N 1
ATOM 3202 C CA . ASP B 1 154 ? 13.102 -29.406 -18.656 1 95.44 154 ASP B CA 1
ATOM 3203 C C . ASP B 1 154 ? 12.055 -28.516 -18 1 95.44 154 ASP B C 1
ATOM 3205 O O . ASP B 1 154 ? 11.312 -28.969 -17.109 1 95.44 154 ASP B O 1
ATOM 3209 N N . MET B 1 155 ? 12.039 -27.281 -18.391 1 94.62 155 MET B N 1
ATOM 3210 C CA . MET B 1 155 ? 11.078 -26.344 -17.828 1 94.62 155 MET B CA 1
ATOM 3211 C C . MET B 1 155 ? 9.648 -26.781 -18.125 1 94.62 155 MET B C 1
ATOM 3213 O O . MET B 1 155 ? 8.781 -26.734 -17.25 1 94.62 155 MET B O 1
ATOM 3217 N N . ILE B 1 156 ? 9.414 -27.172 -19.375 1 97.06 156 ILE B N 1
ATOM 3218 C CA . ILE B 1 156 ? 8.102 -27.656 -19.781 1 97.06 156 ILE B CA 1
ATOM 3219 C C . ILE B 1 156 ? 7.715 -28.875 -18.953 1 97.06 156 ILE B C 1
ATOM 3221 O O . ILE B 1 156 ? 6.594 -28.969 -18.453 1 97.06 156 ILE B O 1
ATOM 3225 N N . LYS B 1 157 ? 8.648 -29.781 -18.766 1 97.94 157 LYS B N 1
ATOM 3226 C CA . LYS B 1 157 ? 8.398 -31 -18 1 97.94 157 LYS B CA 1
ATOM 3227 C C . LYS B 1 157 ? 8.086 -30.688 -16.547 1 97.94 157 LYS B C 1
ATOM 3229 O O . LYS B 1 157 ? 7.168 -31.266 -15.961 1 97.94 157 LYS B O 1
ATOM 3234 N N . ALA B 1 158 ? 8.914 -29.828 -15.992 1 97.69 158 ALA B N 1
ATOM 3235 C CA . ALA B 1 158 ? 8.719 -29.438 -14.594 1 97.69 158 ALA B CA 1
ATOM 3236 C C . ALA B 1 158 ? 7.352 -28.812 -14.383 1 97.69 158 ALA B C 1
ATOM 3238 O O . ALA B 1 158 ? 6.656 -29.125 -13.414 1 97.69 158 ALA B O 1
ATOM 3239 N N . ALA B 1 159 ? 6.973 -27.938 -15.258 1 98.12 159 ALA B N 1
ATOM 3240 C CA . ALA B 1 159 ? 5.672 -27.266 -15.172 1 98.12 159 ALA B CA 1
ATOM 3241 C C . ALA B 1 159 ? 4.531 -28.281 -15.289 1 98.12 159 ALA B C 1
ATOM 3243 O O . ALA B 1 159 ? 3.523 -28.172 -14.586 1 98.12 159 ALA B O 1
ATOM 3244 N N . LYS B 1 160 ? 4.691 -29.219 -16.172 1 98.44 160 LYS B N 1
ATOM 3245 C CA . LYS B 1 160 ? 3.695 -30.266 -16.328 1 98.44 160 LYS B CA 1
ATOM 3246 C C . LYS B 1 160 ? 3.537 -31.078 -15.055 1 98.44 160 LYS B C 1
ATOM 3248 O O . LYS B 1 160 ? 2.416 -31.391 -14.641 1 98.44 160 LYS B O 1
ATOM 3253 N N . ILE B 1 161 ? 4.656 -31.422 -14.469 1 98.5 161 ILE B N 1
ATOM 3254 C CA . ILE B 1 161 ? 4.633 -32.188 -13.227 1 98.5 161 ILE B CA 1
ATOM 3255 C C . ILE B 1 161 ? 3.842 -31.438 -12.172 1 98.5 161 ILE B C 1
ATOM 3257 O O . ILE B 1 161 ? 2.998 -32.031 -11.484 1 98.5 161 ILE B O 1
ATOM 3261 N N . ILE B 1 162 ? 4.121 -30.156 -12.039 1 98.5 162 ILE B N 1
ATOM 3262 C CA . ILE B 1 162 ? 3.439 -29.328 -11.047 1 98.5 162 ILE B CA 1
ATOM 3263 C C . ILE B 1 162 ? 1.945 -29.266 -11.367 1 98.5 162 ILE B C 1
ATOM 3265 O O . ILE B 1 162 ? 1.109 -29.469 -10.477 1 98.5 162 ILE B O 1
ATOM 3269 N N . PHE B 1 163 ? 1.581 -29.031 -12.625 1 98.44 163 PHE B N 1
ATOM 3270 C CA . PHE B 1 163 ? 0.191 -28.938 -13.062 1 98.44 163 PHE B CA 1
ATOM 3271 C C . PHE B 1 163 ? -0.561 -30.219 -12.727 1 98.44 163 PHE B C 1
ATOM 3273 O O . PHE B 1 163 ? -1.672 -30.172 -12.195 1 98.44 163 PHE B O 1
ATOM 3280 N N . GLU B 1 164 ? 0.021 -31.344 -13.039 1 98 164 GLU B N 1
ATOM 3281 C CA . GLU B 1 164 ? -0.631 -32.625 -12.844 1 98 164 GLU B CA 1
ATOM 3282 C C . GLU B 1 164 ? -0.792 -32.938 -11.367 1 98 164 GLU B C 1
ATOM 3284 O O . GLU B 1 164 ? -1.79 -33.562 -10.961 1 98 164 GLU B O 1
ATOM 3289 N N . LYS B 1 165 ? 0.168 -32.562 -10.617 1 98 165 LYS B N 1
ATOM 3290 C CA . LYS B 1 165 ? 0.16 -32.906 -9.195 1 98 165 LYS B CA 1
ATOM 3291 C C . LYS B 1 165 ? -0.819 -32.031 -8.43 1 98 165 LYS B C 1
ATOM 3293 O O . LYS B 1 165 ? -1.516 -32.5 -7.523 1 98 165 LYS B O 1
ATOM 3298 N N . TYR B 1 166 ? -0.843 -30.781 -8.742 1 97.81 166 TYR B N 1
ATOM 3299 C CA . TYR B 1 166 ? -1.573 -29.844 -7.898 1 97.81 166 TYR B CA 1
ATOM 3300 C C . TYR B 1 166 ? -2.787 -29.281 -8.625 1 97.81 166 TYR B C 1
ATOM 3302 O O . TYR B 1 166 ? -3.6 -28.562 -8.039 1 97.81 166 TYR B O 1
ATOM 3310 N N . ASN B 1 167 ? -2.965 -29.531 -9.922 1 96.44 167 ASN B N 1
ATOM 3311 C CA . ASN B 1 167 ? -4.109 -29.141 -10.734 1 96.44 167 ASN B CA 1
ATOM 3312 C C . ASN B 1 167 ? -4.273 -27.625 -10.781 1 96.44 167 ASN B C 1
ATOM 3314 O O . ASN B 1 167 ? -5.383 -27.109 -10.648 1 96.44 167 ASN B O 1
ATOM 3318 N N . CYS B 1 168 ? -3.188 -26.875 -10.852 1 97.5 168 CYS B N 1
ATOM 3319 C CA . CYS B 1 168 ? -3.168 -25.438 -11.016 1 97.5 168 CYS B CA 1
ATOM 3320 C C . CYS B 1 168 ? -2.285 -25.031 -12.195 1 97.5 168 CYS B C 1
ATOM 3322 O O . CYS B 1 168 ? -1.344 -25.75 -12.539 1 97.5 168 CYS B O 1
ATOM 3324 N N . ALA B 1 169 ? -2.635 -23.938 -12.875 1 98.75 169 ALA B N 1
ATOM 3325 C CA . ALA B 1 169 ? -1.761 -23.406 -13.922 1 98.75 169 ALA B CA 1
ATOM 3326 C C . ALA B 1 169 ? -0.421 -22.969 -13.344 1 98.75 169 ALA B C 1
ATOM 3328 O O . ALA B 1 169 ? -0.339 -22.594 -12.172 1 98.75 169 ALA B O 1
ATOM 3329 N N . VAL B 1 170 ? 0.604 -23.062 -14.148 1 98.69 170 VAL B N 1
ATOM 3330 C CA . VAL B 1 170 ? 1.952 -22.719 -13.711 1 98.69 170 VAL B CA 1
ATOM 3331 C C . VAL B 1 170 ? 2.551 -21.656 -14.633 1 98.69 170 VAL B C 1
ATOM 3333 O O . VAL B 1 170 ? 2.781 -21.922 -15.82 1 98.69 170 VAL B O 1
ATOM 3336 N N . TYR B 1 171 ? 2.717 -20.469 -14.117 1 98.31 171 TYR B N 1
ATOM 3337 C CA . TYR B 1 171 ? 3.463 -19.406 -14.781 1 98.31 171 TYR B CA 1
ATOM 3338 C C . TYR B 1 171 ? 4.883 -19.312 -14.234 1 98.31 171 TYR B C 1
ATOM 3340 O O . TYR B 1 171 ? 5.129 -18.594 -13.258 1 98.31 171 TYR B O 1
ATOM 3348 N N . THR B 1 172 ? 5.824 -19.938 -14.867 1 94.94 172 THR B N 1
ATOM 3349 C CA . THR B 1 172 ? 7.195 -19.984 -14.367 1 94.94 172 THR B CA 1
ATOM 3350 C C . THR B 1 172 ? 8.039 -18.891 -15.023 1 94.94 172 THR B C 1
ATOM 3352 O O . THR B 1 172 ? 8.07 -18.781 -16.25 1 94.94 172 THR B O 1
ATOM 3355 N N . LYS B 1 173 ? 8.672 -18.078 -14.164 1 89.38 173 LYS B N 1
ATOM 3356 C CA . LYS B 1 173 ? 9.578 -17.016 -14.609 1 89.38 173 LYS B CA 1
ATOM 3357 C C . LYS B 1 173 ? 10.992 -17.562 -14.828 1 89.38 173 LYS B C 1
ATOM 3359 O O . LYS B 1 173 ? 11.508 -18.297 -13.984 1 89.38 173 LYS B O 1
ATOM 3364 N N . THR B 1 174 ? 11.406 -17.391 -16.016 1 74.5 174 THR B N 1
ATOM 3365 C CA . THR B 1 174 ? 12.688 -17.984 -16.359 1 74.5 174 THR B CA 1
ATOM 3366 C C . THR B 1 174 ? 13.82 -16.984 -16.203 1 74.5 174 THR B C 1
ATOM 3368 O O . THR B 1 174 ? 13.648 -15.797 -16.516 1 74.5 174 THR B O 1
ATOM 3371 N N . THR B 1 175 ? 14.508 -16.938 -15.039 1 58.66 175 THR B N 1
ATOM 3372 C CA . THR B 1 175 ? 15.734 -16.156 -14.977 1 58.66 175 THR B CA 1
ATOM 3373 C C . THR B 1 175 ? 16.859 -16.844 -15.75 1 58.66 175 THR B C 1
ATOM 3375 O O . THR B 1 175 ? 18.031 -16.469 -15.609 1 58.66 175 THR B O 1
ATOM 3378 N N . LEU B 1 176 ? 16.484 -17.922 -16.344 1 48.78 176 LEU B N 1
ATOM 3379 C CA . LEU B 1 176 ? 17.562 -18.812 -16.781 1 48.78 176 LEU B CA 1
ATOM 3380 C C . LEU B 1 176 ? 18.609 -18.047 -17.562 1 48.78 176 LEU B C 1
ATOM 3382 O O . LEU B 1 176 ? 18.312 -17 -18.156 1 48.78 176 LEU B O 1
ATOM 3386 N N . GLN B 1 177 ? 19.812 -18.656 -17.359 1 49.31 177 GLN B N 1
ATOM 3387 C CA . GLN B 1 177 ? 21.094 -18.531 -18.047 1 49.31 177 GLN B CA 1
ATOM 3388 C C . GLN B 1 177 ? 20.938 -18.719 -19.562 1 49.31 177 GLN B C 1
ATOM 3390 O O . GLN B 1 177 ? 20.328 -19.688 -20 1 49.31 177 GLN B O 1
ATOM 3395 N N . GLY B 1 178 ? 20.625 -17.672 -20.219 1 53.06 178 GLY B N 1
ATOM 3396 C CA . GLY B 1 178 ? 20.734 -17.594 -21.656 1 53.06 178 GLY B CA 1
ATOM 3397 C C . GLY B 1 178 ? 20.344 -16.234 -22.219 1 53.06 178 GLY B C 1
ATOM 3398 O O . GLY B 1 178 ? 20.312 -15.25 -21.484 1 53.06 178 GLY B O 1
ATOM 3399 N N . ASN B 1 179 ? 20.109 -16.266 -23.516 1 60.97 179 ASN B N 1
ATOM 3400 C CA . ASN B 1 179 ? 20.062 -15.078 -24.359 1 60.97 179 ASN B CA 1
ATOM 3401 C C . ASN B 1 179 ? 18.688 -14.422 -24.328 1 60.97 179 ASN B C 1
ATOM 3403 O O . ASN B 1 179 ? 18.484 -13.375 -24.953 1 60.97 179 ASN B O 1
ATOM 3407 N N . ASN B 1 180 ? 17.578 -15.227 -23.406 1 69.62 180 ASN B N 1
ATOM 3408 C CA . ASN B 1 180 ? 16.297 -14.539 -23.438 1 69.62 180 ASN B CA 1
ATOM 3409 C C . ASN B 1 180 ? 15.625 -14.547 -22.062 1 69.62 180 ASN B C 1
ATOM 3411 O O . ASN B 1 180 ? 16.109 -15.203 -21.141 1 69.62 180 ASN B O 1
ATOM 3415 N N . ALA B 1 181 ? 14.633 -13.727 -21.797 1 83.81 181 ALA B N 1
ATOM 3416 C CA . ALA B 1 181 ? 13.852 -13.602 -20.578 1 83.81 181 ALA B CA 1
ATOM 3417 C C . ALA B 1 181 ? 12.438 -14.141 -20.766 1 83.81 181 ALA B C 1
ATOM 3419 O O . ALA B 1 181 ? 11.469 -13.562 -20.266 1 83.81 181 ALA B O 1
ATOM 3420 N N . ASN B 1 182 ? 12.352 -15.273 -21.609 1 91 182 ASN B N 1
ATOM 3421 C CA . ASN B 1 182 ? 11.031 -15.859 -21.828 1 91 182 ASN B CA 1
ATOM 3422 C C . ASN B 1 182 ? 10.516 -16.578 -20.578 1 91 182 ASN B C 1
ATOM 3424 O O . ASN B 1 182 ? 11.281 -17.234 -19.875 1 91 182 ASN B O 1
ATOM 3428 N N . ASP B 1 183 ? 9.219 -16.422 -20.375 1 94.94 183 ASP B N 1
ATOM 3429 C CA . ASP B 1 183 ? 8.523 -17.172 -19.328 1 94.94 183 ASP B CA 1
ATOM 3430 C C . ASP B 1 183 ? 7.688 -18.297 -19.938 1 94.94 183 ASP B C 1
ATOM 3432 O O . ASP B 1 183 ? 7.531 -18.359 -21.156 1 94.94 183 ASP B O 1
ATOM 3436 N N . LEU B 1 184 ? 7.273 -19.203 -19.125 1 96.81 184 LEU B N 1
ATOM 3437 C CA . LEU B 1 184 ? 6.453 -20.312 -19.578 1 96.81 184 LEU B CA 1
ATOM 3438 C C . LEU B 1 184 ? 5.156 -20.391 -18.781 1 96.81 184 LEU B C 1
ATOM 3440 O O . LEU B 1 184 ? 5.172 -20.328 -17.547 1 96.81 184 LEU B O 1
ATOM 3444 N N . LEU B 1 185 ? 4.039 -20.469 -19.516 1 98.38 185 LEU B N 1
ATOM 3445 C CA . LEU B 1 185 ? 2.732 -20.719 -18.906 1 98.38 185 LEU B CA 1
ATOM 3446 C C . LEU B 1 185 ? 2.242 -22.125 -19.266 1 98.38 185 LEU B C 1
ATOM 3448 O O . LEU B 1 185 ? 2.168 -22.484 -20.438 1 98.38 185 LEU B O 1
ATOM 3452 N N . TYR B 1 186 ? 1.985 -22.938 -18.266 1 98.56 186 TYR B N 1
ATOM 3453 C CA . TYR B 1 186 ? 1.402 -24.266 -18.453 1 98.56 186 TYR B CA 1
ATOM 3454 C C . TYR B 1 186 ? -0.018 -24.312 -17.891 1 98.56 186 TYR B C 1
ATOM 3456 O O . TYR B 1 186 ? -0.251 -23.969 -16.734 1 98.56 186 TYR B O 1
ATOM 3464 N N . THR B 1 187 ? -0.963 -24.703 -18.766 1 98.25 187 THR B N 1
ATOM 3465 C CA . THR B 1 187 ? -2.371 -24.781 -18.391 1 98.25 187 THR B CA 1
ATOM 3466 C C . THR B 1 187 ? -2.959 -26.141 -18.781 1 98.25 187 THR B C 1
ATOM 3468 O O . THR B 1 187 ? -2.242 -27.016 -19.266 1 98.25 187 THR B O 1
ATOM 3471 N N . LYS B 1 188 ? -4.238 -26.281 -18.531 1 96.81 188 LYS B N 1
ATOM 3472 C CA . LYS B 1 188 ? -4.941 -27.5 -18.938 1 96.81 188 LYS B CA 1
ATOM 3473 C C . LYS B 1 188 ? -4.91 -27.688 -20.453 1 96.81 188 LYS B C 1
ATOM 3475 O O . LYS B 1 188 ? -5.023 -28.797 -20.953 1 96.81 188 LYS B O 1
ATOM 3480 N N . ASP B 1 189 ? -4.707 -26.531 -21.188 1 97.06 189 ASP B N 1
ATOM 3481 C CA . ASP B 1 189 ? -4.73 -26.562 -22.656 1 97.06 189 ASP B CA 1
ATOM 3482 C C . ASP B 1 189 ? -3.33 -26.781 -23.219 1 97.06 189 ASP B C 1
ATOM 3484 O O . ASP B 1 189 ? -3.156 -26.859 -24.438 1 97.06 189 ASP B O 1
ATOM 3488 N N . GLY B 1 190 ? -2.361 -26.859 -22.375 1 97.19 190 GLY B N 1
ATOM 3489 C CA . GLY B 1 190 ? -0.984 -27 -22.812 1 97.19 190 GLY B CA 1
ATOM 3490 C C . GLY B 1 190 ? -0.082 -25.875 -22.344 1 97.19 190 GLY B C 1
ATOM 3491 O O . GLY B 1 190 ? -0.394 -25.203 -21.359 1 97.19 190 GLY B O 1
ATOM 3492 N N . TYR B 1 191 ? 1.098 -25.812 -23 1 97.81 191 TYR B N 1
ATOM 3493 C CA . TYR B 1 191 ? 2.061 -24.797 -22.562 1 97.81 191 TYR B CA 1
ATOM 3494 C C . TYR B 1 191 ? 2.172 -23.672 -23.594 1 97.81 191 TYR B C 1
ATOM 3496 O O . TYR B 1 191 ? 1.932 -23.891 -24.781 1 97.81 191 TYR B O 1
ATOM 3504 N N . TYR B 1 192 ? 2.475 -22.469 -23.141 1 97.69 192 TYR B N 1
ATOM 3505 C CA . TYR B 1 192 ? 2.717 -21.266 -23.938 1 97.69 192 TYR B CA 1
ATOM 3506 C C . TYR B 1 192 ? 3.982 -20.547 -23.484 1 97.69 192 TYR B C 1
ATOM 3508 O O . TYR B 1 192 ? 4.164 -20.312 -22.281 1 97.69 192 TYR B O 1
ATOM 3516 N N . TRP B 1 193 ? 4.816 -20.266 -24.438 1 95.44 193 TRP B N 1
ATOM 3517 C CA . TRP B 1 193 ? 5.926 -19.375 -24.109 1 95.44 193 TRP B CA 1
ATOM 3518 C C . TRP B 1 193 ? 5.48 -17.922 -24.141 1 95.44 193 TRP B C 1
ATOM 3520 O O . TRP B 1 193 ? 4.766 -17.5 -25.062 1 95.44 193 TRP B O 1
ATOM 3530 N N . ILE B 1 194 ? 5.82 -17.219 -23.078 1 95.88 194 ILE B N 1
ATOM 3531 C CA . ILE B 1 194 ? 5.602 -15.781 -23 1 95.88 194 ILE B CA 1
ATOM 3532 C C . ILE B 1 194 ? 6.91 -15.039 -23.281 1 95.88 194 ILE B C 1
ATOM 3534 O O . ILE B 1 194 ? 7.828 -15.062 -22.453 1 95.88 194 ILE B O 1
ATOM 3538 N N . GLU B 1 195 ? 6.953 -14.352 -24.375 1 90.19 195 GLU B N 1
ATOM 3539 C CA . GLU B 1 195 ? 8.195 -13.727 -24.828 1 90.19 195 GLU B CA 1
ATOM 3540 C C . GLU B 1 195 ? 8.586 -12.562 -23.906 1 90.19 195 GLU B C 1
ATOM 3542 O O . GLU B 1 195 ? 7.727 -11.812 -23.453 1 90.19 195 GLU B O 1
ATOM 3547 N N . GLY B 1 196 ? 9.867 -12.523 -23.656 1 87.31 196 GLY B N 1
ATOM 3548 C CA . GLY B 1 196 ? 10.438 -11.43 -22.891 1 87.31 196 GLY B CA 1
ATOM 3549 C C . GLY B 1 196 ? 11.789 -10.984 -23.406 1 87.31 196 GLY B C 1
ATOM 3550 O O . GLY B 1 196 ? 12.445 -11.711 -24.156 1 87.31 196 GLY B O 1
ATOM 3551 N N . GLU B 1 197 ? 12.094 -9.742 -23.094 1 83.25 197 GLU B N 1
ATOM 3552 C CA . GLU B 1 197 ? 13.375 -9.156 -23.469 1 83.25 197 GLU B CA 1
ATOM 3553 C C . GLU B 1 197 ? 14.336 -9.148 -22.281 1 83.25 197 GLU B C 1
ATOM 3555 O O . GLU B 1 197 ? 13.938 -8.836 -21.156 1 83.25 197 GLU B O 1
ATOM 3560 N N . LYS B 1 198 ? 15.547 -9.609 -22.562 1 80.75 198 LYS B N 1
ATOM 3561 C CA . LYS B 1 198 ? 16.562 -9.508 -21.531 1 80.75 198 LYS B CA 1
ATOM 3562 C C . LYS B 1 198 ? 17.078 -8.078 -21.391 1 80.75 198 LYS B C 1
ATOM 3564 O O . LYS B 1 198 ? 17.5 -7.469 -22.391 1 80.75 198 LYS B O 1
ATOM 3569 N N . LEU B 1 199 ? 16.953 -7.656 -20.219 1 80.88 199 LEU B N 1
ATOM 3570 C CA . LEU B 1 199 ? 17.406 -6.293 -19.953 1 80.88 199 LEU B CA 1
ATOM 3571 C C . LEU B 1 199 ? 18.703 -6.301 -19.141 1 80.88 199 LEU B C 1
ATOM 3573 O O . LEU B 1 199 ? 18.938 -7.215 -18.359 1 80.88 199 LEU B O 1
ATOM 3577 N N . LYS B 1 200 ? 19.672 -5.336 -19.359 1 76.5 200 LYS B N 1
ATOM 3578 C CA . LYS B 1 200 ? 20.938 -5.195 -18.656 1 76.5 200 LYS B CA 1
ATOM 3579 C C . LYS B 1 200 ? 20.734 -4.59 -17.266 1 76.5 200 LYS B C 1
ATOM 3581 O O . LYS B 1 200 ? 21.641 -4.582 -16.438 1 76.5 200 LYS B O 1
ATOM 3586 N N . ASN B 1 201 ? 19.531 -4.449 -16.953 1 69.69 201 ASN B N 1
ATOM 3587 C CA . ASN B 1 201 ? 19.203 -3.734 -15.727 1 69.69 201 ASN B CA 1
ATOM 3588 C C . ASN B 1 201 ? 19.391 -4.621 -14.5 1 69.69 201 ASN B C 1
ATOM 3590 O O . ASN B 1 201 ? 19.078 -5.809 -14.531 1 69.69 201 ASN B O 1
ATOM 3594 N N . THR B 1 202 ? 19.984 -3.967 -13.562 1 68.12 202 THR B N 1
ATOM 3595 C CA . THR B 1 202 ? 20.281 -4.684 -12.328 1 68.12 202 THR B CA 1
ATOM 3596 C C . THR B 1 202 ? 19.188 -4.461 -11.289 1 68.12 202 THR B C 1
ATOM 3598 O O . THR B 1 202 ? 19.109 -5.184 -10.289 1 68.12 202 THR B O 1
ATOM 3601 N N . ASN B 1 203 ? 18.406 -3.492 -11.492 1 76.44 203 ASN B N 1
ATOM 3602 C CA . ASN B 1 203 ? 17.359 -3.221 -10.516 1 76.44 203 ASN B CA 1
ATOM 3603 C C . ASN B 1 203 ? 16.125 -4.098 -10.758 1 76.44 203 ASN B C 1
ATOM 3605 O O . ASN B 1 203 ? 15.312 -3.809 -11.633 1 76.44 203 ASN B O 1
ATOM 3609 N N . VAL B 1 204 ? 16.062 -5.164 -9.945 1 77.06 204 VAL B N 1
ATOM 3610 C CA . VAL B 1 204 ? 15.031 -6.164 -10.227 1 77.06 204 VAL B CA 1
ATOM 3611 C C . VAL B 1 204 ? 14.234 -6.461 -8.961 1 77.06 204 VAL B C 1
ATOM 3613 O O . VAL B 1 204 ? 13.375 -7.344 -8.961 1 77.06 204 VAL B O 1
ATOM 3616 N N . ARG B 1 205 ? 14.438 -5.668 -7.938 1 82.75 205 ARG B N 1
ATOM 3617 C CA . ARG B 1 205 ? 13.734 -5.914 -6.684 1 82.75 205 ARG B CA 1
ATOM 3618 C C . ARG B 1 205 ? 12.227 -5.742 -6.863 1 82.75 205 ARG B C 1
ATOM 3620 O O . ARG B 1 205 ? 11.773 -4.727 -7.391 1 82.75 205 ARG B O 1
ATOM 3627 N N . GLY B 1 206 ? 11.523 -6.738 -6.508 1 88.31 206 GLY B N 1
ATOM 3628 C CA . GLY B 1 206 ? 10.07 -6.668 -6.516 1 88.31 206 GLY B CA 1
ATOM 3629 C C . GLY B 1 206 ? 9.453 -7.125 -7.824 1 88.31 206 GLY B C 1
ATOM 3630 O O . GLY B 1 206 ? 8.234 -7.082 -7.992 1 88.31 206 GLY B O 1
ATOM 3631 N N . THR B 1 207 ? 10.266 -7.637 -8.75 1 90.19 207 THR B N 1
ATOM 3632 C CA . THR B 1 207 ? 9.766 -8.062 -10.055 1 90.19 207 THR B CA 1
ATOM 3633 C C . THR B 1 207 ? 8.75 -9.188 -9.914 1 90.19 207 THR B C 1
ATOM 3635 O O . THR B 1 207 ? 7.723 -9.195 -10.594 1 90.19 207 THR B O 1
ATOM 3638 N N . GLY B 1 208 ? 9.008 -10.109 -9.055 1 92.12 208 GLY B N 1
ATOM 3639 C CA . GLY B 1 208 ? 8.078 -11.203 -8.828 1 92.12 208 GLY B CA 1
ATOM 3640 C C . GLY B 1 208 ? 6.75 -10.75 -8.242 1 92.12 208 GLY B C 1
ATOM 3641 O O . GLY B 1 208 ? 5.688 -11.164 -8.703 1 92.12 208 GLY B O 1
ATOM 3642 N N . CYS B 1 209 ? 6.805 -9.898 -7.199 1 95.31 209 CYS B N 1
ATOM 3643 C CA . CYS B 1 209 ? 5.602 -9.336 -6.598 1 95.31 209 CYS B CA 1
ATOM 3644 C C . CYS B 1 209 ? 4.785 -8.562 -7.625 1 95.31 209 CYS B C 1
ATOM 3646 O O . CYS B 1 209 ? 3.559 -8.695 -7.672 1 95.31 209 CYS B O 1
ATOM 3648 N N . THR B 1 210 ? 5.465 -7.824 -8.438 1 97.06 210 THR B N 1
ATOM 3649 C CA . THR B 1 210 ? 4.82 -6.988 -9.445 1 97.06 210 THR B CA 1
ATOM 3650 C C . THR B 1 210 ? 4.152 -7.848 -10.516 1 97.06 210 THR B C 1
ATOM 3652 O O . THR B 1 210 ? 3.012 -7.586 -10.906 1 97.06 210 THR B O 1
ATOM 3655 N N . LEU B 1 211 ? 4.84 -8.852 -10.961 1 97 211 LEU B N 1
ATOM 3656 C CA . LEU B 1 211 ? 4.305 -9.727 -12 1 97 211 LEU B CA 1
ATOM 3657 C C . LEU B 1 211 ? 3.041 -10.43 -11.523 1 97 211 LEU B C 1
ATOM 3659 O O . LEU B 1 211 ? 2.029 -10.453 -12.227 1 97 211 LEU B O 1
ATOM 3663 N N . SER B 1 212 ? 3.125 -11.016 -10.375 1 98.44 212 SER B N 1
ATOM 3664 C CA . SER B 1 212 ? 1.98 -11.758 -9.852 1 98.44 212 SER B CA 1
ATOM 3665 C C . SER B 1 212 ? 0.803 -10.828 -9.57 1 98.44 212 SER B C 1
ATOM 3667 O O . SER B 1 212 ? -0.354 -11.211 -9.766 1 98.44 212 SER B O 1
ATOM 3669 N N . SER B 1 213 ? 1.061 -9.609 -9.133 1 98.69 213 SER B N 1
ATOM 3670 C CA . SER B 1 213 ? -0.001 -8.641 -8.875 1 98.69 213 SER B CA 1
ATOM 3671 C C . SER B 1 213 ? -0.618 -8.141 -10.18 1 98.69 213 SER B C 1
ATOM 3673 O O . SER B 1 213 ? -1.828 -7.922 -10.258 1 98.69 213 SER B O 1
ATOM 3675 N N . ALA B 1 214 ? 0.243 -7.914 -11.188 1 98.75 214 ALA B N 1
ATOM 3676 C CA . ALA B 1 214 ? -0.264 -7.543 -12.508 1 98.75 214 ALA B CA 1
ATOM 3677 C C . ALA B 1 214 ? -1.149 -8.641 -13.086 1 98.75 214 ALA B C 1
ATOM 3679 O O . ALA B 1 214 ? -2.217 -8.367 -13.633 1 98.75 214 ALA B O 1
ATOM 3680 N N . LEU B 1 215 ? -0.698 -9.875 -12.938 1 98.88 215 LEU B N 1
ATOM 3681 C CA . LEU B 1 215 ? -1.483 -11.016 -13.383 1 98.88 215 LEU B CA 1
ATOM 3682 C C . LEU B 1 215 ? -2.842 -11.047 -12.695 1 98.88 215 LEU B C 1
ATOM 3684 O O . LEU B 1 215 ? -3.877 -11.164 -13.352 1 98.88 215 LEU B O 1
ATOM 3688 N N . ALA B 1 216 ? -2.832 -10.922 -11.367 1 98.88 216 ALA B N 1
ATOM 3689 C CA . ALA B 1 216 ? -4.066 -10.93 -10.586 1 98.88 216 ALA B CA 1
ATOM 3690 C C . ALA B 1 216 ? -4.992 -9.789 -11.016 1 98.88 216 ALA B C 1
ATOM 3692 O O . ALA B 1 216 ? -6.207 -9.977 -11.117 1 98.88 216 ALA B O 1
ATOM 3693 N N . SER B 1 217 ? -4.43 -8.602 -11.25 1 98.88 217 SER B N 1
ATOM 3694 C CA . SER B 1 217 ? -5.215 -7.441 -11.656 1 98.88 217 SER B CA 1
ATOM 3695 C C . SER B 1 217 ? -5.895 -7.688 -13 1 98.88 217 SER B C 1
ATOM 3697 O O . SER B 1 217 ? -7.078 -7.387 -13.172 1 98.88 217 SER B O 1
ATOM 3699 N N . ASN B 1 218 ? -5.18 -8.195 -13.945 1 98.81 218 ASN B N 1
ATOM 3700 C CA . ASN B 1 218 ? -5.727 -8.469 -15.273 1 98.81 218 ASN B CA 1
ATOM 3701 C C . ASN B 1 218 ? -6.801 -9.555 -15.227 1 98.81 218 ASN B C 1
ATOM 3703 O O . ASN B 1 218 ? -7.809 -9.461 -15.922 1 98.81 218 ASN B O 1
ATOM 3707 N N . LEU B 1 219 ? -6.574 -10.586 -14.398 1 98.88 219 LEU B N 1
ATOM 3708 C CA . LEU B 1 219 ? -7.586 -11.617 -14.219 1 98.88 219 LEU B CA 1
ATOM 3709 C C . LEU B 1 219 ? -8.859 -11.031 -13.602 1 98.88 219 LEU B C 1
ATOM 3711 O O . LEU B 1 219 ? -9.969 -11.375 -14.023 1 98.88 219 LEU B O 1
ATOM 3715 N N . ALA B 1 220 ? -8.664 -10.188 -12.609 1 98.75 220 ALA B N 1
ATOM 3716 C CA . ALA B 1 220 ? -9.805 -9.516 -11.992 1 98.75 220 ALA B CA 1
ATOM 3717 C C . ALA B 1 220 ? -10.625 -8.758 -13.023 1 98.75 220 ALA B C 1
ATOM 3719 O O . ALA B 1 220 ? -11.859 -8.703 -12.938 1 98.75 220 ALA B O 1
ATOM 3720 N N . LYS B 1 221 ? -9.953 -8.234 -14.023 1 98.31 221 LYS B N 1
ATOM 3721 C C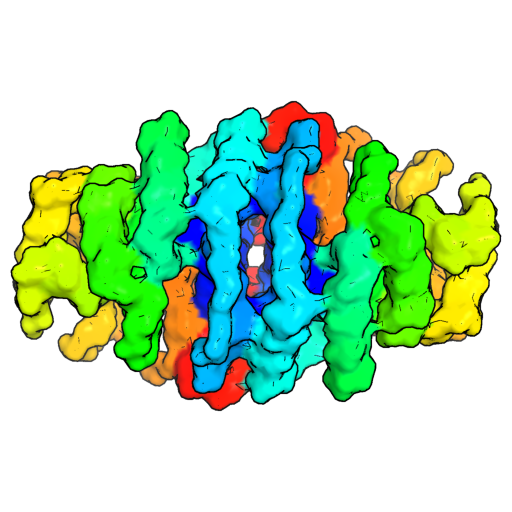A . LYS B 1 221 ? -10.594 -7.441 -15.07 1 98.31 221 LYS B CA 1
ATOM 3722 C C . LYS B 1 221 ? -11.258 -8.336 -16.109 1 98.31 221 LYS B C 1
ATOM 3724 O O . LYS B 1 221 ? -11.891 -7.836 -17.047 1 98.31 221 LYS B O 1
ATOM 3729 N N . GLY B 1 222 ? -11.062 -9.609 -16.016 1 98.25 222 GLY B N 1
ATOM 3730 C CA . GLY B 1 222 ? -11.797 -10.539 -16.859 1 98.25 222 GLY B CA 1
ATOM 3731 C C . GLY B 1 222 ? -10.961 -11.094 -18 1 98.25 222 GLY B C 1
ATOM 3732 O O . GLY B 1 222 ? -11.469 -11.836 -18.844 1 98.25 222 GLY B O 1
ATOM 3733 N N . MET B 1 223 ? -9.695 -10.797 -18.078 1 98.31 223 MET B N 1
ATOM 3734 C CA . MET B 1 223 ? -8.828 -11.375 -19.109 1 98.31 223 MET B CA 1
ATOM 3735 C C . MET B 1 223 ? -8.648 -12.875 -18.891 1 98.31 223 MET B C 1
ATOM 3737 O O . MET B 1 223 ? -8.609 -13.344 -17.75 1 98.31 223 MET B O 1
ATOM 3741 N N . ASP B 1 224 ? -8.539 -13.562 -20 1 98.19 224 ASP B N 1
ATOM 3742 C CA . ASP B 1 224 ? -8.172 -14.969 -19.844 1 98.19 224 ASP B CA 1
ATOM 3743 C C . ASP B 1 224 ? -6.719 -15.109 -19.391 1 98.19 224 ASP B C 1
ATOM 3745 O O . ASP B 1 224 ? -5.93 -14.172 -19.516 1 98.19 224 ASP B O 1
ATOM 3749 N N . LEU B 1 225 ? -6.387 -16.25 -18.938 1 98.56 225 LEU B N 1
ATOM 3750 C CA . LEU B 1 225 ? -5.113 -16.469 -18.25 1 98.56 225 LEU B CA 1
ATOM 3751 C C . LEU B 1 225 ? -3.943 -16.172 -19.172 1 98.56 225 LEU B C 1
ATOM 3753 O O . LEU B 1 225 ? -2.971 -15.531 -18.781 1 98.56 225 LEU B O 1
ATOM 3757 N N . LEU B 1 226 ? -3.984 -16.641 -20.406 1 98.44 226 LEU B N 1
ATOM 3758 C CA . LEU B 1 226 ? -2.891 -16.406 -21.344 1 98.44 226 LEU B CA 1
ATOM 3759 C C . LEU B 1 226 ? -2.723 -14.914 -21.625 1 98.44 226 LEU B C 1
ATOM 3761 O O . LEU B 1 226 ? -1.613 -14.383 -21.531 1 98.44 226 LEU B O 1
ATOM 3765 N N . SER B 1 227 ? -3.783 -14.211 -21.969 1 98.44 227 SER B N 1
ATOM 3766 C CA . SER B 1 227 ? -3.74 -12.773 -22.234 1 98.44 227 SER B CA 1
ATOM 3767 C C . SER B 1 227 ? -3.27 -12 -21.016 1 98.44 227 SER B C 1
ATOM 3769 O O . SER B 1 227 ? -2.492 -11.047 -21.125 1 98.44 227 SER B O 1
ATOM 3771 N N . ALA B 1 228 ? -3.787 -12.406 -19.828 1 98.62 228 ALA B N 1
ATOM 3772 C CA . ALA B 1 228 ? -3.389 -11.766 -18.578 1 98.62 228 ALA B CA 1
ATOM 3773 C C . ALA B 1 228 ? -1.891 -11.93 -18.344 1 98.62 228 ALA B C 1
ATOM 3775 O O . ALA B 1 228 ? -1.227 -11 -17.875 1 98.62 228 ALA B O 1
ATOM 3776 N N . SER B 1 229 ? -1.396 -13.094 -18.625 1 98.19 229 SER B N 1
ATOM 3777 C CA . SER B 1 229 ? 0.023 -13.391 -18.453 1 98.19 229 SER B CA 1
ATOM 3778 C C . SER B 1 229 ? 0.884 -12.531 -19.375 1 98.19 229 SER B C 1
ATOM 3780 O O . SER B 1 229 ? 1.881 -11.945 -18.938 1 98.19 229 SER B O 1
ATOM 3782 N N . LYS B 1 230 ? 0.503 -12.445 -20.656 1 97.81 230 LYS B N 1
ATOM 3783 C CA . LYS B 1 230 ? 1.237 -11.633 -21.609 1 97.81 230 LYS B CA 1
ATOM 3784 C C . LYS B 1 230 ? 1.238 -10.156 -21.203 1 97.81 230 LYS B C 1
ATOM 3786 O O . LYS B 1 230 ? 2.27 -9.492 -21.281 1 97.81 230 LYS B O 1
ATOM 3791 N N . ALA B 1 231 ? 0.117 -9.695 -20.781 1 98.25 231 ALA B N 1
ATOM 3792 C CA . ALA B 1 231 ? -0.007 -8.305 -20.359 1 98.25 231 ALA B CA 1
ATOM 3793 C C . ALA B 1 231 ? 0.839 -8.031 -19.109 1 98.25 231 ALA B C 1
ATOM 3795 O O . ALA B 1 231 ? 1.46 -6.969 -19 1 98.25 231 ALA B O 1
ATOM 3796 N N . ALA B 1 232 ? 0.836 -8.984 -18.156 1 97.94 232 ALA B N 1
ATOM 3797 C CA . ALA B 1 232 ? 1.64 -8.836 -16.953 1 97.94 232 ALA B CA 1
ATOM 3798 C C . ALA B 1 232 ? 3.127 -8.758 -17.281 1 97.94 232 ALA B C 1
ATOM 3800 O O . ALA B 1 232 ? 3.848 -7.922 -16.734 1 97.94 232 ALA B O 1
ATOM 3801 N N . LYS B 1 233 ? 3.572 -9.602 -18.188 1 95.81 233 LYS B N 1
ATOM 3802 C CA . LYS B 1 233 ? 4.969 -9.594 -18.609 1 95.81 233 LYS B CA 1
ATOM 3803 C C . LYS B 1 233 ? 5.336 -8.266 -19.266 1 95.81 233 LYS B C 1
ATOM 3805 O O . LYS B 1 233 ? 6.41 -7.719 -19.016 1 95.81 233 LYS B O 1
ATOM 3810 N N . ARG B 1 234 ? 4.488 -7.777 -20.125 1 95.94 234 ARG B N 1
ATOM 3811 C CA . ARG B 1 234 ? 4.723 -6.496 -20.781 1 95.94 234 ARG B CA 1
ATOM 3812 C C . ARG B 1 234 ? 4.84 -5.371 -19.766 1 95.94 234 ARG B C 1
ATOM 3814 O O . ARG B 1 234 ? 5.715 -4.512 -19.875 1 95.94 234 ARG B O 1
ATOM 3821 N N . TYR B 1 235 ? 3.959 -5.379 -18.797 1 96.56 235 TYR B N 1
ATOM 3822 C CA . TYR B 1 235 ? 3.979 -4.363 -17.75 1 96.56 235 TYR B CA 1
ATOM 3823 C C . TYR B 1 235 ? 5.305 -4.375 -17 1 96.56 235 TYR B C 1
ATOM 3825 O O . TYR B 1 235 ? 5.941 -3.33 -16.844 1 96.56 235 TYR B O 1
ATOM 3833 N N . VAL B 1 236 ? 5.707 -5.547 -16.562 1 94.69 236 VAL B N 1
ATOM 3834 C CA . VAL B 1 236 ? 6.918 -5.676 -15.758 1 94.69 236 VAL B CA 1
ATOM 3835 C C . VAL B 1 236 ? 8.141 -5.297 -16.594 1 94.69 236 VAL B C 1
ATOM 3837 O O . VAL B 1 236 ? 9.047 -4.621 -16.109 1 94.69 236 VAL B O 1
ATOM 3840 N N . THR B 1 237 ? 8.18 -5.711 -17.828 1 92.44 237 THR B N 1
ATOM 3841 C CA . THR B 1 237 ? 9.297 -5.395 -18.719 1 92.44 237 THR B CA 1
ATOM 3842 C C . THR B 1 237 ? 9.43 -3.885 -18.891 1 92.44 237 THR B C 1
ATOM 3844 O O . THR B 1 237 ? 10.531 -3.34 -18.812 1 92.44 237 THR B O 1
ATOM 3847 N N . ASN B 1 238 ? 8.344 -3.232 -19.094 1 93.81 238 ASN B N 1
ATOM 3848 C CA . ASN B 1 238 ? 8.375 -1.785 -19.281 1 93.81 238 ASN B CA 1
ATOM 3849 C C . ASN B 1 238 ? 8.719 -1.066 -17.969 1 93.81 238 ASN B C 1
ATOM 3851 O O . ASN B 1 238 ? 9.391 -0.033 -18 1 93.81 238 ASN B O 1
ATOM 3855 N N . ALA B 1 239 ? 8.234 -1.59 -16.875 1 93.94 239 ALA B N 1
ATOM 3856 C CA . ALA B 1 239 ? 8.594 -1.021 -15.578 1 93.94 239 ALA B CA 1
ATOM 3857 C C . ALA B 1 239 ? 10.094 -1.128 -15.336 1 93.94 239 ALA B C 1
ATOM 3859 O O . ALA B 1 239 ? 10.703 -0.231 -14.742 1 93.94 239 ALA B O 1
ATOM 3860 N N . LEU B 1 240 ? 10.664 -2.227 -15.766 1 90.94 240 LEU B N 1
ATOM 3861 C CA . LEU B 1 240 ? 12.102 -2.465 -15.633 1 90.94 240 LEU B CA 1
ATOM 3862 C C . LEU B 1 240 ? 12.891 -1.521 -16.531 1 90.94 240 LEU B C 1
ATOM 3864 O O . LEU B 1 240 ? 13.953 -1.029 -16.141 1 90.94 240 LEU B O 1
ATOM 3868 N N . LYS B 1 241 ? 12.438 -1.236 -17.734 1 90.69 241 LYS B N 1
ATOM 3869 C CA . LYS B 1 241 ? 13.109 -0.367 -18.688 1 90.69 241 LYS B CA 1
ATOM 3870 C C . LYS B 1 241 ? 13.141 1.078 -18.203 1 90.69 241 LYS B C 1
ATOM 3872 O O . LYS B 1 241 ? 14.047 1.837 -18.531 1 90.69 241 LYS B O 1
ATOM 3877 N N . ASN B 1 242 ? 12.156 1.398 -17.391 1 90.56 242 ASN B N 1
ATOM 3878 C CA . ASN B 1 242 ? 12.062 2.75 -16.859 1 90.56 242 ASN B CA 1
ATOM 3879 C C . ASN B 1 242 ? 12.594 2.822 -15.422 1 90.56 242 ASN B C 1
ATOM 3881 O O . ASN B 1 242 ? 11.859 3.188 -14.5 1 90.56 242 ASN B O 1
ATOM 3885 N N . ASP B 1 243 ? 13.812 2.562 -15.273 1 84.69 243 ASP B N 1
ATOM 3886 C CA . ASP B 1 243 ? 14.453 2.508 -13.961 1 84.69 243 ASP B CA 1
ATOM 3887 C C . ASP B 1 243 ? 14.273 3.824 -13.203 1 84.69 243 ASP B C 1
ATOM 3889 O O . ASP B 1 243 ? 14.742 4.871 -13.656 1 84.69 243 ASP B O 1
ATOM 3893 N N . PRO B 1 244 ? 13.68 3.727 -11.992 1 88.81 244 PRO B N 1
ATOM 3894 C CA . PRO B 1 244 ? 13.469 4.965 -11.234 1 88.81 244 PRO B CA 1
ATOM 3895 C C . PRO B 1 244 ? 14.727 5.461 -10.539 1 88.81 244 PRO B C 1
ATOM 3897 O O . PRO B 1 244 ? 14.766 6.59 -10.047 1 88.81 244 PRO B O 1
ATOM 3900 N N . LYS B 1 245 ? 15.836 4.676 -10.461 1 88.44 245 LYS B N 1
ATOM 3901 C CA . LYS B 1 245 ? 17.125 5.031 -9.867 1 88.44 245 LYS B CA 1
ATOM 3902 C C . LYS B 1 245 ? 16.969 5.391 -8.391 1 88.44 245 LYS B C 1
ATOM 3904 O O . LYS B 1 245 ? 17.422 6.453 -7.957 1 88.44 245 LYS B O 1
ATOM 3909 N N . ILE B 1 246 ? 16.281 4.492 -7.719 1 93.25 246 ILE B N 1
ATOM 3910 C CA . ILE B 1 246 ? 16.031 4.684 -6.293 1 93.25 246 ILE B CA 1
ATOM 3911 C C . ILE B 1 246 ? 16.812 3.648 -5.488 1 93.25 246 ILE B C 1
ATOM 3913 O O . ILE B 1 246 ? 16.859 2.471 -5.852 1 93.25 246 ILE B O 1
ATOM 3917 N N . GLY B 1 247 ? 17.438 4.133 -4.375 1 92.88 247 GLY B N 1
ATOM 3918 C CA . GLY B 1 247 ? 18.172 3.246 -3.48 1 92.88 247 GLY B CA 1
ATOM 3919 C C . GLY B 1 247 ? 19.656 3.195 -3.773 1 92.88 247 GLY B C 1
ATOM 3920 O O . GLY B 1 247 ? 20.078 3.486 -4.895 1 92.88 247 GLY B O 1
ATOM 3921 N N . LYS B 1 248 ? 20.5 2.824 -2.865 1 91.75 248 LYS B N 1
ATOM 3922 C CA . LYS B 1 248 ? 21.953 2.764 -2.979 1 91.75 248 LYS B CA 1
ATOM 3923 C C . LYS B 1 248 ? 22.422 1.327 -3.176 1 91.75 248 LYS B C 1
ATOM 3925 O O . LYS B 1 248 ? 23.594 1.093 -3.486 1 91.75 248 LYS B O 1
ATOM 3930 N N . GLY B 1 249 ? 21.469 0.417 -2.971 1 88.19 249 GLY B N 1
ATOM 3931 C CA . GLY B 1 249 ? 21.844 -0.982 -3.094 1 88.19 249 GLY B CA 1
ATOM 3932 C C . GLY B 1 249 ? 22.031 -1.43 -4.531 1 88.19 249 GLY B C 1
ATOM 3933 O O . GLY B 1 249 ? 21.688 -0.697 -5.461 1 88.19 249 GLY B O 1
ATOM 3934 N N . GLU B 1 250 ? 22.516 -2.6 -4.754 1 79.94 250 GLU B N 1
ATOM 3935 C CA . GLU B 1 250 ? 22.812 -3.152 -6.074 1 79.94 250 GLU B CA 1
ATOM 3936 C C . GLU B 1 250 ? 21.531 -3.42 -6.863 1 79.94 250 GLU B C 1
ATOM 3938 O O . GLU B 1 250 ? 21.531 -3.299 -8.094 1 79.94 250 GLU B O 1
ATOM 3943 N N . LYS B 1 251 ? 20.531 -3.803 -6.109 1 84.19 251 LYS B N 1
ATOM 3944 C CA . LYS B 1 251 ? 19.266 -4.129 -6.742 1 84.19 251 LYS B CA 1
ATOM 3945 C C . LYS B 1 251 ? 18.141 -3.219 -6.238 1 84.19 251 LYS B C 1
ATOM 3947 O O . LYS B 1 251 ? 17.531 -3.492 -5.207 1 84.19 251 LYS B O 1
ATOM 3952 N N . GLY B 1 252 ? 17.875 -2.236 -7.012 1 87.06 252 GLY B N 1
ATOM 3953 C CA . GLY B 1 252 ? 16.828 -1.297 -6.66 1 87.06 252 GLY B CA 1
ATOM 3954 C C . GLY B 1 252 ? 15.453 -1.717 -7.172 1 87.06 252 GLY B C 1
ATOM 3955 O O . GLY B 1 252 ? 15.32 -2.76 -7.812 1 87.06 252 GLY B O 1
ATOM 3956 N N . PRO B 1 253 ? 14.477 -0.936 -6.793 1 91.81 253 PRO B N 1
ATOM 3957 C CA . PRO B 1 253 ? 13.109 -1.237 -7.211 1 91.81 253 PRO B CA 1
ATOM 3958 C C . PRO B 1 253 ? 12.844 -0.894 -8.672 1 91.81 253 PRO B C 1
ATOM 3960 O O . PRO B 1 253 ? 13.695 -0.277 -9.328 1 91.81 253 PRO B O 1
ATOM 3963 N N . ILE B 1 254 ? 11.695 -1.364 -9.156 1 90.19 254 ILE B N 1
ATOM 3964 C CA . ILE B 1 254 ? 11.266 -1.027 -10.508 1 90.19 254 ILE B CA 1
ATOM 3965 C C . ILE B 1 254 ? 10.258 0.125 -10.461 1 90.19 254 ILE B C 1
ATOM 3967 O O . ILE B 1 254 ? 9.797 0.508 -9.383 1 90.19 254 ILE B O 1
ATOM 3971 N N . ASN B 1 255 ? 9.945 0.703 -11.625 1 93.62 255 ASN B N 1
ATOM 3972 C CA . ASN B 1 255 ? 9.031 1.836 -11.711 1 93.62 255 ASN B CA 1
ATOM 3973 C C . ASN B 1 255 ? 7.598 1.381 -11.961 1 93.62 255 ASN B C 1
ATOM 3975 O O . ASN B 1 255 ? 7.16 1.308 -13.117 1 93.62 255 ASN B O 1
ATOM 3979 N N . HIS B 1 256 ? 6.828 1.26 -10.891 1 95.56 256 HIS B N 1
ATOM 3980 C CA . HIS B 1 256 ? 5.461 0.767 -10.992 1 95.56 256 HIS B CA 1
ATOM 3981 C C . HIS B 1 256 ? 4.562 1.776 -11.695 1 95.56 256 HIS B C 1
ATOM 3983 O O . HIS B 1 256 ? 3.492 1.418 -12.195 1 95.56 256 HIS B O 1
ATOM 3989 N N . SER B 1 257 ? 4.941 3.074 -11.719 1 93.5 257 SER B N 1
ATOM 3990 C CA . SER B 1 257 ? 4.078 4.141 -12.219 1 93.5 257 SER B CA 1
ATOM 3991 C C . SER B 1 257 ? 4.574 4.672 -13.555 1 93.5 257 SER B C 1
ATOM 3993 O O . SER B 1 257 ? 4.293 5.816 -13.922 1 93.5 257 SER B O 1
ATOM 3995 N N . TYR B 1 258 ? 5.281 3.855 -14.328 1 93.25 258 TYR B N 1
ATOM 3996 C CA . TYR B 1 258 ? 6.004 4.32 -15.508 1 93.25 258 TYR B CA 1
ATOM 3997 C C . TYR B 1 258 ? 5.043 4.918 -16.531 1 93.25 258 TYR B C 1
ATOM 3999 O O . TYR B 1 258 ? 5.449 5.723 -17.375 1 93.25 258 TYR B O 1
ATOM 4007 N N . LYS B 1 259 ? 3.758 4.609 -16.484 1 93.44 259 LYS B N 1
ATOM 4008 C CA . LYS B 1 259 ? 2.805 5.125 -17.469 1 93.44 259 LYS B CA 1
ATOM 4009 C C . LYS B 1 259 ? 1.853 6.133 -16.828 1 93.44 259 LYS B C 1
ATOM 4011 O O . LYS B 1 259 ? 0.85 6.516 -17.422 1 93.44 259 LYS B O 1
ATOM 4016 N N . ILE B 1 260 ? 2.082 6.531 -15.625 1 93.56 260 ILE B N 1
ATOM 4017 C CA . ILE B 1 260 ? 1.18 7.426 -14.906 1 93.56 260 ILE B CA 1
ATOM 4018 C C . ILE B 1 260 ? 1.713 8.852 -14.969 1 93.56 260 ILE B C 1
ATOM 4020 O O . ILE B 1 260 ? 2.873 9.109 -14.633 1 93.56 260 ILE B O 1
ATOM 4024 N N . GLU B 1 261 ? 0.925 9.852 -15.336 1 88 261 GLU B N 1
ATOM 4025 C CA . GLU B 1 261 ? 1.337 11.25 -15.461 1 88 261 GLU B CA 1
ATOM 4026 C C . GLU B 1 261 ? 1.48 11.906 -14.094 1 88 261 GLU B C 1
ATOM 4028 O O . GLU B 1 261 ? 2.482 12.578 -13.828 1 88 261 GLU B O 1
ATOM 4033 N N . GLY B 1 262 ? 0.471 11.719 -13.266 1 86.62 262 GLY B N 1
ATOM 4034 C CA . GLY B 1 262 ? 0.584 12.133 -11.875 1 86.62 262 GLY B CA 1
ATOM 4035 C C . GLY B 1 262 ? 0.337 13.617 -11.68 1 86.62 262 GLY B C 1
ATOM 4036 O O . GLY B 1 262 ? 0.754 14.195 -10.672 1 86.62 262 GLY B O 1
ATOM 4037 N N . ASN B 1 263 ? -0.282 14.289 -12.695 1 87.88 263 ASN B N 1
ATOM 4038 C CA . ASN B 1 263 ? -0.575 15.719 -12.586 1 87.88 263 ASN B CA 1
ATOM 4039 C C . ASN B 1 263 ? -2.064 15.969 -12.367 1 87.88 263 ASN B C 1
ATOM 4041 O O . ASN B 1 263 ? -2.904 15.383 -13.055 1 87.88 263 ASN B O 1
ATOM 4045 N N . TYR B 1 264 ? -2.328 16.781 -11.367 1 89.5 264 TYR B N 1
ATOM 4046 C CA . TYR B 1 264 ? -3.713 17.094 -11.039 1 89.5 264 TYR B CA 1
ATOM 4047 C C . TYR B 1 264 ? -3.896 18.594 -10.844 1 89.5 264 TYR B C 1
ATOM 4049 O O . TYR B 1 264 ? -2.955 19.297 -10.469 1 89.5 264 TYR B O 1
#

Secondary structure (DSSP, 8-state):
--EEEEEEEE-TTSSSHHHHHHHHHHHTT-EEEEEEEEEEEEETTEEEEEEEPPHHHHHHHHHHHHTT---SEEEE----SHHHHHHHHHHHHHH--SSEEE----B-TTS-B-S-HHHHHHIIIIIGGG-SEE--BHHHHHHHHT----SHHHHHHHHHHHHHHH-SEEEEB---SSS---EEEEETTEEEEE----------BTHHHHHHHHHHHHHHTT--HHHHHHHHHHHHHHHHHS-----SSSS-B--TTTT-----/--EEEEEEEE-TTSSSHHHHHHHHHHHTT-EEEEEEEEEEEEETTEEEEEEEPPHHHHHHHHHHHHTT---SEEEE----SHHHHHHHHHHHHHH--SSEEE----B-TTS-BSS-HHHHHHIIIIIGGG-SEE--BHHHHHHHHT----SHHHHHHHHHHHHHHH-SEEEEB---SSS---EEEEETTEEEEE----------BTHHHHHHHHHHHHHHTT--HHHHHHHHHHHHHHHHHS-----SSSS-B--TTTT-----

Sequence (528 aa):
MKKVLTIAGSDPFGGAGMQADLKTMTAHAVYGMTAITLVSSQNTLGFYESQPVNSDMVKKQIDAIFSDDIPDATKTGMLQTVEIIKAVASKLREYKPKNLVIDPVMMSFRTIKLIDDNAIETLIDELIPLADVITPNWGETEIISNMKINNEEDMIKAAKIIFEKYNCAVYTKTTLQGNNANDLLYTKDGYYWIEGEKLKNTNVRGTGCTLSSALASNLAKGMDLLSASKAAKRYVTNALKNDPKIGKGEKGPINHSYKIEGNYMKKVLTIAGSDPFGGAGMQADLKTMTAHAVYGMTAITLVSSQNTLGFYESQPVNSDMVKKQIDAIFSDDIPDATKTGMLQTVEIIKAVASKLREYKPKNLVIDPVMMSFRTIKLIDDNAIETLIDELIPLADVITPNWGETEIISNMKINNEEDMIKAAKIIFEKYNCAVYTKTTLQGNNANDLLYTKDGYYWIEGEKLKNTNVRGTGCTLSSALASNLAKGMDLLSASKAAKRYVTNALKNDPKIGKGEKGPINHSYKIEGNY

Nearest PDB structures (foldseek):
  1jxi-assembly1_B  TM=9.313E-01  e=4.175E-27  Salmonella enterica subsp. enterica serovar Typhimurium
  7r8y-assembly1_A  TM=9.585E-01  e=1.553E-26  synthetic construct
  4jjp-assembly1_A  TM=9.503E-01  e=4.143E-25  Clostridioides difficile 630
  4c5m-assembly2_A  TM=9.172E-01  e=1.490E-23  Staphylococcus aureus subsp. aureus Mu50
  4c5m-assembly1_B  TM=9.144E-01  e=1.322E-23  Staphylococcus aureus subsp. aureus Mu50

Foldseek 3Di:
DAEEEEEWADDPQQQAIVSLLCLLLVLLVHHYHYQHQKYFDDDQAGTDGIDGDPLVSSLVSLVVDCVPDAGLFYEYDDHADLSNLQSVLVVCVVSVHHQYEYELDQAFPVRDGRHDPVNSVSCLPRPLLSHQEYEEEQVNLCVNLVHHDDDPVSVQVSQVSNCVVSVHWYWYFYPDDDQFRWIWIQHPVGIDIQGGHDDPFQACRHLSVSLSSQLRSVVSVPDDNVVSNNRSRVLSRVQRVPAPPDGPHRHHHTRSCSPPPPDD/DAEEEEEWADDPQQQAIVSLLCLLLVLLVHHYHYQHQKYFDDDLAGTDGIDGDPLVSSLVSLCVDCVPDAGLFYEYDDHADLSNLQSVLVNCVVSVHHQYEYELDQAFPVRHGRHDPVNSVSCLPRPLLSHQEYEEEQVNLCVNLVHHDDDPVSVQVSQVSNCVVSVHWYWYFYPDDDQFRWIWIQHPVGIDIQGGHDDPFQACRHLSVSLSSQLRSVVSVPDDNVVSNNRSRVLSRVQRVPAPPDGPHRHHHTRSCSPPPPDD

pLDDT: mean 92.97, std 10.12, range [46.22, 98.94]

InterPro domains:
  IPR004399 Hydroxymethylpyrimidine kinase/phosphomethylpyrimidine kinase domain [TIGR00097] (4-256)
  IPR004399 Hydroxymethylpyrimidine kinase/phosphomethylpyrimidine kinase domain [cd01169] (3-242)
  IPR013749 Pyridoxamine kinase/Phosphomethylpyrimidine kinase [PF08543] (11-254)
  IPR029056 Ribokinase-like [G3DSA:3.40.1190.20] (1-263)
  IPR029056 Ribokinase-like [SSF53613] (1-253)

Solvent-accessible surface area (backbone atoms only — not comparable to full-atom values): 25598 Å² total; per-residue (Å²): 106,45,30,36,33,38,40,13,20,41,32,23,51,24,33,24,40,44,43,21,26,38,33,29,18,32,46,42,40,31,47,41,25,41,29,60,43,27,46,34,22,27,40,42,78,46,79,76,49,74,46,73,47,55,42,66,56,36,42,41,19,48,48,30,33,58,73,48,48,68,48,44,8,30,30,37,42,46,55,60,40,51,62,43,42,51,35,51,32,52,50,45,67,71,66,58,64,41,60,27,30,36,32,67,57,49,56,41,97,79,70,40,72,66,39,53,69,67,26,50,51,43,39,57,69,58,39,52,54,71,24,51,28,33,48,27,39,53,71,46,41,25,60,73,40,71,40,87,66,89,50,70,69,38,45,54,50,35,39,47,51,39,25,72,73,40,68,22,27,33,38,36,40,38,77,54,93,66,95,50,34,42,27,40,37,32,48,98,92,43,73,44,80,39,85,42,75,68,68,92,68,58,37,55,36,28,50,68,40,32,32,49,28,30,27,26,46,32,39,32,72,64,42,53,69,69,62,14,47,50,29,14,49,52,45,48,52,52,15,43,73,45,61,41,81,48,52,74,24,79,38,15,33,47,20,62,36,72,87,42,82,34,79,103,106,44,29,34,33,37,40,14,20,40,32,22,52,25,35,22,40,44,44,20,25,36,32,29,20,31,45,41,38,31,47,41,25,40,29,60,44,27,46,33,23,27,38,42,76,46,79,77,48,73,47,74,45,53,41,68,54,36,42,40,19,50,49,29,33,57,73,48,47,69,47,44,6,28,29,37,41,45,55,59,41,52,63,42,43,50,36,52,32,53,50,44,67,71,67,58,64,42,58,27,30,35,31,66,56,49,55,42,96,80,69,41,70,66,39,52,71,67,26,51,51,43,40,58,69,57,40,52,54,72,22,53,27,35,48,27,40,53,71,47,41,26,62,73,40,70,41,86,67,88,50,69,69,38,46,54,52,35,38,48,50,40,25,71,73,40,68,23,28,34,39,35,39,39,76,53,94,65,95,49,34,41,27,39,37,33,48,99,91,43,75,44,78,38,86,42,75,69,67,94,67,57,36,53,36,29,50,68,41,32,33,48,29,31,26,27,45,33,41,33,72,65,42,53,70,68,60,14,46,51,30,15,48,52,45,48,52,52,16,44,74,45,60,41,82,47,53,74,26,80,39,15,34,47,20,63,36,73,85,43,83,36,78,103

Radius of gyration: 22.57 Å; Cα contacts (8 Å, |Δi|>4): 1314; chains: 2; bounding box: 47×68×51 Å

Organism: NCBI:txid883114

=== Feature glossary ===
A reading guide for the features in this record.

Start from the sequence.

  · Sequence gives the chain of amino acids in standard one-letter code (A=alanine, C=cysteine, …, Y=tyrosine), read N→C. It is the only feature that is directly encoded by the gene; all structural features are derived from the folded form of this sequence.

Fold it, and you get atomic coordinates and the backbone conformation that goes with them.

  · The mmCIF table is the protein's shape written out atom by atom. For each backbone N, Cα, C, and carbonyl O, it records an (x, y, z) coordinate triple in Å plus the residue type, chain letter, and residue number.

  · Backbone dihedral angles. Every residue except chain termini has a φ (preceding-C → N → Cα → C) and a ψ (N → Cα → C → next-N). They are reported in degrees following the IUPAC sign convention. Secondary structure is essentially a statement about which (φ, ψ) basin each residue occupies.

  · DSSP 8-state secondary structure assigns each residue one of H (α-helix), G (3₁₀-helix), I (π-helix), E (extended β-strand), B (isolated β-bridge), T (hydrogen-bonded turn), S (bend), or '-' (coil). The assignment is computed from backbone hydrogen-bond geometry via the Kabsch–Sander algorithm.

  · P-SEA three-state annotation labels each residue as helix, strand, or coil based purely on the geometry of the Cα trace. It serves as a fallback when the full backbone (and thus DSSP) is unavailable.

Summarize the fold with a handful of shape descriptors and a per-residue structural alphabet.

  · Radius of gyration (Rg) is the root-mean-square distance of Cα atoms from their centroid — a single number for overall size and compactness. A globular domain of N residues has Rg ≈ 2.2·N^0.38 Å; an extended or disordered chain has a much larger Rg. The Cα contact count is the number of residue pairs whose Cα atoms are within 8 Å and are more than four positions apart in sequence — a standard proxy for tertiary packing density. The bounding box is the smallest axis-aligned box enclosing all Cα atoms.

  · Foldseek's 3Di representation compresses backbone geometry into a per-residue letter drawn from a learned twenty-state alphabet. It captures the tertiary interaction pattern around each residue — which residues are packed against it in space, regardless of where they are in sequence.

  · Accessible surface area quantifies burial. A residue with SASA near zero is packed into the hydrophobic core; one with SASA >100 Å² sits on the surface. Computed here via the Shrake–Rupley numerical algorithm with a 1.4 Å probe.

Ask how reliable the model is.

  · For AlphaFold models, the B-factor field carries pLDDT — the model's own estimate of local accuracy on a 0–100 scale. Regions with pLDDT<50 should be treated as essentially unmodeled; they often correspond to intrinsically disordered segments.

  · For experimental (PDB) structures, the B-factor (temperature factor) quantifies the positional spread of each atom in the crystal — a combination of thermal vibration and static disorder — in units of Å². High B-factors mark flexible loops or poorly resolved regions; low B-factors mark the rigid, well-ordered core.

  · PAE(i, j) answers: if I align the predicted and true structures on residue i, how far off (in Å) do I expect residue j to be? A block-diagonal PAE matrix with low values on the blocks and high values off-diagonal is the signature of a multi-domain protein with confidently predicted domains but uncertain inter-domain orientation.

Place it in context: what it resembles, what it is annotated as, and how it looks.

  · Structural nearest neighbors (via Foldseek easy-search vs the PDB). Reported per hit: target PDB id, E-value, and alignment TM-score. A TM-score above ~0.5 is the conventional threshold for 'same fold'.

  · Functional annotations link the protein to curated databases. InterPro entries identify conserved domains and families by matching the sequence against member-database signatures (Pfam, PROSITE, CDD, …). Gene Ontology (GO) terms describe molecular function, biological process, and cellular component in a controlled vocabulary. CATH places the structure in a hierarchical fold classification (Class/Architecture/Topology/Homologous-superfamily). The organism is the source species.

  · Plot images: a contact map (which residues are close in 3D, as an N×N binary image), a Ramachandran scatter (backbone torsion angles, revealing secondary-structure composition at a glance), and — for AlphaFold structures — a PAE heatmap (pairwise prediction confidence).

  · Structure images are PyMOL renders from six orthogonal camera directions. Cartoon representation draws helices as coils and strands as arrows; sticks shows the backbone as bonds; surface shows the solvent-excluded envelope. Rainbow coloring maps sequence position to hue (blue→red, N→C); chain coloring assigns a distinct color per polypeptide.